Protein AF-0000000080064008 (afdb_homodimer)

Organism: NCBI:txid656916

pLDDT: mean 77.11, std 23.58, range [24.86, 97.34]

Sequence (628 aa):
MSSAESPVTQVTSQELDQTQKYVIASFAAIVWYNSIELIALCLTTFKRYRGWYFWSLFIASCSLIPHGLGFIFFIYPLGVSPYVAVTLIIISWVCMVTGHSLILWSRLHLVVQARKLLRFLLVMILVDAVAFHVPTTVLLYGSLHPNRARFANGYKVMEHIQLIGFAVQECVISSIYIWETSKLLRLRPDRLHHTILTQLLGINIIILILDVAVVGIEYAGLYALQVMFKPVAYSVKFKLEYAILGKLIQVARVSISSEEPLSSNSQGYDIPSSDRVSPPANTALGHHLPVLRSCTFCAFCTGFRKHARHRSRVMSSAESPVTQVTSQELDQTQKYVIASFAAIVWYNSIELIALCLTTFKRYRGWYFWSLFIASCSLIPHGLGFIFFIYPLGVSPYVAVTLIIISWVCMVTGHSLILWSRLHLVVQARKLLRFLLVMILVDAVAFHVPTTVLLYGSLHPNRARFANGYKVMEHIQLIGFAVQECVISSIYIWETSKLLRLRPDRLHHTILTQLLGINIIILILDVAVVGIEYAGLYALQVMFKPVAYSVKFKLEYAILGKLIQVARVSISSEEPLSSNSQGYDIPSSDRVSPPANTALGHHLPVLRSCTFCAFCTGFRKHARHRSRV

Secondary structure (DSSP, 8-state):
------HHHHHH--PPPHHHHHHHHHHHHHHHHHHHHHHHHHHHH-S----HHHHHHHHHHHHHHHHHHHHHHHHS-----HHHHHHHHHHHHHHHHHHHHHHHHHHHHHH---HHHHHHHHHHHHHHHHHHHHHHHHHHHHTTSTTTHHHHHHHHHHHHHHHHHHHHHHHHHHHHHHHHHHHHHHH---HHHHHHHHHHHHHHHHHHHHHHHHHHHHHTT-HHHHHHHHHHHHHHHHHHHHHHHHHHHHHHHHHHHHTS--------------------------------------TTT-------------/------HHHHHH--PPPHHHHHHHHHHHHHHHHHHHHHHHHHHHH-S---SHHHHHHHHHHHHHHHHHHHHHHHHS-----HHHHHHHHHHHHHHHHHHHHHHHHHHHHHH---HHHHHHHHHHHHHHHHHHHHHHHHHHHHTTSTT-HHHHHHHHHHHHHHHHHHHHHHHHHHHHHHHHHHHHHHH---HHHHHHHHHHHHHHHHHHHHHHHHHHHHHTT-HHHHHHHHHHHHHHHHHHHHHHHHHHHHHHHHHHHHTS--------------------------------------TTT-------------

Nearest PDB structures (foldseek):
  8xml-assembly1_R  TM=5.863E-01  e=1.541E-01  Escherichia coli
  7vvo-assembly1_R  TM=5.383E-01  e=5.892E-01  Homo sapiens
  8f6r-assembly1_A  TM=2.781E-01  e=7.005E-01  synthetic construct
  6uzl-assembly1_B  TM=1.426E-01  e=8.997E+00  Escherichia coli
  8xml-assembly1_R  TM=5.862E-01  e=1.460E-01  Escherichia coli

Foldseek 3Di:
DPQPQFLVCLLQVDDDDPVRVVLLVVLLVLLVVLLVVQLVCLVPVDPDCFALLSVLLNQLSNLSNLLSVLLCSRRDVPPDDNVVSLVSNLVSVLSNLLSLLVNLLVVVVLQDVDPVVSVVLVVLSVVLSCVQSVLLSVLVVQCSDDVRRVSSVSNLVSVLVSLVSSLVSLVVSLVVVLVRLVVVCVVDVDPLSNVLSVVLNVLSVLLSVLSVVLSVCSVVVNVSSSSSSVSVSSSVNSVSSVVNVVSSVVVVVVVVVVPPDPPPPPPPPPPPDPDCPPPDDPPPPPPPPPPPPPPPVDPNGCVPDDPPPPPPPD/DPQPQFLVCLLQVDDDDPVRVVLLVVLLVLLVVLLVVQLVCLVPVDPDCFFLLSVLLNQLSNLSNLLSVLLCVRRDVPPDDNVVSLVSNLVSVLSNLLSLLVNLLVVVVLQDVDPVVSVVLVVLSVVLSCVQSVLLSVLVVQSSDVVRNVSSVSNLVSVLVSLVSSLVSLVVSLVVVLVRLVVVCVVDVDPLSNVLSVVLNVLSVLLSVLSVVLSVCSVVVNVSSSSSSVSVSSSVNSVSSVVNVVSSVVVVVVVVVVPPDPPPPPPPPPPPDDDDDDPDDPPPPPPPPPPPPPPPPDPNGCPPDDPPPPPPPD

InterPro domains:
  IPR056120 Domain of unknown function DUF7703 [PF24802] (16-256)

Structure (mmCIF, N/CA/C/O backbone):
data_AF-0000000080064008-model_v1
#
loop_
_entity.id
_entity.type
_entity.pdbx_description
1 polymer 'DUF7703 domain-containing protein'
#
loop_
_atom_site.group_PDB
_atom_site.id
_atom_site.type_symbol
_atom_site.label_atom_id
_atom_site.label_alt_id
_atom_site.label_comp_id
_atom_site.label_asym_id
_atom_site.label_entity_id
_atom_site.label_seq_id
_atom_site.pdbx_PDB_ins_code
_atom_site.Cartn_x
_atom_site.Cartn_y
_atom_site.Cartn_z
_atom_site.occupancy
_atom_site.B_iso_or_equiv
_atom_site.auth_seq_id
_atom_site.auth_comp_id
_atom_site.auth_asym_id
_atom_site.auth_atom_id
_atom_site.pdbx_PDB_model_num
ATOM 1 N N . MET A 1 1 ? 8.635 -28.883 -28.194 1 25.74 1 MET A N 1
ATOM 2 C CA . MET A 1 1 ? 8.881 -27.468 -27.929 1 25.74 1 MET A CA 1
ATOM 3 C C . MET A 1 1 ? 9.787 -27.291 -26.715 1 25.74 1 MET A C 1
ATOM 5 O O . MET A 1 1 ? 9.451 -27.732 -25.614 1 25.74 1 MET A O 1
ATOM 9 N N . SER A 1 2 ? 11.051 -27.439 -26.732 1 35.7 2 SER A N 1
ATOM 10 C CA . SER A 1 2 ? 12.077 -27.393 -25.696 1 35.7 2 SER A CA 1
ATOM 11 C C . SER A 1 2 ? 11.782 -26.298 -24.675 1 35.7 2 SER A C 1
ATOM 13 O O . SER A 1 2 ? 11.558 -25.143 -25.043 1 35.7 2 SER A O 1
ATOM 15 N N . SER A 1 3 ? 11.079 -26.452 -23.609 1 43.83 3 SER A N 1
ATOM 16 C CA . SER A 1 3 ? 10.626 -25.554 -22.552 1 43.83 3 SER A CA 1
ATOM 17 C C . SER A 1 3 ? 11.677 -24.495 -22.239 1 43.83 3 SER A C 1
ATOM 19 O O . SER A 1 3 ? 12.799 -24.823 -21.848 1 43.83 3 SER A O 1
ATOM 21 N N . ALA A 1 4 ? 11.906 -23.474 -22.982 1 52.27 4 ALA A N 1
ATOM 22 C CA . ALA A 1 4 ? 12.881 -22.389 -22.931 1 52.27 4 ALA A CA 1
ATOM 23 C C . ALA A 1 4 ? 13.239 -22.04 -21.489 1 52.27 4 ALA A C 1
ATOM 25 O O . ALA A 1 4 ? 12.353 -21.813 -20.661 1 52.27 4 ALA A O 1
ATOM 26 N N . GLU A 1 5 ? 14.294 -22.644 -21.039 1 67.84 5 GLU A N 1
ATOM 27 C CA . GLU A 1 5 ? 14.874 -22.419 -19.718 1 67.84 5 GLU A CA 1
ATOM 28 C C . GLU A 1 5 ? 14.939 -20.93 -19.39 1 67.84 5 GLU A C 1
ATOM 30 O O . GLU A 1 5 ? 15.322 -20.119 -20.236 1 67.84 5 GLU A O 1
ATOM 35 N N . SER A 1 6 ? 14.313 -20.513 -18.391 1 76.14 6 SER A N 1
ATOM 36 C CA . SER A 1 6 ? 14.346 -19.116 -17.971 1 76.14 6 SER A CA 1
ATOM 37 C C . SER A 1 6 ? 15.776 -18.642 -17.737 1 76.14 6 SER A C 1
ATOM 39 O O . SER A 1 6 ? 16.639 -19.429 -17.341 1 76.14 6 SER A O 1
ATOM 41 N N . PRO A 1 7 ? 16.116 -17.437 -18.18 1 76.46 7 PRO A N 1
ATOM 42 C CA . PRO A 1 7 ? 17.457 -16.882 -17.982 1 76.46 7 PRO A CA 1
ATOM 43 C C . PRO A 1 7 ? 17.926 -16.976 -16.532 1 76.46 7 PRO A C 1
ATOM 45 O O . PRO A 1 7 ? 19.127 -17.089 -16.274 1 76.46 7 PRO A O 1
ATOM 48 N N . VAL A 1 8 ? 16.969 -17.04 -15.65 1 79.36 8 VAL A N 1
ATOM 49 C CA . VAL A 1 8 ? 17.341 -17.114 -14.241 1 79.36 8 VAL A CA 1
ATOM 50 C C . VAL A 1 8 ? 17.976 -18.471 -13.944 1 79.36 8 VAL A C 1
ATOM 52 O O . VAL A 1 8 ? 18.911 -18.564 -13.146 1 79.36 8 VAL A O 1
ATOM 55 N N . THR A 1 9 ? 17.472 -19.452 -14.544 1 79.42 9 THR A N 1
ATOM 56 C CA . THR A 1 9 ? 18.038 -20.784 -14.36 1 79.42 9 THR A CA 1
ATOM 57 C C . THR A 1 9 ? 19.456 -20.851 -14.92 1 79.42 9 THR A C 1
ATOM 59 O O . THR A 1 9 ? 20.31 -21.556 -14.379 1 79.42 9 THR A O 1
ATOM 62 N N . GLN A 1 10 ? 19.701 -20.066 -15.902 1 74.35 10 GLN A N 1
ATOM 63 C CA . GLN A 1 10 ? 21.028 -20.033 -16.507 1 74.35 10 GLN A CA 1
ATOM 64 C C . GLN A 1 10 ? 22.035 -19.349 -15.586 1 74.35 10 GLN A C 1
ATOM 66 O O . GLN A 1 10 ? 23.188 -19.775 -15.493 1 74.35 10 GLN A O 1
ATOM 71 N N . VAL A 1 11 ? 21.507 -18.368 -14.916 1 76.76 11 VAL A N 1
ATOM 72 C CA . VAL A 1 11 ? 22.394 -17.578 -14.069 1 76.76 11 VAL A CA 1
ATOM 73 C C . VAL A 1 11 ? 22.588 -18.279 -12.726 1 76.76 11 VAL A C 1
ATOM 75 O O . VAL A 1 11 ? 23.685 -18.265 -12.164 1 76.76 11 VAL A O 1
ATOM 78 N N . THR A 1 12 ? 21.522 -18.942 -12.202 1 77.72 12 THR A N 1
ATOM 79 C CA . THR A 1 12 ? 21.593 -19.502 -10.857 1 77.72 12 THR A CA 1
ATOM 80 C C . THR A 1 12 ? 21.778 -21.016 -10.91 1 77.72 12 THR A C 1
ATOM 82 O O . THR A 1 12 ? 22.133 -21.639 -9.908 1 77.72 12 THR A O 1
ATOM 85 N N . SER A 1 13 ? 21.579 -21.682 -11.962 1 72.4 13 SER A N 1
ATOM 86 C CA . SER A 1 13 ? 21.644 -23.129 -12.137 1 72.4 13 SER A CA 1
ATOM 87 C C . SER A 1 13 ? 20.628 -23.84 -11.249 1 72.4 13 SER A C 1
ATOM 89 O O . SER A 1 13 ? 20.837 -24.989 -10.854 1 72.4 13 SER A O 1
ATOM 91 N N . GLN A 1 14 ? 19.611 -23.146 -10.734 1 75.18 14 GLN A N 1
ATOM 92 C CA . GLN A 1 14 ? 18.578 -23.728 -9.884 1 75.18 14 GLN A CA 1
ATOM 93 C C . GLN A 1 14 ? 17.186 -23.474 -10.456 1 75.18 14 GLN A C 1
ATOM 95 O O . GLN A 1 14 ? 16.882 -22.361 -10.891 1 75.18 14 GLN A O 1
ATOM 100 N N . GLU A 1 15 ? 16.522 -24.607 -10.551 1 81.67 15 GLU A N 1
ATOM 101 C CA . GLU A 1 15 ? 15.137 -24.472 -10.991 1 81.67 15 GLU A CA 1
ATOM 102 C C . GLU A 1 15 ? 14.249 -23.948 -9.867 1 81.67 15 GLU A C 1
ATOM 104 O O . GLU A 1 15 ? 14.419 -24.327 -8.706 1 81.67 15 GLU A O 1
ATOM 109 N N . LEU A 1 16 ? 13.429 -23.049 -10.185 1 85.27 16 LEU A N 1
ATOM 110 C CA . LEU A 1 16 ? 12.531 -22.447 -9.206 1 85.27 16 LEU A CA 1
ATOM 111 C C . LEU A 1 16 ? 11.337 -23.355 -8.933 1 85.27 16 LEU A C 1
ATOM 113 O O . LEU A 1 16 ? 10.73 -23.887 -9.866 1 85.27 16 LEU A O 1
ATOM 117 N N . ASP A 1 17 ? 11.156 -23.6 -7.68 1 86 17 ASP A N 1
ATOM 118 C CA . ASP A 1 17 ? 9.982 -24.365 -7.27 1 86 17 ASP A CA 1
ATOM 119 C C . ASP A 1 17 ? 8.703 -23.553 -7.466 1 86 17 ASP A C 1
ATOM 121 O O . ASP A 1 17 ? 8.754 -22.331 -7.621 1 86 17 ASP A O 1
ATOM 125 N N . GLN A 1 18 ? 7.568 -24.245 -7.518 1 86.31 18 GLN A N 1
ATOM 126 C CA . GLN A 1 18 ? 6.275 -23.613 -7.762 1 86.31 18 GLN A CA 1
ATOM 127 C C . GLN A 1 18 ? 5.938 -22.608 -6.664 1 86.31 18 GLN A C 1
ATOM 129 O O . GLN A 1 18 ? 5.385 -21.541 -6.941 1 86.31 18 GLN A O 1
ATOM 134 N N . THR A 1 19 ? 6.218 -22.923 -5.442 1 85.64 19 THR A N 1
ATOM 135 C CA . THR A 1 19 ? 5.966 -22.03 -4.316 1 85.64 19 THR A CA 1
ATOM 136 C C . THR A 1 19 ? 6.764 -20.738 -4.463 1 85.64 19 THR A C 1
ATOM 138 O O . THR A 1 19 ? 6.243 -19.649 -4.215 1 85.64 19 THR A O 1
ATOM 141 N N . GLN A 1 20 ? 7.965 -20.871 -4.908 1 89.47 20 GLN A N 1
ATOM 142 C CA . GLN A 1 20 ? 8.808 -19.698 -5.117 1 89.47 20 GLN A CA 1
ATOM 143 C C . GLN A 1 20 ? 8.241 -18.802 -6.213 1 89.47 20 GLN A C 1
ATOM 145 O O . GLN A 1 20 ? 8.293 -17.574 -6.108 1 89.47 20 GLN A O 1
ATOM 150 N N . LYS A 1 21 ? 7.699 -19.439 -7.156 1 89.39 21 LYS A N 1
ATOM 151 C CA . LYS A 1 21 ? 7.125 -18.669 -8.256 1 89.39 21 LYS A CA 1
ATOM 152 C C . LYS A 1 21 ? 5.906 -17.876 -7.794 1 89.39 21 LYS A C 1
ATOM 154 O O . LYS A 1 21 ? 5.69 -16.746 -8.237 1 89.39 21 LYS A O 1
ATOM 159 N N . TYR A 1 22 ? 5.136 -18.442 -6.876 1 89.27 22 TYR A N 1
ATOM 160 C CA . TYR A 1 22 ? 3.996 -17.728 -6.314 1 89.27 22 TYR A CA 1
ATOM 161 C C . TYR A 1 22 ? 4.454 -16.536 -5.483 1 89.27 22 TYR A C 1
ATOM 163 O O . TYR A 1 22 ? 3.867 -15.454 -5.561 1 89.27 22 TYR A O 1
ATOM 171 N N . VAL A 1 23 ? 5.478 -16.767 -4.764 1 91.25 23 VAL A N 1
ATOM 172 C CA . VAL A 1 23 ? 5.987 -15.716 -3.889 1 91.25 23 VAL A CA 1
ATOM 173 C C . VAL A 1 23 ? 6.56 -14.577 -4.728 1 91.25 23 VAL A C 1
ATOM 175 O O . VAL A 1 23 ? 6.344 -13.402 -4.42 1 91.25 23 VAL A O 1
ATOM 178 N N . ILE A 1 24 ? 7.224 -14.925 -5.772 1 92.45 24 ILE A N 1
ATOM 179 C CA . ILE A 1 24 ? 7.819 -13.931 -6.659 1 92.45 24 ILE A CA 1
ATOM 180 C C . ILE A 1 24 ? 6.719 -13.104 -7.319 1 92.45 24 ILE A C 1
ATOM 182 O O . ILE A 1 24 ? 6.812 -11.876 -7.387 1 92.45 24 ILE A O 1
ATOM 186 N N . ALA A 1 25 ? 5.72 -13.79 -7.765 1 91.99 25 ALA A N 1
ATOM 187 C CA . ALA A 1 25 ? 4.589 -13.077 -8.353 1 91.99 25 ALA A CA 1
ATOM 188 C C . ALA A 1 25 ? 3.939 -12.144 -7.335 1 91.99 25 ALA A C 1
ATOM 190 O O . ALA A 1 25 ? 3.533 -11.031 -7.676 1 91.99 25 ALA A O 1
ATOM 191 N N . SER A 1 26 ? 3.838 -12.561 -6.111 1 93.88 26 SER A N 1
ATOM 192 C CA . SER A 1 26 ? 3.273 -11.762 -5.029 1 93.88 26 SER A CA 1
ATOM 193 C C . SER A 1 26 ? 4.114 -10.518 -4.762 1 93.88 26 SER A C 1
ATOM 195 O O . SER A 1 26 ? 3.575 -9.422 -4.596 1 93.88 26 SER A O 1
ATOM 197 N N . PHE A 1 27 ? 5.357 -10.672 -4.759 1 95.4 27 PHE A N 1
ATOM 198 C CA . PHE A 1 27 ? 6.246 -9.537 -4.54 1 95.4 27 PHE A CA 1
ATOM 199 C C . PHE A 1 27 ? 6.11 -8.518 -5.665 1 95.4 27 PHE A C 1
ATOM 201 O O . PHE A 1 27 ? 6.082 -7.311 -5.417 1 95.4 27 PHE A O 1
ATOM 208 N N . ALA A 1 28 ? 6.027 -9.046 -6.854 1 94.77 28 ALA A N 1
ATOM 209 C CA . ALA A 1 28 ? 5.874 -8.149 -7.997 1 94.77 28 ALA A CA 1
ATOM 210 C C . ALA A 1 28 ? 4.584 -7.34 -7.891 1 94.77 28 ALA A C 1
ATOM 212 O O . ALA A 1 28 ? 4.567 -6.144 -8.192 1 94.77 28 ALA A O 1
ATOM 213 N N . ALA A 1 29 ? 3.593 -7.998 -7.443 1 95.09 29 ALA A N 1
ATOM 214 C CA . ALA A 1 29 ? 2.306 -7.321 -7.309 1 95.09 29 ALA A CA 1
ATOM 215 C C . ALA A 1 29 ? 2.367 -6.233 -6.242 1 95.09 29 ALA A C 1
ATOM 217 O O . ALA A 1 29 ? 1.846 -5.133 -6.437 1 95.09 29 ALA A O 1
ATOM 218 N N . ILE A 1 30 ? 2.965 -6.499 -5.168 1 95.75 30 ILE A N 1
ATOM 219 C CA . ILE A 1 30 ? 3.112 -5.526 -4.092 1 95.75 30 ILE A CA 1
ATOM 220 C C . ILE A 1 30 ? 3.897 -4.316 -4.594 1 95.75 30 ILE A C 1
ATOM 222 O O . ILE A 1 30 ? 3.524 -3.171 -4.326 1 95.75 30 ILE A O 1
ATOM 226 N N . VAL A 1 31 ? 4.917 -4.59 -5.342 1 96.98 31 VAL A N 1
ATOM 227 C CA . VAL A 1 31 ? 5.779 -3.523 -5.841 1 96.98 31 VAL A CA 1
ATOM 228 C C . VAL A 1 31 ? 4.994 -2.631 -6.8 1 96.98 31 VAL A C 1
ATOM 230 O O . VAL A 1 31 ? 5.068 -1.402 -6.716 1 96.98 31 VAL A O 1
ATOM 233 N N . TRP A 1 32 ? 4.294 -3.215 -7.665 1 96.3 32 TRP A N 1
ATOM 234 C CA . TRP A 1 32 ? 3.51 -2.434 -8.615 1 96.3 32 TRP A CA 1
ATOM 235 C C . TRP A 1 32 ? 2.438 -1.62 -7.898 1 96.3 32 TRP A C 1
ATOM 237 O O . TRP A 1 32 ? 2.229 -0.446 -8.21 1 96.3 32 TRP A O 1
ATOM 247 N N . TYR A 1 33 ? 1.826 -2.235 -6.927 1 95.57 33 TYR A N 1
ATOM 248 C CA . TYR A 1 33 ? 0.822 -1.526 -6.142 1 95.57 33 TYR A CA 1
ATOM 249 C C . TYR A 1 33 ? 1.443 -0.352 -5.394 1 95.57 33 TYR A C 1
ATOM 251 O O . TYR A 1 33 ? 0.926 0.766 -5.442 1 95.57 33 TYR A O 1
ATOM 259 N N . ASN A 1 34 ? 2.454 -0.584 -4.745 1 96.06 34 ASN A N 1
ATOM 260 C CA . ASN A 1 34 ? 3.132 0.455 -3.977 1 96.06 34 ASN A CA 1
ATOM 261 C C . ASN A 1 34 ? 3.646 1.573 -4.88 1 96.06 34 ASN A C 1
ATOM 263 O O . ASN A 1 34 ? 3.602 2.747 -4.508 1 96.06 34 ASN A O 1
ATOM 267 N N . SER A 1 35 ? 4.185 1.171 -6.006 1 96.67 35 SER A N 1
ATOM 268 C CA . SER A 1 35 ? 4.704 2.176 -6.927 1 96.67 35 SER A CA 1
ATOM 269 C C . SER A 1 35 ? 3.603 3.127 -7.386 1 96.67 35 SER A C 1
ATOM 271 O O . SER A 1 35 ? 3.793 4.345 -7.398 1 96.67 35 SER A O 1
ATOM 273 N N . ILE A 1 36 ? 2.463 2.603 -7.685 1 94.48 36 ILE A N 1
ATOM 274 C CA . ILE A 1 36 ? 1.338 3.426 -8.115 1 94.48 36 ILE A CA 1
ATOM 275 C C . ILE A 1 36 ? 0.9 4.34 -6.973 1 94.48 36 ILE A C 1
ATOM 277 O O . ILE A 1 36 ? 0.648 5.529 -7.183 1 94.48 36 ILE A O 1
ATOM 281 N N . GLU A 1 37 ? 0.835 3.787 -5.884 1 93.06 37 GLU A N 1
ATOM 282 C CA . GLU A 1 37 ? 0.477 4.573 -4.707 1 93.06 37 GLU A CA 1
ATOM 283 C C . GLU A 1 37 ? 1.508 5.666 -4.44 1 93.06 37 GLU A C 1
ATOM 285 O O . GLU A 1 37 ? 1.148 6.798 -4.11 1 93.06 37 GLU A O 1
ATOM 290 N N . LEU A 1 38 ? 2.713 5.382 -4.561 1 94.36 38 LEU A N 1
ATOM 291 C CA . LEU A 1 38 ? 3.784 6.342 -4.318 1 94.36 38 LEU A CA 1
ATOM 292 C C . LEU A 1 38 ? 3.736 7.479 -5.333 1 94.36 38 LEU A C 1
ATOM 294 O O . LEU A 1 38 ? 3.925 8.644 -4.976 1 94.36 38 LEU A O 1
ATOM 298 N N . ILE A 1 39 ? 3.494 7.124 -6.552 1 93.86 39 ILE A N 1
ATOM 299 C CA . ILE A 1 39 ? 3.398 8.136 -7.599 1 93.86 39 ILE A CA 1
ATOM 300 C C . ILE A 1 39 ? 2.223 9.067 -7.311 1 93.86 39 ILE A C 1
ATOM 302 O O . ILE A 1 39 ? 2.346 10.288 -7.434 1 93.86 39 ILE A O 1
ATOM 306 N N . ALA A 1 40 ? 1.144 8.5 -6.833 1 87.55 40 ALA A N 1
ATOM 307 C CA . ALA A 1 40 ? -0.015 9.31 -6.466 1 87.55 40 ALA A CA 1
ATOM 308 C C . ALA A 1 40 ? 0.297 10.202 -5.268 1 87.55 40 ALA A C 1
ATOM 310 O O . ALA A 1 40 ? -0.072 11.379 -5.249 1 87.55 40 ALA A O 1
ATOM 311 N N . LEU A 1 41 ? 0.945 9.67 -4.332 1 87.11 41 LEU A N 1
ATOM 312 C CA . LEU A 1 41 ? 1.337 10.442 -3.158 1 87.11 41 LEU A CA 1
ATOM 313 C C . LEU A 1 41 ? 2.277 11.579 -3.543 1 87.11 41 LEU A C 1
ATOM 315 O O . LEU A 1 41 ? 2.175 12.684 -3.006 1 87.11 41 LEU A O 1
ATOM 319 N N . CYS A 1 42 ? 3.146 11.275 -4.446 1 87.93 42 CYS A N 1
ATOM 320 C CA . CYS A 1 42 ? 4.092 12.288 -4.902 1 87.93 42 CYS A CA 1
ATOM 321 C C . CYS A 1 42 ? 3.366 13.457 -5.555 1 87.93 42 CYS A C 1
ATOM 323 O O . CYS A 1 42 ? 3.705 14.617 -5.315 1 87.93 42 CYS A O 1
ATOM 325 N N . LEU A 1 43 ? 2.338 13.206 -6.255 1 84.71 43 LEU A N 1
ATOM 326 C CA . LEU A 1 43 ? 1.619 14.23 -7.005 1 84.71 43 LEU A CA 1
ATOM 327 C C . LEU A 1 43 ? 0.667 15.001 -6.096 1 84.71 43 LEU A C 1
ATOM 329 O O . LEU A 1 43 ? 0.343 16.159 -6.369 1 84.71 43 LEU A O 1
ATOM 333 N N . THR A 1 44 ? 0.316 14.412 -4.943 1 77.89 44 THR A N 1
ATOM 334 C CA . THR A 1 44 ? -0.684 15.054 -4.098 1 77.89 44 THR A CA 1
ATOM 335 C C . THR A 1 44 ? -0.026 15.727 -2.897 1 77.89 44 THR A C 1
ATOM 337 O O . THR A 1 44 ? -0.592 16.651 -2.308 1 77.89 44 THR A O 1
ATOM 340 N N . THR A 1 45 ? 1.065 15.222 -2.475 1 78.13 45 THR A N 1
ATOM 341 C CA . THR A 1 45 ? 1.706 15.723 -1.264 1 78.13 45 THR A CA 1
ATOM 342 C C . THR A 1 45 ? 2.487 17.002 -1.556 1 78.13 45 THR A C 1
ATOM 344 O O . THR A 1 45 ? 2.469 17.942 -0.758 1 78.13 45 THR A O 1
ATOM 347 N N . PHE A 1 46 ? 3.076 17.053 -2.713 1 77.61 46 PHE A N 1
ATOM 348 C CA . PHE A 1 46 ? 3.94 18.194 -2.994 1 77.61 46 PHE A CA 1
ATOM 349 C C . PHE A 1 46 ? 3.165 19.296 -3.706 1 77.61 46 PHE A C 1
ATOM 351 O O . PHE A 1 46 ? 2.352 19.02 -4.59 1 77.61 46 PHE A O 1
ATOM 358 N N . LYS A 1 47 ? 3.411 20.418 -3.207 1 73.12 47 LYS A N 1
ATOM 359 C CA . LYS A 1 47 ? 2.801 21.593 -3.823 1 73.12 47 LYS A CA 1
ATOM 360 C C . LYS A 1 47 ? 3.661 22.122 -4.968 1 73.12 47 LYS A C 1
ATOM 362 O O . LYS A 1 47 ? 3.139 22.673 -5.94 1 73.12 47 LYS A O 1
ATOM 367 N N . ARG A 1 48 ? 5.004 21.94 -4.787 1 76.67 48 ARG A N 1
ATOM 368 C CA . ARG A 1 48 ? 5.971 22.357 -5.797 1 76.67 48 ARG A CA 1
ATOM 369 C C . ARG A 1 48 ? 6.767 21.165 -6.318 1 76.67 48 ARG A C 1
ATOM 371 O O . ARG A 1 48 ? 7.231 20.333 -5.536 1 76.67 48 ARG A O 1
ATOM 378 N N . TYR A 1 49 ? 6.904 21.044 -7.553 1 76.67 49 TYR A N 1
ATOM 379 C CA . TYR A 1 49 ? 7.548 19.897 -8.184 1 76.67 49 TYR A CA 1
ATOM 380 C C . TYR A 1 49 ? 8.97 20.238 -8.612 1 76.67 49 TYR A C 1
ATOM 382 O O . TYR A 1 49 ? 9.457 19.734 -9.627 1 76.67 49 TYR A O 1
ATOM 390 N N . ARG A 1 50 ? 9.725 21.003 -8.014 1 75.26 50 ARG A N 1
ATOM 391 C CA . ARG A 1 50 ? 11.017 21.44 -8.533 1 75.26 50 ARG A CA 1
ATOM 392 C C . ARG A 1 50 ? 12.156 20.969 -7.634 1 75.26 50 ARG A C 1
ATOM 394 O O . ARG A 1 50 ? 13.325 21.027 -8.022 1 75.26 50 ARG A O 1
ATOM 401 N N . GLY A 1 51 ? 12.046 20.369 -6.585 1 78.52 51 GLY A N 1
ATOM 402 C CA . GLY A 1 51 ? 13.134 20.013 -5.689 1 78.52 51 GLY A CA 1
ATOM 403 C C . GLY A 1 51 ? 13.754 18.666 -6.009 1 78.52 51 GLY A C 1
ATOM 404 O O . GLY A 1 51 ? 13.103 17.802 -6.6 1 78.52 51 GLY A O 1
ATOM 405 N N . TRP A 1 52 ? 15.199 18.6 -5.804 1 78.38 52 TRP A N 1
ATOM 406 C CA . TRP A 1 52 ? 15.914 17.337 -5.958 1 78.38 52 TRP A CA 1
ATOM 407 C C . TRP A 1 52 ? 15.222 16.221 -5.183 1 78.38 52 TRP A C 1
ATOM 409 O O . TRP A 1 52 ? 15.195 15.072 -5.629 1 78.38 52 TRP A O 1
ATOM 419 N N . TYR A 1 53 ? 14.728 16.67 -4.147 1 84.73 53 TYR A N 1
ATOM 420 C CA . TYR A 1 53 ? 14.043 15.691 -3.311 1 84.73 53 TYR A CA 1
ATOM 421 C C . TYR A 1 53 ? 12.823 15.121 -4.025 1 84.73 53 TYR A C 1
ATOM 423 O O . TYR A 1 53 ? 12.64 13.903 -4.078 1 84.73 53 TYR A O 1
ATOM 431 N N . PHE A 1 54 ? 12.058 15.98 -4.641 1 86.53 54 PHE A N 1
ATOM 432 C CA . PHE A 1 54 ? 10.863 15.556 -5.362 1 86.53 54 PHE A CA 1
ATOM 433 C C . PHE A 1 54 ? 11.228 14.645 -6.527 1 86.53 54 PHE A C 1
ATOM 435 O O . PHE A 1 54 ? 10.658 13.562 -6.678 1 86.53 54 PHE A O 1
ATOM 442 N N . TRP A 1 55 ? 12.147 15.088 -7.314 1 87.86 55 TRP A N 1
ATOM 443 C CA . TRP A 1 55 ? 12.484 14.346 -8.524 1 87.86 55 TRP A CA 1
ATOM 444 C C . TRP A 1 55 ? 13.141 13.014 -8.181 1 87.86 55 TRP A C 1
ATOM 446 O O . TRP A 1 55 ? 12.933 12.015 -8.875 1 87.86 55 TRP A O 1
ATOM 456 N N . SER A 1 56 ? 13.995 12.973 -7.183 1 89.85 56 SER A N 1
ATOM 457 C CA . SER A 1 56 ? 14.581 11.706 -6.758 1 89.85 56 SER A CA 1
ATOM 458 C C . SER A 1 56 ? 13.508 10.73 -6.29 1 89.85 56 SER A C 1
ATOM 460 O O . SER A 1 56 ? 13.531 9.552 -6.653 1 89.85 56 SER A O 1
ATOM 462 N N . LEU A 1 57 ? 12.622 11.299 -5.578 1 91.86 57 LEU A N 1
ATOM 463 C CA . LEU A 1 57 ? 11.545 10.455 -5.07 1 91.86 57 LEU A CA 1
ATOM 464 C C . LEU A 1 57 ? 10.637 9.991 -6.203 1 91.86 57 LEU A C 1
ATOM 466 O O . LEU A 1 57 ? 10.235 8.826 -6.245 1 91.86 57 LEU A O 1
ATOM 470 N N . PHE A 1 58 ? 10.314 10.855 -7.092 1 93.49 58 PHE A N 1
ATOM 471 C CA . PHE A 1 58 ? 9.422 10.552 -8.205 1 93.49 58 PHE A CA 1
ATOM 472 C C . PHE A 1 58 ? 10.043 9.513 -9.13 1 93.49 58 PHE A C 1
ATOM 474 O O . PHE A 1 58 ? 9.403 8.516 -9.471 1 93.49 58 PHE A O 1
ATOM 481 N N . ILE A 1 59 ? 11.265 9.735 -9.459 1 94.29 59 ILE A N 1
ATOM 482 C CA . ILE A 1 59 ? 11.962 8.835 -10.372 1 94.29 59 ILE A CA 1
ATOM 483 C C . ILE A 1 59 ? 12.173 7.481 -9.699 1 94.29 59 ILE A C 1
ATOM 485 O O . ILE A 1 59 ? 11.997 6.434 -10.327 1 94.29 59 ILE A O 1
ATOM 489 N N . ALA A 1 60 ? 12.565 7.47 -8.478 1 94.93 60 ALA A N 1
ATOM 490 C CA . ALA A 1 60 ? 12.765 6.223 -7.745 1 94.93 60 ALA A CA 1
ATOM 491 C C . ALA A 1 60 ? 11.463 5.434 -7.638 1 94.93 60 ALA A C 1
ATOM 493 O O . ALA A 1 60 ? 11.46 4.208 -7.77 1 94.93 60 ALA A O 1
ATOM 494 N N . SER A 1 61 ? 10.351 6.115 -7.418 1 95.63 61 SER A N 1
ATOM 495 C CA . SER A 1 61 ? 9.051 5.46 -7.318 1 95.63 61 SER A CA 1
ATOM 496 C C . SER A 1 61 ? 8.618 4.882 -8.661 1 95.63 61 SER A C 1
ATOM 498 O O . SER A 1 61 ? 8.072 3.778 -8.721 1 95.63 61 SER A O 1
ATOM 500 N N . CYS A 1 62 ? 8.869 5.581 -9.743 1 95.82 62 CYS A N 1
ATOM 501 C CA . CYS A 1 62 ? 8.5 5.136 -11.083 1 95.82 62 CYS A CA 1
ATOM 502 C C . CYS A 1 62 ? 9.352 3.95 -11.518 1 95.82 62 CYS A C 1
ATOM 504 O O . CYS A 1 62 ? 8.892 3.094 -12.275 1 95.82 62 CYS A O 1
ATOM 506 N N . SER A 1 63 ? 10.538 3.954 -11.045 1 96.95 63 SER A N 1
ATOM 507 C CA . SER A 1 63 ? 11.482 2.933 -11.489 1 96.95 63 SER A CA 1
ATOM 508 C C . SER A 1 63 ? 11.097 1.556 -10.959 1 96.95 63 SER A C 1
ATOM 510 O O . SER A 1 63 ? 11.518 0.535 -11.506 1 96.95 63 SER A O 1
ATOM 512 N N . LEU A 1 64 ? 10.294 1.452 -9.925 1 97.34 64 LEU A N 1
ATOM 513 C CA . LEU A 1 64 ? 9.886 0.191 -9.316 1 97.34 64 LEU A CA 1
ATOM 514 C C . LEU A 1 64 ? 9.069 -0.646 -10.294 1 97.34 64 LEU A C 1
ATOM 516 O O . LEU A 1 64 ? 9.159 -1.876 -10.29 1 97.34 64 LEU A O 1
ATOM 520 N N . ILE A 1 65 ? 8.345 0.006 -11.176 1 96.27 65 ILE A N 1
ATOM 521 C CA . ILE A 1 65 ? 7.461 -0.684 -12.109 1 96.27 65 ILE A CA 1
ATOM 522 C C . ILE A 1 65 ? 8.291 -1.44 -13.144 1 96.27 65 ILE A C 1
ATOM 524 O O . ILE A 1 65 ? 8.165 -2.659 -13.28 1 96.27 65 ILE A O 1
ATOM 528 N N . PRO A 1 66 ? 9.196 -0.718 -13.79 1 96.03 66 PRO A N 1
ATOM 529 C CA . PRO A 1 66 ? 10.002 -1.464 -14.759 1 96.03 66 PRO A CA 1
ATOM 530 C C . PRO A 1 66 ? 10.947 -2.463 -14.096 1 96.03 66 PRO A C 1
ATOM 532 O O . PRO A 1 66 ? 11.318 -3.468 -14.708 1 96.03 66 PRO A O 1
ATOM 535 N N . HIS A 1 67 ? 11.346 -2.198 -12.892 1 95.96 67 HIS A N 1
ATOM 536 C CA . HIS A 1 67 ? 12.195 -3.155 -12.191 1 95.96 67 HIS A CA 1
ATOM 537 C C . HIS A 1 67 ? 11.48 -4.488 -11.997 1 95.96 67 HIS A C 1
ATOM 539 O O . HIS A 1 67 ? 12.042 -5.547 -12.285 1 95.96 67 HIS A O 1
ATOM 545 N N . GLY A 1 68 ? 10.275 -4.452 -11.54 1 93.53 68 GLY A N 1
ATOM 546 C CA . GLY A 1 68 ? 9.474 -5.658 -11.406 1 93.53 68 GLY A CA 1
ATOM 547 C C . GLY A 1 68 ? 9.202 -6.345 -12.732 1 93.53 68 GLY A C 1
ATOM 548 O O . GLY A 1 68 ? 9.272 -7.572 -12.827 1 93.53 68 GLY A O 1
ATOM 549 N N . LEU A 1 69 ? 8.978 -5.559 -13.732 1 93.58 69 LEU A N 1
ATOM 550 C CA . LEU A 1 69 ? 8.715 -6.1 -15.061 1 93.58 69 LEU A CA 1
ATOM 551 C C . LEU A 1 69 ? 9.948 -6.805 -15.615 1 93.58 69 LEU A C 1
ATOM 553 O O . LEU A 1 69 ? 9.839 -7.877 -16.214 1 93.58 69 LEU A O 1
ATOM 557 N N . GLY A 1 70 ? 11.027 -6.179 -15.441 1 94.09 70 GLY A N 1
ATOM 558 C CA . GLY A 1 70 ? 12.267 -6.786 -15.898 1 94.09 70 GLY A CA 1
ATOM 559 C C . GLY A 1 70 ? 12.509 -8.163 -15.31 1 94.09 70 GLY A C 1
ATOM 560 O O . GLY A 1 70 ? 12.882 -9.094 -16.028 1 94.09 70 GLY A O 1
ATOM 561 N N . PHE A 1 71 ? 12.274 -8.324 -14.101 1 92.69 71 PHE A N 1
ATOM 562 C CA . PHE A 1 71 ? 12.526 -9.608 -13.458 1 92.69 71 PHE A CA 1
ATOM 563 C C . PHE A 1 71 ? 11.439 -10.615 -13.814 1 92.69 71 PHE A C 1
ATOM 565 O O . PHE A 1 71 ? 11.695 -11.819 -13.867 1 92.69 71 PHE A O 1
ATOM 572 N N . ILE A 1 72 ? 10.235 -10.134 -14.06 1 90.11 72 ILE A N 1
ATOM 573 C CA . ILE A 1 72 ? 9.207 -11.045 -14.552 1 90.11 72 ILE A CA 1
ATOM 574 C C . ILE A 1 72 ? 9.635 -11.629 -15.897 1 90.11 72 ILE A C 1
ATOM 576 O O . ILE A 1 72 ? 9.517 -12.836 -16.123 1 90.11 72 ILE A O 1
ATOM 580 N N . PHE A 1 73 ? 10.239 -10.803 -16.752 1 91.15 73 PHE A N 1
ATOM 581 C CA . PHE A 1 73 ? 10.74 -11.268 -18.04 1 91.15 73 PHE A CA 1
ATOM 582 C C . PHE A 1 73 ? 11.932 -12.2 -17.853 1 91.15 73 PHE A C 1
ATOM 584 O O . PHE A 1 73 ? 12.129 -13.129 -18.639 1 91.15 73 PHE A O 1
ATOM 591 N N . PHE A 1 74 ? 12.614 -11.967 -16.806 1 89.42 74 PHE A N 1
ATOM 592 C CA . PHE A 1 74 ? 13.866 -12.678 -16.576 1 89.42 74 PHE A CA 1
ATOM 593 C C . PHE A 1 74 ? 13.607 -14.04 -15.943 1 89.42 74 PHE A C 1
ATOM 595 O O . PHE A 1 74 ? 14.336 -15 -16.202 1 89.42 74 PHE A O 1
ATOM 602 N N . ILE A 1 75 ? 12.602 -14.174 -15.155 1 87.05 75 ILE A N 1
ATOM 603 C CA . ILE A 1 75 ? 12.374 -15.372 -14.355 1 87.05 75 ILE A CA 1
ATOM 604 C C . ILE A 1 75 ? 11.361 -16.275 -15.055 1 87.05 75 ILE A C 1
ATOM 606 O O . ILE A 1 75 ? 11.515 -17.498 -15.069 1 87.05 75 ILE A O 1
ATOM 610 N N . TYR A 1 76 ? 10.342 -15.675 -15.647 1 84.35 76 TYR A N 1
ATOM 611 C CA . TYR A 1 76 ? 9.314 -16.47 -16.311 1 84.35 76 TYR A CA 1
ATOM 612 C C . TYR A 1 76 ? 9.599 -16.593 -17.803 1 84.35 76 TYR A C 1
ATOM 614 O O . TYR A 1 76 ? 10.053 -15.637 -18.435 1 84.35 76 TYR A O 1
ATOM 622 N N . PRO A 1 77 ? 9.433 -17.768 -18.353 1 82.27 77 PRO A N 1
ATOM 623 C CA . PRO A 1 77 ? 9.706 -18 -19.773 1 82.27 77 PRO A CA 1
ATOM 624 C C . PRO A 1 77 ? 8.653 -17.376 -20.686 1 82.27 77 PRO A C 1
ATOM 626 O O . PRO A 1 77 ? 7.818 -18.089 -21.249 1 82.27 77 PRO A O 1
ATOM 629 N N . LEU A 1 78 ? 8.677 -16.061 -20.862 1 82.36 78 LEU A N 1
ATOM 630 C CA . LEU A 1 78 ? 7.674 -15.348 -21.647 1 82.36 78 LEU A CA 1
ATOM 631 C C . LEU A 1 78 ? 8.172 -15.1 -23.068 1 82.36 78 LEU A C 1
ATOM 633 O O . LEU A 1 78 ? 7.474 -14.481 -23.875 1 82.36 78 LEU A O 1
ATOM 637 N N . GLY A 1 79 ? 9.36 -15.529 -23.427 1 82.66 79 GLY A N 1
ATOM 638 C CA . GLY A 1 79 ? 9.884 -15.415 -24.779 1 82.66 79 GLY A CA 1
ATOM 639 C C . GLY A 1 79 ? 10.478 -14.051 -25.075 1 82.66 79 GLY A C 1
ATOM 640 O O . GLY A 1 79 ? 10.627 -13.672 -26.238 1 82.66 79 GLY A O 1
ATOM 641 N N . VAL A 1 80 ? 10.661 -13.292 -24.068 1 86.48 80 VAL A N 1
ATOM 642 C CA . VAL A 1 80 ? 11.296 -11.99 -24.242 1 86.48 80 VAL A CA 1
ATOM 643 C C . VAL A 1 80 ? 12.814 -12.144 -24.195 1 86.48 80 VAL A C 1
ATOM 645 O O . VAL A 1 80 ? 13.336 -12.996 -23.472 1 86.48 80 VAL A O 1
ATOM 648 N N . SER A 1 81 ? 13.454 -11.36 -25.088 1 88.87 81 SER A N 1
ATOM 649 C CA . SER A 1 81 ? 14.912 -11.404 -25.117 1 88.87 81 SER A CA 1
ATOM 650 C C . SER A 1 81 ? 15.501 -11.109 -23.741 1 88.87 81 SER A C 1
ATOM 652 O O . SER A 1 81 ? 15.065 -10.179 -23.06 1 88.87 81 SER A O 1
ATOM 654 N N . PRO A 1 82 ? 16.397 -11.901 -23.318 1 89.09 82 PRO A N 1
ATOM 655 C CA . PRO A 1 82 ? 17.046 -11.659 -22.027 1 89.09 82 PRO A CA 1
ATOM 656 C C . PRO A 1 82 ? 17.739 -10.3 -21.961 1 89.09 82 PRO A C 1
ATOM 658 O O . PRO A 1 82 ? 17.865 -9.719 -20.88 1 89.09 82 PRO A O 1
ATOM 661 N N . TYR A 1 83 ? 18.144 -9.736 -23.08 1 90.76 83 TYR A N 1
ATOM 662 C CA . TYR A 1 83 ? 18.814 -8.44 -23.111 1 90.76 83 TYR A CA 1
ATOM 663 C C . TYR A 1 83 ? 17.852 -7.319 -22.737 1 90.76 83 TYR A C 1
ATOM 665 O O . TYR A 1 83 ? 18.238 -6.361 -22.063 1 90.76 83 TYR A O 1
ATOM 673 N N . VAL A 1 84 ? 16.661 -7.463 -23.183 1 92.86 84 VAL A N 1
ATOM 674 C CA . VAL A 1 84 ? 15.649 -6.468 -22.844 1 92.86 84 VAL A CA 1
ATOM 675 C C . VAL A 1 84 ? 15.345 -6.528 -21.349 1 92.86 84 VAL A C 1
ATOM 677 O O . VAL A 1 84 ? 15.255 -5.493 -20.685 1 92.86 84 VAL A O 1
ATOM 680 N N . ALA A 1 85 ? 15.218 -7.697 -20.834 1 93.5 85 ALA A N 1
ATOM 681 C CA . ALA A 1 85 ? 14.936 -7.885 -19.413 1 93.5 85 ALA A CA 1
ATOM 682 C C . ALA A 1 85 ? 16.052 -7.301 -18.551 1 93.5 85 ALA A C 1
ATOM 684 O O . ALA A 1 85 ? 15.791 -6.522 -17.631 1 93.5 85 ALA A O 1
ATOM 685 N N . VAL A 1 86 ? 17.278 -7.564 -18.944 1 93.24 86 VAL A N 1
ATOM 686 C CA . VAL A 1 86 ? 18.429 -7.132 -18.156 1 93.24 86 VAL A CA 1
ATOM 687 C C . VAL A 1 86 ? 18.572 -5.614 -18.24 1 93.24 86 VAL A C 1
ATOM 689 O O . VAL A 1 86 ? 18.912 -4.962 -17.25 1 93.24 86 VAL A O 1
ATOM 692 N N . THR A 1 87 ? 18.309 -5.042 -19.353 1 95.48 87 THR A N 1
ATOM 693 C CA . THR A 1 87 ? 18.388 -3.593 -19.502 1 95.48 87 THR A CA 1
ATOM 694 C C . THR A 1 87 ? 17.364 -2.9 -18.607 1 95.48 87 THR A C 1
ATOM 696 O O . THR A 1 87 ? 17.681 -1.911 -17.944 1 95.48 87 THR A O 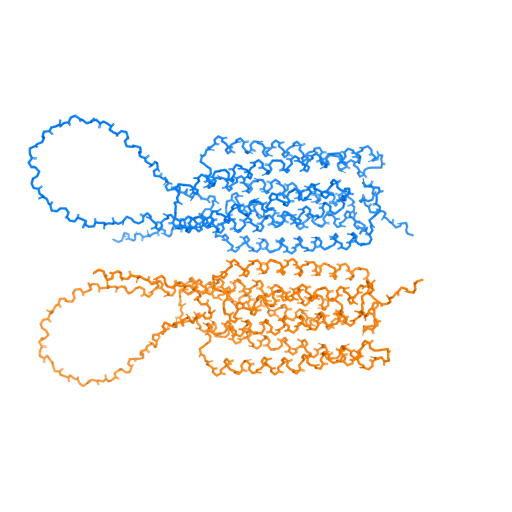1
ATOM 699 N N . LEU A 1 88 ? 16.163 -3.401 -18.55 1 95.73 88 LEU A N 1
ATOM 700 C CA . LEU A 1 88 ? 15.132 -2.847 -17.679 1 95.73 88 LEU A CA 1
ATOM 701 C C . LEU A 1 88 ? 15.54 -2.96 -16.214 1 95.73 88 LEU A C 1
ATOM 703 O O . LEU A 1 88 ? 15.359 -2.017 -15.44 1 95.73 88 LEU A O 1
ATOM 707 N N . ILE A 1 89 ? 16.132 -4.054 -15.892 1 95.77 89 ILE A N 1
ATOM 708 C CA . ILE A 1 89 ? 16.547 -4.321 -14.519 1 95.77 89 ILE A CA 1
ATOM 709 C C . ILE A 1 89 ? 17.653 -3.349 -14.116 1 95.77 89 ILE A C 1
ATOM 711 O O . ILE A 1 89 ? 17.586 -2.729 -13.052 1 95.77 89 ILE A O 1
ATOM 715 N N . ILE A 1 90 ? 18.606 -3.164 -14.966 1 96.07 90 ILE A N 1
ATOM 716 C CA . ILE A 1 90 ? 19.784 -2.371 -14.632 1 96.07 90 ILE A CA 1
ATOM 717 C C . ILE A 1 90 ? 19.396 -0.9 -14.5 1 96.07 90 ILE A C 1
ATOM 719 O O . ILE A 1 90 ? 19.743 -0.247 -13.513 1 96.07 90 ILE A O 1
ATOM 723 N N . ILE A 1 91 ? 18.636 -0.381 -15.404 1 95.98 91 ILE A N 1
ATOM 724 C CA . ILE A 1 91 ? 18.256 1.027 -15.383 1 95.98 91 ILE A CA 1
ATOM 725 C C . ILE A 1 91 ? 17.413 1.316 -14.142 1 95.98 91 ILE A C 1
ATOM 727 O O . ILE A 1 91 ? 17.658 2.293 -13.431 1 95.98 91 ILE A O 1
ATOM 731 N N . SER A 1 92 ? 16.481 0.517 -13.933 1 96.72 92 SER A N 1
ATOM 732 C CA . SER A 1 92 ? 15.593 0.721 -12.793 1 96.72 92 SER A CA 1
ATOM 733 C C . SER A 1 92 ? 16.33 0.515 -11.474 1 96.72 92 SER A C 1
ATOM 735 O O . SER A 1 92 ? 16.055 1.203 -10.489 1 96.72 92 SER A O 1
ATOM 737 N N . TRP A 1 93 ? 17.258 -0.415 -11.478 1 96.35 93 TRP A N 1
ATOM 738 C CA . TRP A 1 93 ? 18.062 -0.696 -10.294 1 96.35 93 TRP A CA 1
ATOM 739 C C . TRP A 1 93 ? 18.903 0.515 -9.905 1 96.35 93 TRP A C 1
ATOM 741 O O . TRP A 1 93 ? 18.948 0.898 -8.734 1 96.35 93 TRP A O 1
ATOM 751 N N . VAL A 1 94 ? 19.499 1.147 -10.815 1 95.81 94 VAL A N 1
ATOM 752 C CA . VAL A 1 94 ? 20.329 2.323 -10.57 1 95.81 94 VAL A CA 1
ATOM 753 C C . VAL A 1 94 ? 19.468 3.456 -10.017 1 95.81 94 VAL A C 1
ATOM 755 O O . VAL A 1 94 ? 19.835 4.097 -9.029 1 95.81 94 VAL A O 1
ATOM 758 N N . CYS A 1 95 ? 18.33 3.608 -10.629 1 95.39 95 CYS A N 1
ATOM 759 C CA . CYS A 1 95 ? 17.433 4.677 -10.205 1 95.39 95 CYS A CA 1
ATOM 760 C C . CYS A 1 95 ? 16.879 4.403 -8.812 1 95.39 95 CYS A C 1
ATOM 762 O O . CYS A 1 95 ? 16.732 5.323 -8.005 1 95.39 95 CYS A O 1
ATOM 764 N N . MET A 1 96 ? 16.609 3.228 -8.523 1 95.31 96 MET A N 1
ATOM 765 C CA . MET A 1 96 ? 16.005 2.846 -7.25 1 95.31 96 MET A CA 1
ATOM 766 C C . MET A 1 96 ? 17.006 2.988 -6.108 1 95.31 96 MET A C 1
ATOM 768 O O . MET A 1 96 ? 16.717 3.634 -5.099 1 95.31 96 MET A O 1
ATOM 772 N N . VAL A 1 97 ? 18.222 2.452 -6.241 1 94.54 97 VAL A N 1
ATOM 773 C CA . VAL A 1 97 ? 19.208 2.388 -5.167 1 94.54 97 VAL A CA 1
ATOM 774 C C . VAL A 1 97 ? 19.857 3.758 -4.979 1 94.54 97 VAL A C 1
ATOM 776 O O . VAL A 1 97 ? 19.913 4.277 -3.862 1 94.54 97 VAL A O 1
ATOM 779 N N . THR A 1 98 ? 20.299 4.33 -6.061 1 92.82 98 THR A N 1
ATOM 780 C CA . THR A 1 98 ? 20.912 5.651 -5.974 1 92.82 98 THR A CA 1
ATOM 781 C C . THR A 1 98 ? 19.87 6.708 -5.619 1 92.82 98 THR A C 1
ATOM 783 O O . THR A 1 98 ? 20.167 7.662 -4.898 1 92.82 98 THR A O 1
ATOM 786 N N . GLY A 1 99 ? 18.653 6.51 -6.168 1 92.19 99 GLY A N 1
ATOM 787 C CA . GLY A 1 99 ? 17.582 7.421 -5.796 1 92.19 99 GLY A CA 1
ATOM 788 C C . GLY A 1 99 ? 17.31 7.443 -4.304 1 92.19 99 GLY A C 1
ATOM 789 O O . GLY A 1 99 ? 17.164 8.513 -3.71 1 92.19 99 GLY A O 1
ATOM 790 N N . HIS A 1 100 ? 17.265 6.31 -3.729 1 93.98 100 HIS A N 1
ATOM 791 C CA . HIS A 1 100 ? 17.025 6.235 -2.292 1 93.98 100 HIS A CA 1
ATOM 792 C C . HIS A 1 100 ? 18.157 6.893 -1.51 1 93.98 100 HIS A C 1
ATOM 794 O O . HIS A 1 100 ? 17.911 7.59 -0.522 1 93.98 100 HIS A O 1
ATOM 800 N N . SER A 1 101 ? 19.422 6.692 -1.901 1 92.93 101 SER A N 1
ATOM 801 C CA . SER A 1 101 ? 20.567 7.301 -1.232 1 92.93 101 SER A CA 1
ATOM 802 C C . SER A 1 101 ? 20.512 8.822 -1.315 1 92.93 101 SER A C 1
ATOM 804 O O . SER A 1 101 ? 20.829 9.514 -0.346 1 92.93 101 SER A O 1
ATOM 806 N N . LEU A 1 102 ? 20.051 9.291 -2.427 1 91.64 102 LEU A N 1
ATOM 807 C CA . LEU A 1 102 ? 19.946 10.736 -2.598 1 91.64 102 LEU A CA 1
ATOM 808 C C . LEU A 1 102 ? 18.818 11.303 -1.744 1 91.64 102 LEU A C 1
ATOM 810 O O . LEU A 1 102 ? 18.922 12.42 -1.232 1 91.64 102 LEU A O 1
ATOM 814 N N . ILE A 1 103 ? 17.777 10.555 -1.64 1 91.33 103 ILE A N 1
ATOM 815 C CA . ILE A 1 103 ? 16.672 10.965 -0.781 1 91.33 103 ILE A CA 1
ATOM 816 C C . ILE A 1 103 ? 17.15 11.054 0.667 1 91.33 103 ILE A C 1
ATOM 818 O O . ILE A 1 103 ? 16.864 12.031 1.363 1 91.33 103 ILE A O 1
ATOM 822 N N . LEU A 1 104 ? 17.931 10.049 1.1 1 90.04 104 LEU A N 1
ATOM 823 C CA . LEU A 1 104 ? 18.473 10.045 2.455 1 90.04 104 LEU A CA 1
ATOM 824 C C . LEU A 1 104 ? 19.413 11.227 2.667 1 90.04 104 LEU A C 1
ATOM 826 O O . LEU A 1 104 ? 19.376 11.875 3.715 1 90.04 104 LEU A O 1
ATOM 830 N N . TRP A 1 105 ? 20.174 11.441 1.679 1 89.94 105 TRP A N 1
ATOM 831 C CA . TRP A 1 105 ? 21.123 12.547 1.74 1 89.94 105 TRP A CA 1
ATOM 832 C C . TRP A 1 105 ? 20.395 13.886 1.799 1 89.94 105 TRP A C 1
ATOM 834 O O . TRP A 1 105 ? 20.77 14.77 2.573 1 89.94 105 TRP A O 1
ATOM 844 N N . SER A 1 106 ? 19.347 14.056 1.052 1 86.27 106 SER A N 1
ATOM 845 C CA . SER A 1 106 ? 18.585 15.3 1.008 1 86.27 106 SER A CA 1
ATOM 846 C C . SER A 1 106 ? 17.889 15.568 2.338 1 86.27 106 SER A C 1
ATOM 848 O O . SER A 1 106 ? 17.761 16.721 2.756 1 86.27 106 SER A O 1
ATOM 850 N N . ARG A 1 107 ? 17.483 14.575 2.938 1 84.37 107 ARG A N 1
ATOM 851 C CA . ARG A 1 107 ? 16.811 14.717 4.226 1 84.37 107 ARG A CA 1
ATOM 852 C C . ARG A 1 107 ? 17.789 15.163 5.308 1 84.37 107 ARG A C 1
ATOM 854 O O . ARG A 1 107 ? 17.407 15.864 6.247 1 84.37 107 ARG A O 1
ATOM 861 N N . LEU A 1 108 ? 18.995 14.766 5.205 1 85.29 108 LEU A N 1
ATOM 862 C CA . LEU A 1 108 ? 20.007 15.095 6.203 1 85.29 108 LEU A CA 1
ATOM 863 C C . LEU A 1 108 ? 20.255 16.599 6.251 1 85.29 108 LEU A C 1
ATOM 865 O O . LEU A 1 108 ? 20.709 17.125 7.269 1 85.29 108 LEU A O 1
ATOM 869 N N . HIS A 1 109 ? 19.882 17.236 5.148 1 82.9 109 HIS A N 1
ATOM 870 C CA . HIS A 1 109 ? 20.036 18.687 5.121 1 82.9 109 HIS A CA 1
ATOM 871 C C . HIS A 1 109 ? 19.107 19.357 6.128 1 82.9 109 HIS A C 1
ATOM 873 O O . HIS A 1 109 ? 19.36 20.486 6.556 1 82.9 109 HIS A O 1
ATOM 879 N N . LEU A 1 110 ? 18.118 18.677 6.555 1 75.9 110 LEU A N 1
ATOM 880 C CA . LEU A 1 110 ? 17.135 19.25 7.468 1 75.9 110 LEU A CA 1
ATOM 881 C C . LEU A 1 110 ? 17.593 19.111 8.916 1 75.9 110 LEU A C 1
ATOM 883 O O . LEU A 1 110 ? 17.145 19.86 9.788 1 75.9 110 LEU A O 1
ATOM 887 N N . VAL A 1 111 ? 18.484 18.193 9.144 1 77.9 111 VAL A N 1
ATOM 888 C CA . VAL A 1 111 ? 18.836 17.903 10.53 1 77.9 111 VAL A CA 1
ATOM 889 C C . VAL A 1 111 ? 20.299 18.261 10.777 1 77.9 111 VAL A C 1
ATOM 891 O O . VAL A 1 111 ? 20.676 18.622 11.895 1 77.9 111 VAL A O 1
ATOM 894 N N . VAL A 1 112 ? 21.098 18.035 9.747 1 78.13 112 VAL A N 1
ATOM 895 C CA . VAL A 1 112 ? 22.535 18.244 9.896 1 78.13 112 VAL A CA 1
ATOM 896 C C . VAL A 1 112 ? 22.932 19.576 9.265 1 78.13 112 VAL A C 1
ATOM 898 O O . VAL A 1 112 ? 22.56 19.866 8.126 1 78.13 112 VAL A O 1
ATOM 901 N N . GLN A 1 113 ? 23.677 20.367 9.996 1 75.28 113 GLN A N 1
ATOM 902 C CA . GLN A 1 113 ? 24.101 21.673 9.503 1 75.28 113 GLN A CA 1
ATOM 903 C C . GLN A 1 113 ? 25.552 21.638 9.03 1 75.28 113 GLN A C 1
ATOM 905 O O . GLN A 1 113 ? 26.011 22.557 8.348 1 75.28 113 GLN A O 1
ATOM 910 N N . ALA A 1 114 ? 26.173 20.6 9.21 1 83.02 114 ALA A N 1
ATOM 911 C CA . ALA A 1 114 ? 27.585 20.533 8.8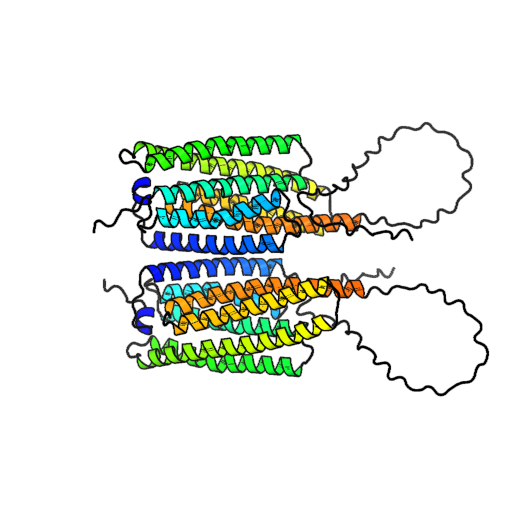44 1 83.02 114 ALA A CA 1
ATOM 912 C C . ALA A 1 114 ? 27.753 20.275 7.35 1 83.02 114 ALA A C 1
ATOM 914 O O . ALA A 1 114 ? 27.56 19.151 6.881 1 83.02 114 ALA A O 1
ATOM 915 N N . ARG A 1 115 ? 28.185 21.201 6.595 1 85.05 115 ARG A N 1
ATOM 916 C CA . ARG A 1 115 ? 28.335 21.128 5.146 1 85.05 115 ARG A CA 1
ATOM 917 C C . ARG A 1 115 ? 29.401 20.11 4.756 1 85.05 115 ARG A C 1
ATOM 919 O O . ARG A 1 115 ? 29.267 19.42 3.743 1 85.05 115 ARG A O 1
ATOM 926 N N . LYS A 1 116 ? 30.447 20.06 5.505 1 91.15 116 LYS A N 1
ATOM 927 C CA . LYS A 1 116 ? 31.523 19.121 5.202 1 91.15 116 LYS A CA 1
ATOM 928 C C . LYS A 1 116 ? 31.03 17.679 5.273 1 91.15 116 LYS A C 1
ATOM 930 O O . LYS A 1 116 ? 31.387 16.853 4.431 1 91.15 116 LYS A O 1
ATOM 935 N N . LEU A 1 117 ? 30.311 17.356 6.227 1 90.5 117 LEU A N 1
ATOM 936 C CA . LEU A 1 117 ? 29.754 16.017 6.387 1 90.5 117 LEU A CA 1
ATOM 937 C C . LEU A 1 117 ? 28.824 15.673 5.227 1 90.5 117 LEU A C 1
ATOM 939 O O . LEU A 1 117 ? 28.864 14.557 4.704 1 90.5 117 LEU A O 1
ATOM 943 N N . LEU A 1 118 ? 27.993 16.638 4.803 1 91.23 118 LEU A N 1
ATOM 944 C CA . LEU A 1 118 ? 27.066 16.428 3.696 1 91.23 118 LEU A CA 1
ATOM 945 C C . LEU A 1 118 ? 27.822 16.181 2.394 1 91.23 118 LEU A C 1
ATOM 947 O O . LEU A 1 118 ? 27.417 15.343 1.586 1 91.23 118 LEU A O 1
ATOM 951 N N . ARG A 1 119 ? 28.899 16.91 2.211 1 92.65 119 ARG A N 1
ATOM 952 C CA . ARG A 1 119 ? 29.723 16.714 1.022 1 92.65 119 ARG A CA 1
ATOM 953 C C . ARG A 1 119 ? 30.402 15.349 1.045 1 92.65 119 ARG A C 1
ATOM 955 O O . ARG A 1 119 ? 30.497 14.679 0.015 1 92.65 119 ARG A O 1
ATOM 962 N N . PHE A 1 120 ? 30.902 14.989 2.156 1 93.12 120 PHE A N 1
ATOM 963 C CA . PHE A 1 120 ? 31.531 13.682 2.312 1 93.12 120 PHE A CA 1
ATOM 964 C C . PHE A 1 120 ? 30.548 12.566 1.982 1 93.12 120 PHE A C 1
ATOM 966 O O . PHE A 1 120 ? 30.898 11.607 1.291 1 93.12 120 PHE A O 1
ATOM 973 N N . LEU A 1 121 ? 29.323 12.69 2.478 1 93.51 121 LEU A N 1
ATOM 974 C CA . LEU A 1 121 ? 28.309 11.669 2.236 1 93.51 121 LEU A CA 1
ATOM 975 C C . LEU A 1 121 ? 27.94 11.61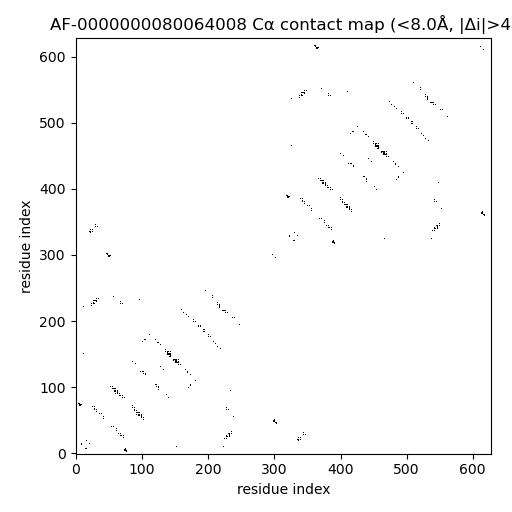 0.758 1 93.51 121 LEU A C 1
ATOM 977 O O . LEU A 1 121 ? 27.725 10.526 0.211 1 93.51 121 LEU A O 1
ATOM 981 N N . LEU A 1 122 ? 27.874 12.719 0.097 1 93.63 122 LEU A N 1
ATOM 982 C CA . LEU A 1 122 ? 27.578 12.75 -1.331 1 93.63 122 LEU A CA 1
ATOM 983 C C . LEU A 1 122 ? 28.673 12.048 -2.128 1 93.63 122 LEU A C 1
ATOM 985 O O . LEU A 1 122 ? 28.381 11.288 -3.054 1 93.63 122 LEU A O 1
ATOM 989 N N . VAL A 1 123 ? 29.902 12.347 -1.735 1 94.48 123 VAL A N 1
ATOM 990 C CA . VAL A 1 123 ? 31.029 11.706 -2.405 1 94.48 123 VAL A CA 1
ATOM 991 C C . VAL A 1 123 ? 30.98 10.198 -2.168 1 94.48 123 VAL A C 1
ATOM 993 O O . VAL A 1 123 ? 31.245 9.411 -3.08 1 94.48 123 VAL A O 1
ATOM 996 N N . MET A 1 124 ? 30.665 9.759 -1.035 1 95.02 124 MET A N 1
ATOM 997 C CA . MET A 1 124 ? 30.54 8.339 -0.719 1 95.02 124 MET A CA 1
ATOM 998 C C . MET A 1 124 ? 29.474 7.681 -1.588 1 95.02 124 MET A C 1
ATOM 1000 O O . MET A 1 124 ? 29.692 6.596 -2.13 1 95.02 124 MET A O 1
ATOM 1004 N N . ILE A 1 125 ? 28.32 8.345 -1.78 1 94.62 125 ILE A N 1
ATOM 1005 C CA . ILE A 1 125 ? 27.226 7.821 -2.59 1 94.62 125 ILE A CA 1
ATOM 1006 C C . ILE A 1 125 ? 27.684 7.668 -4.039 1 94.62 125 ILE A C 1
ATOM 1008 O O . ILE A 1 125 ? 27.433 6.639 -4.67 1 94.62 125 ILE A O 1
ATOM 1012 N N . LEU A 1 126 ? 28.393 8.644 -4.511 1 94.19 126 LEU A N 1
ATOM 1013 C CA . LEU A 1 126 ? 28.842 8.632 -5.899 1 94.19 126 LEU A CA 1
ATOM 1014 C C . LEU A 1 126 ? 29.898 7.554 -6.119 1 94.19 126 LEU A C 1
ATOM 1016 O O . LEU A 1 126 ? 29.868 6.847 -7.129 1 94.19 126 LEU A O 1
ATOM 1020 N N . VAL A 1 127 ? 30.797 7.409 -5.224 1 94.89 127 VAL A N 1
ATOM 1021 C CA . VAL A 1 127 ? 31.845 6.4 -5.325 1 94.89 127 VAL A CA 1
ATOM 1022 C C . VAL A 1 127 ? 31.227 5.004 -5.27 1 94.89 127 VAL A C 1
ATOM 1024 O O . VAL A 1 127 ? 31.577 4.131 -6.067 1 94.89 127 VAL A O 1
ATOM 1027 N N . ASP A 1 128 ? 30.327 4.805 -4.39 1 95.45 128 ASP A N 1
ATOM 1028 C CA . ASP A 1 128 ? 29.646 3.519 -4.269 1 95.45 128 ASP A CA 1
ATOM 1029 C C . ASP A 1 128 ? 28.847 3.2 -5.531 1 95.45 128 ASP A C 1
ATOM 1031 O O . ASP A 1 128 ? 28.816 2.052 -5.979 1 95.45 128 ASP A O 1
ATOM 1035 N N . ALA A 1 129 ? 28.197 4.229 -6.072 1 94.29 129 ALA A N 1
ATOM 1036 C CA . ALA A 1 129 ? 27.412 4.026 -7.287 1 94.29 129 ALA A CA 1
ATOM 1037 C C . ALA A 1 129 ? 28.292 3.539 -8.434 1 94.29 129 ALA A C 1
ATOM 1039 O O . ALA A 1 129 ? 27.967 2.553 -9.099 1 94.29 129 ALA A O 1
ATOM 1040 N N . VAL A 1 130 ? 29.387 4.113 -8.585 1 94.8 130 VAL A N 1
ATOM 1041 C CA . VAL A 1 130 ? 30.282 3.747 -9.678 1 94.8 130 VAL A CA 1
ATOM 1042 C C . VAL A 1 130 ? 30.916 2.388 -9.394 1 94.8 130 VAL A C 1
ATOM 1044 O O . VAL A 1 130 ? 30.957 1.52 -10.269 1 94.8 130 VAL A O 1
ATOM 1047 N N . ALA A 1 131 ? 31.351 2.164 -8.217 1 95.2 131 ALA A N 1
ATOM 1048 C CA . ALA A 1 131 ? 32.083 0.961 -7.83 1 95.2 131 ALA A CA 1
ATOM 1049 C C . ALA A 1 131 ? 31.18 -0.268 -7.875 1 95.2 131 ALA A C 1
ATOM 1051 O O . ALA A 1 131 ? 31.644 -1.378 -8.148 1 95.2 131 ALA A O 1
ATOM 1052 N N . PHE A 1 132 ? 29.938 -0.074 -7.675 1 95.99 132 PHE A N 1
ATOM 1053 C CA . PHE A 1 132 ? 29.082 -1.248 -7.559 1 95.99 132 PHE A CA 1
ATOM 1054 C C . PHE A 1 132 ? 28.18 -1.383 -8.78 1 95.99 132 PHE A C 1
ATOM 1056 O O . PHE A 1 132 ? 27.905 -2.495 -9.237 1 95.99 132 PHE A O 1
ATOM 1063 N N . HIS A 1 133 ? 27.665 -0.312 -9.397 1 95.77 133 HIS A N 1
ATOM 1064 C CA . HIS A 1 133 ? 26.769 -0.419 -10.543 1 95.77 133 HIS A CA 1
ATOM 1065 C C . HIS A 1 133 ? 27.516 -0.896 -11.784 1 95.77 133 HIS A C 1
ATOM 1067 O O . HIS A 1 133 ? 27.025 -1.758 -12.517 1 95.77 133 HIS A O 1
ATOM 1073 N N . VAL A 1 134 ? 28.678 -0.451 -11.985 1 95.04 134 VAL A N 1
ATOM 1074 C CA . VAL A 1 134 ? 29.387 -0.695 -13.236 1 95.04 134 VAL A CA 1
ATOM 1075 C C . VAL A 1 134 ? 29.821 -2.157 -13.308 1 95.04 134 VAL A C 1
ATOM 1077 O O . VAL A 1 134 ? 29.452 -2.876 -14.24 1 95.04 134 VAL A O 1
ATOM 1080 N N . PRO A 1 135 ? 30.586 -2.694 -12.334 1 94.92 135 PRO A N 1
ATOM 1081 C CA . PRO A 1 135 ? 30.993 -4.097 -12.44 1 94.92 135 PRO A CA 1
ATOM 1082 C C . PRO A 1 135 ? 29.805 -5.056 -12.461 1 94.92 135 PRO A C 1
ATOM 1084 O O . PRO A 1 135 ? 29.824 -6.052 -13.189 1 94.92 135 PRO A O 1
ATOM 1087 N N . THR A 1 136 ? 28.824 -4.78 -11.668 1 94.51 136 THR A N 1
ATOM 1088 C CA . THR A 1 136 ? 27.655 -5.651 -11.625 1 94.51 136 THR A CA 1
ATOM 1089 C C . THR A 1 136 ? 26.944 -5.669 -12.976 1 94.51 136 THR A C 1
ATOM 1091 O O . THR A 1 136 ? 26.508 -6.725 -13.439 1 94.51 136 THR A O 1
ATOM 1094 N N . THR A 1 137 ? 26.838 -4.468 -13.624 1 94.59 137 THR A N 1
ATOM 1095 C CA . THR A 1 137 ? 26.193 -4.36 -14.928 1 94.59 137 THR A CA 1
ATOM 1096 C C . THR A 1 137 ? 26.974 -5.138 -15.983 1 94.59 137 THR A C 1
ATOM 1098 O O . THR A 1 137 ? 26.392 -5.906 -16.753 1 94.59 137 THR A O 1
ATOM 1101 N N . VAL A 1 138 ? 28.259 -5.038 -15.987 1 93.36 138 VAL A N 1
ATOM 1102 C CA . VAL A 1 138 ? 29.11 -5.705 -16.967 1 93.36 138 VAL A CA 1
ATOM 1103 C C . VAL A 1 138 ? 29.035 -7.218 -16.772 1 93.36 138 VAL A C 1
ATOM 1105 O O . VAL A 1 138 ? 28.908 -7.97 -17.742 1 93.36 138 VAL A O 1
ATOM 1108 N N . LEU A 1 139 ? 29.054 -7.649 -15.566 1 92.17 139 LEU A N 1
ATOM 1109 C CA . LEU A 1 139 ? 29.028 -9.079 -15.278 1 92.17 139 LEU A CA 1
ATOM 1110 C C . LEU A 1 139 ? 27.66 -9.673 -15.6 1 92.17 139 LEU A C 1
ATOM 1112 O O . LEU A 1 139 ? 27.568 -10.809 -16.071 1 92.17 139 LEU A O 1
ATOM 1116 N N . LEU A 1 140 ? 26.631 -8.962 -15.37 1 91.43 140 LEU A N 1
ATOM 1117 C CA . LEU A 1 140 ? 25.291 -9.462 -15.659 1 91.43 140 LEU A CA 1
ATOM 1118 C C . LEU A 1 140 ? 25.079 -9.613 -17.161 1 91.43 140 LEU A C 1
ATOM 1120 O O . LEU A 1 140 ? 24.576 -10.64 -17.622 1 91.43 140 LEU A O 1
ATOM 1124 N N . TYR A 1 141 ? 25.481 -8.598 -17.962 1 90.54 141 TYR A N 1
ATOM 1125 C CA . TYR A 1 141 ? 25.383 -8.701 -19.414 1 90.54 141 TYR A CA 1
ATOM 1126 C C . TYR A 1 141 ? 26.268 -9.824 -19.942 1 90.54 141 TYR A C 1
ATOM 1128 O O . TYR A 1 141 ? 25.887 -10.537 -20.873 1 90.54 141 TYR A O 1
ATOM 1136 N N . GLY A 1 142 ? 27.377 -10.001 -19.356 1 88.9 142 GLY A N 1
ATOM 1137 C CA . GLY A 1 142 ? 28.293 -11.056 -19.758 1 88.9 142 GLY A CA 1
ATOM 1138 C C . GLY A 1 142 ? 27.76 -12.448 -19.479 1 88.9 142 GLY A C 1
ATOM 1139 O O . GLY A 1 142 ? 28.114 -13.405 -20.171 1 88.9 142 GLY A O 1
ATOM 1140 N N . SER A 1 143 ? 26.953 -12.564 -18.523 1 87 143 SER A N 1
ATOM 1141 C CA . SER A 1 143 ? 26.423 -13.87 -18.144 1 87 143 SER A CA 1
ATOM 1142 C C . SER A 1 143 ? 25.361 -14.344 -19.13 1 87 143 SER A C 1
ATOM 1144 O O . SER A 1 143 ? 24.95 -15.505 -19.097 1 87 143 SER A O 1
ATOM 1146 N N . LEU A 1 144 ? 24.874 -13.446 -20.003 1 85.3 144 LEU A N 1
ATOM 1147 C CA . LEU A 1 144 ? 23.858 -13.798 -20.989 1 85.3 144 LEU A CA 1
ATOM 1148 C C . LEU A 1 144 ? 24.489 -14.466 -22.206 1 85.3 144 LEU A C 1
ATOM 1150 O O . LEU A 1 144 ? 23.79 -15.084 -23.013 1 85.3 144 LEU A O 1
ATOM 1154 N N . HIS A 1 145 ? 25.799 -14.467 -22.311 1 76.08 145 HIS A N 1
ATOM 1155 C CA . HIS A 1 145 ? 26.488 -15.043 -23.46 1 76.08 145 HIS A CA 1
ATOM 1156 C C . HIS A 1 145 ? 26.761 -16.529 -23.25 1 76.08 145 HIS A C 1
ATOM 1158 O O . HIS A 1 145 ? 26.788 -17.005 -22.113 1 76.08 145 HIS A O 1
ATOM 1164 N N . PRO A 1 146 ? 26.825 -17.289 -24.314 1 62.81 146 PRO A N 1
ATOM 1165 C CA . PRO A 1 146 ? 26.991 -18.744 -24.28 1 62.81 146 PRO A CA 1
ATOM 1166 C C . PRO A 1 146 ? 28.173 -19.183 -23.418 1 62.81 146 PRO A C 1
ATOM 1168 O O . PRO A 1 146 ? 28.127 -20.249 -22.799 1 62.81 146 PRO A O 1
ATOM 1171 N N . ASN A 1 147 ? 29.387 -18.708 -23.571 1 57.46 147 ASN A N 1
ATOM 1172 C CA . ASN A 1 147 ? 30.489 -19.213 -22.758 1 57.46 147 ASN A CA 1
ATOM 1173 C C . ASN A 1 147 ? 30.45 -18.64 -21.344 1 57.46 147 ASN A C 1
ATOM 1175 O O . ASN A 1 147 ? 31.492 -18.305 -20.777 1 57.46 147 ASN A O 1
ATOM 1179 N N . ARG A 1 148 ? 29.257 -18.677 -20.65 1 74.36 148 ARG A N 1
ATOM 1180 C CA . ARG A 1 148 ? 28.786 -17.626 -19.754 1 74.36 148 ARG A CA 1
ATOM 1181 C C . ARG A 1 148 ? 28.892 -18.06 -18.296 1 74.36 148 ARG A C 1
ATOM 1183 O O . ARG A 1 148 ? 28.425 -17.356 -17.398 1 74.36 148 ARG A O 1
ATOM 1190 N N . ALA A 1 149 ? 29.752 -19.159 -17.995 1 79.3 149 ALA A N 1
ATOM 1191 C CA . ALA A 1 149 ? 29.809 -19.619 -16.61 1 79.3 149 ALA A CA 1
ATOM 1192 C C . ALA A 1 149 ? 30.672 -18.692 -15.759 1 79.3 149 ALA A C 1
ATOM 1194 O O . ALA A 1 149 ? 30.327 -18.389 -14.615 1 79.3 149 ALA A O 1
ATOM 1195 N N . ARG A 1 150 ? 31.839 -18.236 -16.259 1 83.97 150 ARG A N 1
ATOM 1196 C CA . ARG A 1 150 ? 32.727 -17.345 -15.52 1 83.97 150 ARG A CA 1
ATOM 1197 C C . ARG A 1 150 ? 32.026 -16.034 -15.178 1 83.97 150 ARG A C 1
ATOM 1199 O O . ARG A 1 150 ? 32.148 -15.532 -14.059 1 83.97 150 ARG A O 1
ATOM 1206 N N . PHE A 1 151 ? 31.355 -15.562 -16.102 1 87.73 151 PHE A N 1
ATOM 1207 C CA . PHE A 1 151 ? 30.642 -14.309 -15.879 1 87.73 151 PHE A CA 1
ATOM 1208 C C . PHE A 1 151 ? 29.507 -14.503 -14.88 1 87.73 151 PHE A C 1
ATOM 1210 O O . PHE A 1 151 ? 29.248 -13.629 -14.05 1 87.73 151 PHE A O 1
ATOM 1217 N N . ALA A 1 152 ? 28.921 -15.611 -14.93 1 86.84 152 ALA A N 1
ATOM 1218 C CA . ALA A 1 152 ? 27.826 -15.892 -14.006 1 86.84 152 ALA A CA 1
ATOM 1219 C C . ALA A 1 152 ? 28.335 -16.01 -12.572 1 86.84 152 ALA A C 1
ATOM 1221 O O . ALA A 1 152 ? 27.704 -15.506 -11.639 1 86.84 152 ALA A O 1
ATOM 1222 N N . ASN A 1 153 ? 29.46 -16.662 -12.427 1 88.07 153 ASN A N 1
ATOM 1223 C CA . ASN A 1 153 ? 30.054 -16.781 -11.1 1 88.07 153 ASN A CA 1
ATOM 1224 C C . ASN A 1 153 ? 30.526 -15.428 -10.574 1 88.07 153 ASN A C 1
ATOM 1226 O O . ASN A 1 153 ? 30.374 -15.132 -9.388 1 88.07 153 ASN A O 1
ATOM 1230 N N . GLY A 1 154 ? 31.141 -14.702 -11.425 1 89.19 154 GLY A N 1
ATOM 1231 C CA . GLY A 1 154 ? 31.532 -13.354 -11.045 1 89.19 154 GLY A CA 1
ATOM 1232 C C . GLY A 1 154 ? 30.359 -12.487 -10.628 1 89.19 154 GLY A C 1
ATOM 1233 O O . GLY A 1 154 ? 30.463 -11.706 -9.68 1 89.19 154 GLY A O 1
ATOM 1234 N N . TYR A 1 155 ? 29.288 -12.692 -11.37 1 90.98 155 TYR A N 1
ATOM 1235 C CA . TYR A 1 155 ? 28.088 -11.928 -11.049 1 90.98 155 TYR A CA 1
ATOM 1236 C C . TYR A 1 155 ? 27.547 -12.312 -9.677 1 90.98 155 TYR A C 1
ATOM 1238 O O . TYR A 1 155 ? 27.141 -11.446 -8.898 1 90.98 155 TYR A O 1
ATOM 1246 N N . LYS A 1 156 ? 27.574 -13.523 -9.376 1 88.92 156 LYS A N 1
ATOM 1247 C CA . LYS A 1 156 ? 27.092 -13.993 -8.08 1 88.92 156 LYS A CA 1
ATOM 1248 C C . LYS A 1 156 ? 27.903 -13.386 -6.939 1 88.92 156 LYS A C 1
ATOM 1250 O O . LYS A 1 156 ? 27.338 -12.934 -5.941 1 88.92 156 LYS A O 1
ATOM 1255 N N . VAL A 1 157 ? 29.161 -13.359 -7.089 1 90.27 157 VAL A N 1
ATOM 1256 C CA . VAL A 1 157 ? 30.044 -12.803 -6.069 1 90.27 157 VAL A CA 1
ATOM 1257 C C . VAL A 1 157 ? 29.813 -11.298 -5.95 1 90.27 157 VAL A C 1
ATOM 1259 O O . VAL A 1 157 ? 29.704 -10.766 -4.843 1 90.27 157 VAL A O 1
ATOM 1262 N N . MET A 1 158 ? 29.755 -10.671 -7.082 1 92.25 158 MET A N 1
ATOM 1263 C CA . MET A 1 158 ? 29.567 -9.223 -7.081 1 92.25 158 MET A CA 1
ATOM 1264 C C . MET A 1 158 ? 28.216 -8.85 -6.48 1 92.25 158 MET A C 1
ATOM 1266 O O . MET A 1 158 ? 28.085 -7.809 -5.835 1 92.25 158 MET A O 1
ATOM 1270 N N . GLU A 1 159 ? 27.228 -9.619 -6.714 1 90.96 159 GLU A N 1
ATOM 1271 C CA . GLU A 1 159 ? 25.912 -9.394 -6.123 1 90.96 159 GLU A CA 1
ATOM 1272 C C . GLU A 1 159 ? 25.984 -9.395 -4.598 1 90.96 159 GLU A C 1
ATOM 1274 O O . GLU A 1 159 ? 25.392 -8.535 -3.943 1 90.96 159 GLU A O 1
ATOM 1279 N N . HIS A 1 160 ? 26.751 -10.264 -4.026 1 92.35 160 HIS A N 1
ATOM 1280 C CA . HIS A 1 160 ? 26.934 -10.325 -2.58 1 92.35 160 HIS A CA 1
ATOM 1281 C C . HIS A 1 160 ? 27.659 -9.087 -2.064 1 92.35 160 HIS A C 1
ATOM 1283 O O . HIS A 1 160 ? 27.226 -8.472 -1.087 1 92.35 160 HIS A O 1
ATOM 1289 N N . ILE A 1 161 ? 28.579 -8.715 -2.778 1 93.26 161 ILE A N 1
ATOM 1290 C CA . ILE A 1 161 ? 29.422 -7.602 -2.355 1 93.26 161 ILE A CA 1
ATOM 1291 C C . ILE A 1 161 ? 28.636 -6.296 -2.445 1 93.26 161 ILE A C 1
ATOM 1293 O O . ILE A 1 161 ? 28.661 -5.484 -1.517 1 93.26 161 ILE A O 1
ATOM 1297 N N . GLN A 1 162 ? 27.996 -6.144 -3.544 1 94.14 162 GLN A N 1
ATOM 1298 C CA . GLN A 1 162 ? 27.295 -4.877 -3.724 1 94.14 162 GLN A CA 1
ATOM 1299 C C . GLN A 1 162 ? 26.133 -4.747 -2.743 1 94.14 162 GLN A C 1
ATOM 1301 O O . GLN A 1 162 ? 25.841 -3.65 -2.261 1 94.14 162 GLN A O 1
ATOM 1306 N N . LEU A 1 163 ? 25.421 -5.8 -2.446 1 93.63 163 LEU A N 1
ATOM 1307 C CA . LEU A 1 163 ? 24.321 -5.756 -1.489 1 93.63 163 LEU A CA 1
ATOM 1308 C C . LEU A 1 163 ? 24.814 -5.324 -0.113 1 93.63 163 LEU A C 1
ATOM 1310 O O . LEU A 1 163 ? 24.194 -4.479 0.537 1 93.63 163 LEU A O 1
ATOM 1314 N N . ILE A 1 164 ? 25.931 -5.889 0.285 1 93.33 164 ILE A N 1
ATOM 1315 C CA . ILE A 1 164 ? 26.515 -5.532 1.573 1 93.33 164 ILE A CA 1
ATOM 1316 C C . ILE A 1 164 ? 27.02 -4.092 1.53 1 93.33 164 ILE A C 1
ATOM 1318 O O . ILE A 1 164 ? 26.848 -3.338 2.491 1 93.33 164 ILE A O 1
ATOM 1322 N N . GLY A 1 165 ? 27.626 -3.794 0.474 1 94.07 165 GLY A N 1
ATOM 1323 C CA . GLY A 1 165 ? 28.152 -2.446 0.328 1 94.07 165 GLY A CA 1
ATOM 1324 C C . GLY A 1 165 ? 27.084 -1.374 0.438 1 94.07 165 GLY A C 1
ATOM 1325 O O . GLY A 1 165 ? 27.245 -0.404 1.182 1 94.07 165 GLY A O 1
ATOM 1326 N N . PHE A 1 166 ? 26.011 -1.511 -0.279 1 94 166 PHE A N 1
ATOM 1327 C CA . PHE A 1 166 ? 24.928 -0.536 -0.227 1 94 166 PHE A CA 1
ATOM 1328 C C . PHE A 1 166 ? 24.263 -0.537 1.144 1 94 166 PHE A C 1
ATOM 1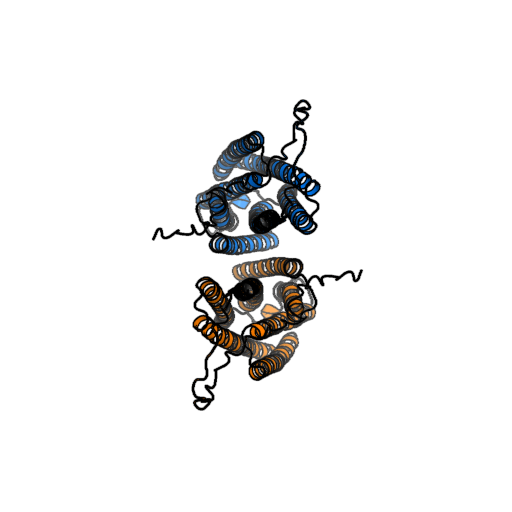330 O O . PHE A 1 166 ? 23.85 0.513 1.64 1 94 166 PHE A O 1
ATOM 1337 N N . ALA A 1 167 ? 24.171 -1.707 1.73 1 93.1 167 ALA A N 1
ATOM 1338 C CA . ALA A 1 167 ? 23.59 -1.784 3.068 1 93.1 167 ALA A CA 1
ATOM 1339 C C . ALA A 1 167 ? 24.442 -1.025 4.081 1 93.1 167 ALA A C 1
ATOM 1341 O O . ALA A 1 167 ? 23.913 -0.327 4.948 1 93.1 167 ALA A O 1
ATOM 1342 N N . VAL A 1 168 ? 25.732 -1.16 3.977 1 94.01 168 VAL A N 1
ATOM 1343 C CA . VAL A 1 168 ? 26.651 -0.465 4.873 1 94.01 168 VAL A CA 1
ATOM 1344 C C . VAL A 1 168 ? 26.534 1.043 4.665 1 94.01 168 VAL A C 1
ATOM 1346 O O . VAL A 1 168 ? 26.498 1.808 5.632 1 94.01 168 VAL A O 1
ATOM 1349 N N . GLN A 1 169 ? 26.519 1.439 3.426 1 94.65 169 GLN A N 1
ATOM 1350 C CA . GLN A 1 169 ? 26.352 2.856 3.121 1 94.65 169 GLN A CA 1
ATOM 1351 C C . GLN A 1 169 ? 25.087 3.413 3.767 1 94.65 169 GLN A C 1
ATOM 1353 O O . GLN A 1 169 ? 25.125 4.459 4.419 1 94.65 169 GLN A O 1
ATOM 1358 N N . GLU A 1 170 ? 23.995 2.743 3.623 1 91.58 170 GLU A N 1
ATOM 1359 C CA . GLU A 1 170 ? 22.723 3.186 4.186 1 91.58 170 GLU A CA 1
ATOM 1360 C C . GLU A 1 170 ? 22.759 3.167 5.712 1 91.58 170 GLU A C 1
ATOM 1362 O O . GLU A 1 170 ? 22.15 4.019 6.363 1 91.58 170 GLU A O 1
ATOM 1367 N N . CYS A 1 171 ? 23.476 2.21 6.221 1 92.01 171 CYS A N 1
ATOM 1368 C CA . CYS A 1 171 ? 23.627 2.143 7.67 1 92.01 171 CYS A CA 1
ATOM 1369 C C . CYS A 1 171 ? 24.405 3.345 8.193 1 92.01 171 CYS A C 1
ATOM 1371 O O . CYS A 1 171 ? 24.059 3.91 9.233 1 92.01 171 CYS A O 1
ATOM 1373 N N . VAL A 1 172 ? 25.394 3.694 7.51 1 93.69 172 VAL A N 1
ATOM 1374 C CA . VAL A 1 172 ? 26.205 4.845 7.895 1 93.69 172 VAL A CA 1
ATOM 1375 C C . VAL A 1 172 ? 25.353 6.112 7.861 1 93.69 172 VAL A C 1
ATOM 1377 O O . VAL A 1 172 ? 25.326 6.875 8.829 1 93.69 172 VAL A O 1
ATOM 1380 N N . ILE A 1 173 ? 24.622 6.341 6.782 1 92.04 173 ILE A N 1
ATOM 1381 C CA . ILE A 1 173 ? 23.796 7.533 6.623 1 92.04 173 ILE A CA 1
ATOM 1382 C C . ILE A 1 173 ? 22.708 7.554 7.694 1 92.04 173 ILE A C 1
ATOM 1384 O O . ILE A 1 173 ? 22.501 8.572 8.359 1 92.04 173 ILE A O 1
ATOM 1388 N N . SER A 1 174 ? 22.106 6.421 7.943 1 89.72 174 SER A N 1
ATOM 1389 C CA . SER A 1 174 ? 21.032 6.322 8.925 1 89.72 174 SER A CA 1
ATOM 1390 C C . SER A 1 174 ? 21.555 6.541 10.341 1 89.72 174 SER A C 1
ATOM 1392 O O . SER A 1 174 ? 20.879 7.155 11.169 1 89.72 174 SER A O 1
ATOM 1394 N N . SER A 1 175 ? 22.741 5.998 10.573 1 89.73 175 SER A N 1
ATOM 1395 C CA . SER A 1 175 ? 23.325 6.17 11.9 1 89.73 175 SER A CA 1
ATOM 1396 C C . SER A 1 175 ? 23.627 7.637 12.185 1 89.73 175 SER A C 1
ATOM 1398 O O . SER A 1 175 ? 23.403 8.117 13.299 1 89.73 175 SER A O 1
ATOM 1400 N N . ILE A 1 176 ? 24.135 8.307 11.245 1 90.51 176 ILE A N 1
ATOM 1401 C CA . ILE A 1 176 ? 24.396 9.735 11.388 1 90.51 176 ILE A CA 1
ATOM 1402 C C . ILE A 1 176 ? 23.082 10.479 11.616 1 90.51 176 ILE A C 1
ATOM 1404 O O . ILE A 1 176 ? 23.004 11.365 12.47 1 90.51 176 ILE A O 1
ATOM 1408 N N . TYR A 1 177 ? 22.061 10.154 10.913 1 87.71 177 TYR A N 1
ATOM 1409 C CA . TYR A 1 177 ? 20.741 10.75 11.086 1 87.71 177 TYR A CA 1
ATOM 1410 C C . TYR A 1 177 ? 20.231 10.544 12.507 1 87.71 177 TYR A C 1
ATOM 1412 O O . TYR A 1 177 ? 19.753 11.485 13.145 1 87.71 177 TYR A O 1
ATOM 1420 N N . ILE A 1 178 ? 20.32 9.341 12.931 1 86.95 178 ILE A N 1
ATOM 1421 C CA . ILE A 1 178 ? 19.832 8.991 14.261 1 86.95 178 ILE A CA 1
ATOM 1422 C C . ILE A 1 178 ? 20.625 9.755 15.319 1 86.95 178 ILE A C 1
ATOM 1424 O O . ILE A 1 178 ? 20.05 10.283 16.274 1 86.95 178 ILE A O 1
ATOM 1428 N N . TRP A 1 179 ? 21.988 9.859 15.163 1 88.46 179 TRP A N 1
ATOM 1429 C CA . TRP A 1 179 ? 22.869 10.554 16.096 1 88.46 179 TRP A CA 1
ATOM 1430 C C . TRP A 1 179 ? 22.533 12.04 16.158 1 88.46 179 TRP A C 1
ATOM 1432 O O . TRP A 1 179 ? 22.369 12.601 17.244 1 88.46 179 TRP A O 1
ATOM 1442 N N . GLU A 1 180 ? 22.341 12.693 15.091 1 84.93 180 GLU A N 1
ATOM 1443 C CA . GLU A 1 180 ? 22.04 14.12 15.025 1 84.93 180 GLU A CA 1
ATOM 1444 C C . GLU A 1 180 ? 20.636 14.412 15.546 1 84.93 180 GLU A C 1
ATOM 1446 O O . GLU A 1 180 ? 20.413 15.425 16.213 1 84.93 180 GLU A O 1
ATOM 1451 N N . THR A 1 181 ? 19.692 13.587 15.228 1 83.7 181 THR A N 1
ATOM 1452 C CA . THR A 1 181 ? 18.322 13.769 15.695 1 83.7 181 THR A CA 1
ATOM 1453 C C . THR A 1 181 ? 18.237 13.585 17.207 1 83.7 181 THR A C 1
ATOM 1455 O O . THR A 1 181 ? 17.488 14.294 17.883 1 83.7 181 THR A O 1
ATOM 1458 N N . SER A 1 182 ? 19.027 12.628 17.72 1 84.12 182 SER A N 1
ATOM 1459 C CA . SER A 1 182 ? 19.056 12.417 19.163 1 84.12 182 SER A CA 1
ATOM 1460 C C . SER A 1 182 ? 19.613 13.637 19.89 1 84.12 182 SER A C 1
ATOM 1462 O O . SER A 1 182 ? 19.168 13.967 20.991 1 84.12 182 SER A O 1
ATOM 1464 N N . LYS A 1 183 ? 20.516 14.304 19.346 1 83.94 183 LYS A N 1
ATOM 1465 C CA . LYS A 1 183 ? 21.053 15.539 19.91 1 83.94 183 LYS A CA 1
ATOM 1466 C C . LYS A 1 183 ? 19.991 16.634 19.948 1 83.94 183 LYS A C 1
ATOM 1468 O O . LYS A 1 183 ? 19.905 17.39 20.918 1 83.94 183 LYS A O 1
ATOM 1473 N N . LEU A 1 184 ? 19.242 16.695 18.915 1 78.51 184 LEU A N 1
ATOM 1474 C CA . LEU A 1 184 ? 18.177 17.689 18.829 1 78.51 184 LEU A CA 1
ATOM 1475 C C . LEU A 1 184 ? 17.111 17.436 19.89 1 78.51 184 LEU A C 1
ATOM 1477 O O . LEU A 1 184 ? 16.549 18.381 20.448 1 78.51 184 LEU A O 1
ATOM 1481 N N . LEU A 1 185 ? 16.778 16.211 20.153 1 78.12 185 LEU A N 1
ATOM 1482 C CA . LEU A 1 185 ? 15.785 15.837 21.154 1 78.12 185 LEU A CA 1
ATOM 1483 C C . LEU A 1 185 ? 16.246 16.232 22.552 1 78.12 185 LEU A C 1
ATOM 1485 O O . LEU A 1 185 ? 15.425 16.573 23.408 1 78.12 185 LEU A O 1
ATOM 1489 N N . ARG A 1 186 ? 17.455 16.288 22.81 1 78.94 186 ARG A N 1
ATOM 1490 C CA . ARG A 1 186 ? 18.003 16.634 24.118 1 78.94 186 ARG A CA 1
ATOM 1491 C C . ARG A 1 186 ? 17.967 18.142 24.345 1 78.94 186 ARG A C 1
ATOM 1493 O O . ARG A 1 186 ? 17.887 18.601 25.486 1 78.94 186 ARG A O 1
ATOM 1500 N N . LEU A 1 187 ? 17.897 18.919 23.372 1 76.12 187 LEU A N 1
ATOM 1501 C CA . LEU A 1 187 ? 17.96 20.373 23.464 1 76.12 187 LEU A CA 1
ATOM 1502 C C . LEU A 1 187 ? 16.563 20.972 23.591 1 76.12 187 LEU A C 1
ATOM 1504 O O . LEU A 1 187 ? 16.402 22.081 24.105 1 76.12 187 LEU A O 1
ATOM 1508 N N . ARG A 1 188 ? 15.565 20.188 23.025 1 68.51 188 ARG A N 1
ATOM 1509 C CA . ARG A 1 188 ? 14.218 20.748 23.024 1 68.51 188 ARG A CA 1
ATOM 1510 C C . ARG A 1 188 ? 13.254 19.857 23.801 1 68.51 188 ARG A C 1
ATOM 1512 O O . ARG A 1 188 ? 12.686 18.915 23.246 1 68.51 188 ARG A O 1
ATOM 1519 N N . PRO A 1 189 ? 13.003 20.21 25.105 1 67.07 189 PRO A N 1
ATOM 1520 C CA . PRO A 1 189 ? 12.252 19.293 25.965 1 67.07 189 PRO A CA 1
ATOM 1521 C C . PRO A 1 189 ? 10.742 19.391 25.756 1 67.07 189 PRO A C 1
ATOM 1523 O O . PRO A 1 189 ? 9.969 18.847 26.548 1 67.07 189 PRO A O 1
ATOM 1526 N N . ASP A 1 190 ? 10.252 19.931 24.62 1 75.95 190 ASP A N 1
ATOM 1527 C CA . ASP A 1 190 ? 8.799 19.94 24.479 1 75.95 190 ASP A CA 1
ATOM 1528 C C . ASP A 1 190 ? 8.27 18.543 24.159 1 75.95 190 ASP A C 1
ATOM 1530 O O . ASP A 1 190 ? 8.88 17.806 23.38 1 75.95 190 ASP A O 1
ATOM 1534 N N . ARG A 1 191 ? 7.326 18.038 24.836 1 73.93 191 ARG A N 1
ATOM 1535 C CA . ARG A 1 191 ? 6.752 16.701 24.73 1 73.93 191 ARG A CA 1
ATOM 1536 C C . ARG A 1 191 ? 6.375 16.379 23.288 1 73.93 191 ARG A C 1
ATOM 1538 O O . ARG A 1 191 ? 6.648 15.281 22.8 1 73.93 191 ARG A O 1
ATOM 1545 N N . LEU A 1 192 ? 5.749 17.348 22.586 1 75.5 192 LEU A N 1
ATOM 1546 C CA . LEU A 1 192 ? 5.308 17.121 21.215 1 75.5 192 LEU A CA 1
ATOM 1547 C C . LEU A 1 192 ? 6.499 16.88 20.293 1 75.5 192 LEU A C 1
ATOM 1549 O O . LEU A 1 192 ? 6.477 15.962 19.47 1 75.5 192 LEU A O 1
ATOM 1553 N N . HIS A 1 193 ? 7.541 17.593 20.591 1 79.62 193 HIS A N 1
ATOM 1554 C CA . HIS A 1 193 ? 8.752 17.452 19.791 1 79.62 193 HIS A CA 1
ATOM 1555 C C . HIS A 1 193 ? 9.418 16.102 20.033 1 79.62 193 HIS A C 1
ATOM 1557 O O . HIS A 1 193 ? 9.889 15.459 19.092 1 79.62 193 HIS A O 1
ATOM 1563 N N . HIS A 1 194 ? 9.287 15.623 21.224 1 82.99 194 HIS A N 1
ATOM 1564 C CA . HIS A 1 194 ? 9.903 14.348 21.577 1 82.99 194 HIS A CA 1
ATOM 1565 C C . HIS A 1 194 ? 9.165 13.182 20.928 1 82.99 194 HIS A C 1
ATOM 1567 O O . HIS A 1 194 ? 9.793 12.234 20.45 1 82.99 194 HIS A O 1
ATOM 1573 N N . THR A 1 195 ? 7.935 13.273 20.875 1 83.57 195 THR A N 1
ATOM 1574 C CA . THR A 1 195 ? 7.136 12.212 20.273 1 83.57 195 THR A CA 1
ATOM 1575 C C . THR A 1 195 ? 7.405 12.116 18.774 1 83.57 195 THR A C 1
ATOM 1577 O O . THR A 1 195 ? 7.576 11.019 18.238 1 83.57 195 THR A O 1
ATOM 1580 N N . ILE A 1 196 ? 7.441 13.257 18.172 1 84.91 196 ILE A N 1
ATOM 1581 C CA . ILE A 1 196 ? 7.688 13.303 16.735 1 84.91 196 ILE A CA 1
ATOM 1582 C C . ILE A 1 196 ? 9.084 12.764 16.434 1 84.91 196 ILE A C 1
ATOM 1584 O O . ILE A 1 196 ? 9.263 11.966 15.51 1 84.91 196 ILE A O 1
ATOM 1588 N N . LEU A 1 197 ? 10.038 13.143 17.231 1 84.64 197 LEU A N 1
ATOM 1589 C CA . LEU A 1 197 ? 11.418 12.725 17.01 1 84.64 197 LEU A CA 1
ATOM 1590 C C . LEU A 1 197 ? 11.582 11.231 17.269 1 84.64 197 LEU A C 1
ATOM 1592 O O . LEU A 1 197 ? 12.325 10.552 16.557 1 84.64 197 LEU A O 1
ATOM 1596 N N . THR A 1 198 ? 10.968 10.715 18.244 1 86.63 198 THR A N 1
ATOM 1597 C CA . THR A 1 198 ? 11.021 9.283 18.52 1 86.63 198 THR A CA 1
ATOM 1598 C C . THR A 1 198 ? 10.412 8.487 17.371 1 86.63 198 THR A C 1
ATOM 1600 O O . THR A 1 198 ? 10.89 7.4 17.039 1 86.63 198 THR A O 1
ATOM 1603 N N . GLN A 1 199 ? 9.389 9.001 16.821 1 86.68 199 GLN A N 1
ATOM 1604 C CA . GLN A 1 199 ? 8.781 8.363 15.658 1 86.68 199 GLN A CA 1
ATOM 1605 C C . GLN A 1 199 ? 9.734 8.368 14.466 1 86.68 199 GLN A C 1
ATOM 1607 O O . GLN A 1 199 ? 9.839 7.375 13.744 1 86.68 199 GLN A O 1
ATOM 1612 N N . LEU A 1 200 ? 10.412 9.413 14.28 1 87.12 200 LEU A N 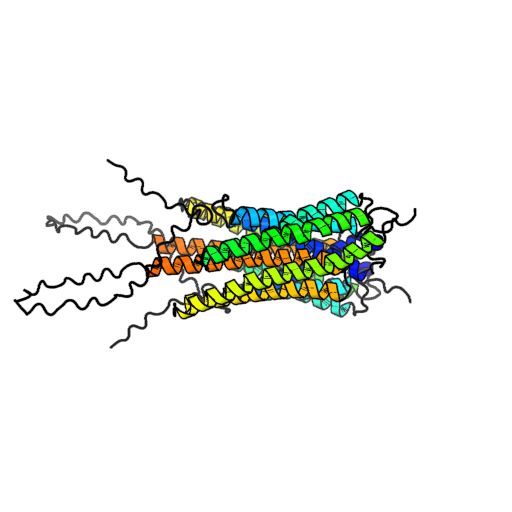1
ATOM 1613 C CA . LEU A 1 200 ? 11.395 9.508 13.206 1 87.12 200 LEU A CA 1
ATOM 1614 C C . LEU A 1 200 ? 12.498 8.471 13.385 1 87.12 200 LEU A C 1
ATOM 1616 O O . LEU A 1 200 ? 12.912 7.825 12.42 1 87.12 200 LEU A O 1
ATOM 1620 N N . LEU A 1 201 ? 12.94 8.303 14.593 1 88.61 201 LEU A N 1
ATOM 1621 C CA . LEU A 1 201 ? 13.96 7.306 14.902 1 88.61 201 LEU A CA 1
ATOM 1622 C C . LEU A 1 201 ? 13.441 5.897 14.636 1 88.61 201 LEU A C 1
ATOM 1624 O O . LEU A 1 201 ? 14.147 5.071 14.052 1 88.61 201 LEU A O 1
ATOM 1628 N N . GLY A 1 202 ? 12.262 5.709 15.096 1 89.58 202 GLY A N 1
ATOM 1629 C CA . GLY A 1 202 ? 11.646 4.414 14.852 1 89.58 202 GLY A CA 1
ATOM 1630 C C . GLY A 1 202 ? 11.562 4.062 13.379 1 89.58 202 GLY A C 1
ATOM 1631 O O . GLY A 1 202 ? 11.859 2.932 12.987 1 89.58 202 GLY A O 1
ATOM 1632 N N . ILE A 1 203 ? 11.156 4.987 12.53 1 90.76 203 ILE A N 1
ATOM 1633 C CA . ILE A 1 203 ? 11.043 4.771 11.092 1 90.76 203 ILE A CA 1
ATOM 1634 C C . ILE A 1 203 ? 12.418 4.458 10.507 1 90.76 203 ILE A C 1
ATOM 1636 O O . ILE A 1 203 ? 12.559 3.549 9.686 1 90.76 203 ILE A O 1
ATOM 1640 N N . ASN A 1 204 ? 13.472 5.107 10.955 1 89.88 204 ASN A N 1
ATOM 1641 C CA . ASN A 1 204 ? 14.825 4.861 10.466 1 89.88 204 ASN A CA 1
ATOM 1642 C C . ASN A 1 204 ? 15.305 3.458 10.826 1 89.88 204 ASN A C 1
ATOM 1644 O O . ASN A 1 204 ? 15.99 2.809 10.033 1 89.88 204 ASN A O 1
ATOM 1648 N N . ILE A 1 205 ? 14.893 3.05 11.932 1 92.28 205 ILE A N 1
ATOM 1649 C CA . ILE A 1 205 ? 15.277 1.713 12.37 1 92.28 205 ILE A CA 1
ATOM 1650 C C . ILE A 1 205 ? 14.59 0.667 11.495 1 92.28 205 ILE A C 1
ATOM 1652 O O . ILE A 1 205 ? 15.203 -0.335 11.117 1 92.28 205 ILE A O 1
ATOM 1656 N N . ILE A 1 206 ? 13.37 0.9 11.16 1 92.89 206 ILE A N 1
ATOM 1657 C CA . ILE A 1 206 ? 12.644 -0.013 10.283 1 92.89 206 ILE A CA 1
ATOM 1658 C C . ILE A 1 206 ? 13.328 -0.071 8.919 1 92.89 206 ILE A C 1
ATOM 1660 O O . ILE A 1 206 ? 13.485 -1.149 8.341 1 92.89 206 ILE A O 1
ATOM 1664 N N . ILE A 1 207 ? 13.745 1.012 8.407 1 93.35 207 ILE A N 1
ATOM 1665 C CA . ILE A 1 207 ? 14.428 1.089 7.12 1 93.35 207 ILE A CA 1
ATOM 1666 C C . ILE A 1 207 ? 15.72 0.276 7.173 1 93.35 207 ILE A C 1
ATOM 1668 O O . ILE A 1 207 ? 16.032 -0.466 6.239 1 93.35 207 ILE A O 1
ATOM 1672 N N . LEU A 1 208 ? 16.429 0.327 8.289 1 92.32 208 LEU A N 1
ATOM 1673 C CA . LEU A 1 208 ? 17.668 -0.426 8.457 1 92.32 208 LEU A CA 1
ATOM 1674 C C . LEU A 1 208 ? 17.389 -1.924 8.52 1 92.32 208 LEU A C 1
ATOM 1676 O O . LEU A 1 208 ? 18.137 -2.723 7.952 1 92.32 208 LEU A O 1
ATOM 1680 N N . ILE A 1 209 ? 16.314 -2.281 9.141 1 94.35 209 ILE A N 1
ATOM 1681 C CA . ILE A 1 209 ? 15.932 -3.684 9.257 1 94.35 209 ILE A CA 1
ATOM 1682 C C . ILE A 1 209 ? 15.621 -4.25 7.873 1 94.35 209 ILE A C 1
ATOM 1684 O O . ILE A 1 209 ? 15.981 -5.389 7.566 1 94.35 209 ILE A O 1
ATOM 1688 N N . LEU A 1 210 ? 14.988 -3.487 7.069 1 95.53 210 LEU A N 1
ATOM 1689 C CA . LEU A 1 210 ? 14.663 -3.925 5.716 1 95.53 210 LEU A CA 1
ATOM 1690 C C . LEU A 1 210 ? 15.93 -4.179 4.907 1 95.53 210 LEU A C 1
ATOM 1692 O O . LEU A 1 210 ? 16.001 -5.143 4.142 1 95.53 210 LEU A O 1
ATOM 1696 N N . ASP A 1 211 ? 16.983 -3.379 5.113 1 93.74 211 ASP A N 1
ATOM 1697 C CA . ASP A 1 211 ? 18.261 -3.572 4.435 1 93.74 211 ASP A CA 1
ATOM 1698 C C . ASP A 1 211 ? 18.916 -4.885 4.861 1 93.74 211 ASP A C 1
ATOM 1700 O O . ASP A 1 211 ? 19.413 -5.638 4.021 1 93.74 211 ASP A O 1
ATOM 1704 N N . VAL A 1 212 ? 18.86 -5.104 6.099 1 93.32 212 VAL A N 1
ATOM 1705 C CA . VAL A 1 212 ? 19.469 -6.315 6.638 1 93.32 212 VAL A CA 1
ATOM 1706 C C . VAL A 1 212 ? 18.691 -7.54 6.164 1 93.32 212 VAL A C 1
ATOM 1708 O O . VAL A 1 212 ? 19.28 -8.589 5.89 1 93.32 212 VAL A O 1
ATOM 1711 N N . ALA A 1 213 ? 17.447 -7.364 6.065 1 94.41 213 ALA A N 1
ATOM 1712 C CA . ALA A 1 213 ? 16.608 -8.467 5.603 1 94.41 213 ALA A CA 1
ATOM 1713 C C . ALA A 1 213 ? 16.957 -8.857 4.17 1 94.41 213 ALA A C 1
ATOM 1715 O O . ALA A 1 213 ? 17.027 -10.045 3.843 1 94.41 213 ALA A O 1
ATOM 1716 N N . VAL A 1 214 ? 17.15 -7.891 3.317 1 95.31 214 VAL A N 1
ATOM 1717 C CA . VAL A 1 214 ? 17.507 -8.165 1.928 1 95.31 214 VAL A CA 1
ATOM 1718 C C . VAL A 1 214 ? 18.825 -8.933 1.876 1 95.31 214 VAL A C 1
ATOM 1720 O O . VAL A 1 214 ? 18.943 -9.928 1.156 1 95.31 214 VAL A O 1
ATOM 1723 N N . VAL A 1 215 ? 19.821 -8.522 2.641 1 94.12 215 VAL A N 1
ATOM 1724 C CA . VAL A 1 215 ? 21.122 -9.179 2.695 1 94.12 215 VAL A CA 1
ATOM 1725 C C . VAL A 1 215 ? 20.966 -10.591 3.256 1 94.12 215 VAL A C 1
ATOM 1727 O O . VAL A 1 215 ? 21.572 -11.538 2.749 1 94.12 215 VAL A O 1
ATOM 1730 N N . GLY A 1 216 ? 20.114 -10.745 4.225 1 93.34 216 GLY A N 1
ATOM 1731 C CA . GLY A 1 216 ? 19.89 -12.042 4.843 1 93.34 216 GLY A CA 1
ATOM 1732 C C . GLY A 1 216 ? 19.298 -13.063 3.89 1 93.34 216 GLY A C 1
ATOM 1733 O O . GLY A 1 216 ? 19.705 -14.227 3.886 1 93.34 216 GLY A O 1
ATOM 1734 N N . ILE A 1 217 ? 18.387 -12.665 3.041 1 92.78 217 ILE A N 1
ATOM 1735 C CA . ILE A 1 217 ? 17.77 -13.565 2.072 1 92.78 217 ILE A CA 1
ATOM 1736 C C . ILE A 1 217 ? 18.809 -14.003 1.042 1 92.78 217 ILE A C 1
ATOM 1738 O O . ILE A 1 217 ? 18.824 -15.162 0.62 1 92.78 217 ILE A O 1
ATOM 1742 N N . GLU A 1 218 ? 19.679 -13.102 0.663 1 91.36 218 GLU A N 1
ATOM 1743 C CA . GLU A 1 218 ? 20.74 -13.434 -0.283 1 91.36 218 GLU A CA 1
ATOM 1744 C C . GLU A 1 218 ? 21.692 -14.475 0.298 1 91.36 218 GLU A C 1
ATOM 1746 O O . GLU A 1 218 ? 22.06 -15.435 -0.382 1 91.36 218 GLU A O 1
ATOM 1751 N N . TYR A 1 219 ? 21.978 -14.369 1.494 1 90.05 219 TYR A N 1
ATOM 1752 C CA . TYR A 1 219 ? 22.95 -15.26 2.119 1 90.05 219 TYR A CA 1
ATOM 1753 C C . TYR A 1 219 ? 22.314 -16.599 2.47 1 90.05 219 TYR A C 1
ATOM 1755 O O . TYR A 1 219 ? 23.017 -17.576 2.738 1 90.05 219 TYR A O 1
ATOM 1763 N N . ALA A 1 220 ? 21.037 -16.703 2.379 1 90.62 220 ALA A N 1
ATOM 1764 C CA . ALA A 1 220 ? 20.33 -17.971 2.537 1 90.62 220 ALA A CA 1
ATOM 1765 C C . ALA A 1 220 ? 20.29 -18.745 1.222 1 90.62 220 ALA A C 1
ATOM 1767 O O . ALA A 1 220 ? 19.729 -19.841 1.157 1 90.62 220 ALA A O 1
ATOM 1768 N N . GLY A 1 221 ? 20.809 -18.094 0.192 1 88.25 221 GLY A N 1
ATOM 1769 C CA . GLY A 1 221 ? 20.901 -18.769 -1.093 1 88.25 221 GLY A CA 1
ATOM 1770 C C . GLY A 1 221 ? 19.631 -18.662 -1.915 1 88.25 221 GLY A C 1
ATOM 1771 O O . GLY A 1 221 ? 19.403 -19.464 -2.823 1 88.25 221 GLY A O 1
ATOM 1772 N N . LEU A 1 222 ? 18.807 -17.749 -1.539 1 88.85 222 LEU A N 1
ATOM 1773 C CA . LEU A 1 222 ? 17.547 -17.561 -2.25 1 88.85 222 LEU A CA 1
ATOM 1774 C C . LEU A 1 222 ? 17.621 -16.351 -3.175 1 88.85 222 LEU A C 1
ATOM 1776 O O . LEU A 1 222 ? 16.92 -15.359 -2.964 1 88.85 222 LEU A O 1
ATOM 1780 N N . TYR A 1 223 ? 18.343 -16.502 -4.278 1 86.49 223 TYR A N 1
ATOM 1781 C CA . TYR A 1 223 ? 18.633 -15.404 -5.193 1 86.49 223 TYR A CA 1
ATOM 1782 C C . TYR A 1 223 ? 17.349 -14.829 -5.78 1 86.49 223 TYR A C 1
ATOM 1784 O O . TYR A 1 223 ? 17.117 -13.619 -5.716 1 86.49 223 TYR A O 1
ATOM 1792 N N . ALA A 1 224 ? 16.504 -15.688 -6.299 1 88.09 224 ALA A N 1
ATOM 1793 C CA . ALA A 1 224 ? 15.302 -15.221 -6.985 1 88.09 224 ALA A CA 1
ATOM 1794 C C . ALA A 1 224 ? 14.368 -14.494 -6.021 1 88.09 224 ALA A C 1
ATOM 1796 O O . ALA A 1 224 ? 13.728 -13.507 -6.393 1 88.09 224 ALA A O 1
ATOM 1797 N N . LEU A 1 225 ? 14.326 -14.918 -4.786 1 90.47 225 LEU A N 1
ATOM 1798 C CA . LEU A 1 225 ? 13.496 -14.26 -3.782 1 90.47 225 LEU A CA 1
ATOM 1799 C C . LEU A 1 225 ? 14.106 -12.927 -3.362 1 90.47 225 LEU A C 1
ATOM 1801 O O . LEU A 1 225 ? 13.387 -11.945 -3.166 1 90.47 225 LEU A O 1
ATOM 1805 N N . GLN A 1 226 ? 15.393 -12.94 -3.329 1 92.76 226 GLN A N 1
ATOM 1806 C CA . GLN A 1 226 ? 16.096 -11.733 -2.907 1 92.76 226 GLN A CA 1
ATOM 1807 C C . GLN A 1 226 ? 15.922 -10.61 -3.925 1 92.76 226 GLN A C 1
ATOM 1809 O O . GLN A 1 226 ? 15.645 -9.467 -3.555 1 92.76 226 GLN A O 1
ATOM 1814 N N . VAL A 1 227 ? 16.04 -10.908 -5.164 1 91.79 227 VAL A N 1
ATOM 1815 C CA . VAL A 1 227 ? 16.016 -9.878 -6.197 1 91.79 227 VAL A CA 1
ATOM 1816 C C . VAL A 1 227 ? 14.604 -9.311 -6.329 1 91.79 227 VAL A C 1
ATOM 1818 O O . VAL A 1 227 ? 14.426 -8.162 -6.74 1 91.79 227 VAL A O 1
ATOM 1821 N N . MET A 1 228 ? 13.614 -10.082 -5.908 1 93.89 228 MET A N 1
ATOM 1822 C CA . MET A 1 228 ? 12.243 -9.586 -5.982 1 93.89 228 MET A CA 1
ATOM 1823 C C . MET A 1 228 ? 11.825 -8.944 -4.663 1 93.89 228 MET A C 1
ATOM 1825 O O . MET A 1 228 ? 10.917 -8.112 -4.633 1 93.89 228 MET A O 1
ATOM 1829 N N . PHE A 1 229 ? 12.464 -9.347 -3.642 1 95.45 229 PHE A N 1
ATOM 1830 C CA . PHE A 1 229 ? 12.175 -8.735 -2.351 1 95.45 229 PHE A CA 1
ATOM 1831 C C . PHE A 1 229 ? 12.806 -7.352 -2.254 1 95.45 229 PHE A C 1
ATOM 1833 O O . PHE A 1 229 ? 12.288 -6.475 -1.559 1 95.45 229 PHE A O 1
ATOM 1840 N N . LYS A 1 230 ? 13.854 -7.182 -2.904 1 95.47 230 LYS A N 1
ATOM 1841 C CA . LYS A 1 230 ? 14.584 -5.918 -2.872 1 95.47 230 LYS A CA 1
ATOM 1842 C C . LYS A 1 230 ? 13.679 -4.751 -3.255 1 95.47 230 LYS A C 1
ATOM 1844 O O . LYS A 1 230 ? 13.56 -3.778 -2.507 1 95.47 230 LYS A O 1
ATOM 1849 N N . PRO A 1 231 ? 12.993 -4.799 -4.372 1 96.21 231 PRO A N 1
ATOM 1850 C CA . PRO A 1 231 ? 12.106 -3.681 -4.701 1 96.21 231 PRO A CA 1
ATOM 1851 C C . PRO A 1 231 ? 10.941 -3.546 -3.724 1 96.21 231 PRO A C 1
ATOM 1853 O O . PRO A 1 231 ? 10.43 -2.442 -3.516 1 96.21 231 PRO A O 1
ATOM 1856 N N . VAL A 1 232 ? 10.483 -4.607 -3.143 1 96.62 232 VAL A N 1
ATOM 1857 C CA . VAL A 1 232 ? 9.468 -4.511 -2.098 1 96.62 232 VAL A CA 1
ATOM 1858 C C . VAL A 1 232 ? 10.005 -3.687 -0.93 1 96.62 232 VAL A C 1
ATOM 1860 O O . VAL A 1 232 ? 9.339 -2.763 -0.457 1 96.62 232 VAL A O 1
ATOM 1863 N N . ALA A 1 233 ? 11.18 -4.028 -0.515 1 96.4 233 ALA A N 1
ATOM 1864 C CA . ALA A 1 233 ? 11.814 -3.306 0.585 1 96.4 233 ALA A CA 1
ATOM 1865 C C . ALA A 1 233 ? 11.962 -1.823 0.254 1 96.4 233 ALA A C 1
ATOM 1867 O O . ALA A 1 233 ? 11.646 -0.962 1.078 1 96.4 233 ALA A O 1
ATOM 1868 N N . TYR A 1 234 ? 12.384 -1.525 -0.926 1 96.67 234 TYR A N 1
ATOM 1869 C CA . TYR A 1 234 ? 12.571 -0.136 -1.327 1 96.67 234 TYR A CA 1
ATOM 1870 C C . TYR A 1 234 ? 11.233 0.59 -1.418 1 96.67 234 TYR A C 1
ATOM 1872 O O . TYR A 1 234 ? 11.129 1.761 -1.048 1 96.67 234 TYR A O 1
ATOM 1880 N N . SER A 1 235 ? 10.27 -0.084 -1.945 1 96.36 235 SER A N 1
ATOM 1881 C CA . SER A 1 235 ? 8.96 0.554 -2.016 1 96.36 235 SER A CA 1
ATOM 1882 C C . SER A 1 235 ? 8.448 0.924 -0.628 1 96.36 235 SER A C 1
ATOM 1884 O O . SER A 1 235 ? 7.838 1.979 -0.446 1 96.36 235 SER A O 1
ATOM 1886 N N . VAL A 1 236 ? 8.68 0.099 0.333 1 95.48 236 VAL A N 1
ATOM 1887 C CA . VAL A 1 236 ? 8.294 0.383 1.712 1 95.48 236 VAL A CA 1
ATOM 1888 C C . VAL A 1 236 ? 9.138 1.532 2.258 1 95.48 236 VAL A C 1
ATOM 1890 O O . VAL A 1 236 ? 8.618 2.43 2.924 1 95.48 236 VAL A O 1
ATOM 1893 N N . LYS A 1 237 ? 10.381 1.466 1.958 1 94.94 237 LYS A N 1
ATOM 1894 C CA . LYS A 1 237 ? 11.267 2.546 2.384 1 94.94 237 LYS A CA 1
ATOM 1895 C C . LYS A 1 237 ? 10.793 3.892 1.843 1 94.94 237 LYS A C 1
ATOM 1897 O O . LYS A 1 237 ? 10.774 4.887 2.57 1 94.94 237 LYS A O 1
ATOM 1902 N N . PHE A 1 238 ? 10.383 3.912 0.613 1 95.14 238 PHE A N 1
ATOM 1903 C CA . PHE A 1 238 ? 9.9 5.145 0.003 1 95.14 238 PHE A CA 1
ATOM 1904 C C . PHE A 1 238 ? 8.617 5.617 0.679 1 95.14 238 PHE A C 1
ATOM 1906 O O . PHE A 1 238 ? 8.418 6.818 0.874 1 95.14 238 PHE A O 1
ATOM 1913 N N . LYS A 1 239 ? 7.811 4.692 1.015 1 92.5 239 LYS A N 1
ATOM 1914 C CA . LYS A 1 239 ? 6.582 5.047 1.718 1 92.5 239 LYS A CA 1
ATOM 1915 C C . LYS A 1 239 ? 6.885 5.638 3.091 1 92.5 239 LYS A C 1
ATOM 1917 O O . LYS A 1 239 ? 6.249 6.608 3.51 1 92.5 239 LYS A O 1
ATOM 1922 N N . LEU A 1 240 ? 7.842 5.075 3.743 1 92.51 240 LEU A N 1
ATOM 1923 C CA . LEU A 1 240 ? 8.228 5.552 5.067 1 92.51 240 LEU A CA 1
ATOM 1924 C C . LEU A 1 240 ? 8.874 6.931 4.982 1 92.51 240 LEU A C 1
ATOM 1926 O O . LEU A 1 240 ? 8.784 7.722 5.923 1 92.51 240 LEU A O 1
ATOM 1930 N N . GLU A 1 241 ? 9.453 7.195 3.869 1 90.1 241 GLU A N 1
ATOM 1931 C CA . GLU A 1 241 ? 10.016 8.522 3.644 1 90.1 241 GLU A CA 1
ATOM 1932 C C . GLU A 1 241 ? 8.926 9.59 3.631 1 90.1 241 GLU A C 1
ATOM 1934 O O . GLU A 1 241 ? 9.139 10.708 4.104 1 90.1 241 GLU A O 1
ATOM 1939 N N . TYR A 1 242 ? 7.801 9.253 3.176 1 87.15 242 TYR A N 1
ATOM 1940 C CA . TYR A 1 242 ? 6.691 10.198 3.207 1 87.15 242 TYR A CA 1
ATOM 1941 C C . TYR A 1 242 ? 6.227 10.447 4.637 1 87.15 242 TYR A C 1
ATOM 1943 O O . TYR A 1 242 ? 5.834 11.563 4.984 1 87.15 242 TYR A O 1
ATOM 1951 N N . ALA A 1 243 ? 6.255 9.44 5.34 1 85.02 243 ALA A N 1
ATOM 1952 C CA . ALA A 1 243 ? 5.907 9.591 6.751 1 85.02 243 ALA A CA 1
ATOM 1953 C C . ALA A 1 243 ? 6.908 10.492 7.469 1 85.02 243 ALA A C 1
ATOM 1955 O O . ALA A 1 243 ? 6.521 11.337 8.28 1 85.02 243 ALA A O 1
ATOM 1956 N N . ILE A 1 244 ? 8.126 10.331 7.158 1 87.43 244 ILE A N 1
ATOM 1957 C CA . ILE A 1 244 ? 9.182 11.15 7.743 1 87.43 244 ILE A CA 1
ATOM 1958 C C . ILE A 1 244 ? 8.993 12.607 7.33 1 87.43 244 ILE A C 1
ATOM 1960 O O . ILE A 1 244 ? 9.087 13.513 8.162 1 87.43 244 ILE A O 1
ATOM 1964 N N . LEU A 1 245 ? 8.694 12.821 6.077 1 83.12 245 LEU A N 1
ATOM 1965 C CA . LEU A 1 245 ? 8.458 14.168 5.569 1 83.12 245 LEU A CA 1
ATOM 1966 C C . LEU A 1 245 ? 7.304 14.835 6.311 1 83.12 245 LEU A C 1
ATOM 1968 O O . LEU A 1 245 ? 7.397 16.004 6.691 1 83.12 245 LEU A O 1
ATOM 1972 N N . GLY A 1 246 ? 6.295 14.075 6.509 1 81.57 246 GLY A N 1
ATOM 1973 C CA . GLY A 1 246 ? 5.163 14.6 7.255 1 81.57 246 GLY A CA 1
ATOM 1974 C C . GLY A 1 246 ? 5.52 15.008 8.672 1 81.57 246 GLY A C 1
ATOM 1975 O O . GLY A 1 246 ? 5.091 16.061 9.147 1 81.57 246 GLY A O 1
ATOM 1976 N N . LYS A 1 247 ? 6.286 14.245 9.274 1 83.81 247 LYS A N 1
ATOM 1977 C CA . LYS A 1 247 ? 6.704 14.533 10.643 1 83.81 247 LYS A CA 1
ATOM 1978 C C . LYS A 1 247 ? 7.645 15.734 10.69 1 83.81 247 LYS A C 1
ATOM 1980 O O . LYS A 1 247 ? 7.583 16.542 11.619 1 83.81 247 LYS A O 1
ATOM 1985 N N . LEU A 1 248 ? 8.46 15.851 9.718 1 80.47 248 LEU A N 1
ATOM 1986 C CA . LEU A 1 248 ? 9.391 16.973 9.668 1 80.47 248 LEU A CA 1
ATOM 1987 C C . LEU A 1 248 ? 8.65 18.284 9.426 1 80.47 248 LEU A C 1
ATOM 1989 O O . LEU A 1 248 ? 9.023 19.323 9.975 1 80.47 248 LEU A O 1
ATOM 1993 N N . ILE A 1 249 ? 7.629 18.184 8.665 1 79.03 249 ILE A N 1
ATOM 1994 C CA . ILE A 1 249 ? 6.799 19.362 8.439 1 79.03 249 ILE A CA 1
ATOM 1995 C C . ILE A 1 249 ? 6.108 19.764 9.74 1 79.03 249 ILE A C 1
ATOM 1997 O O . ILE A 1 249 ? 5.99 20.953 10.045 1 79.03 249 ILE A O 1
ATOM 2001 N N . GLN A 1 250 ? 5.728 18.851 10.489 1 78.73 250 GLN A N 1
ATOM 2002 C CA . GLN A 1 250 ? 5.093 19.122 11.775 1 78.73 250 GLN A CA 1
ATOM 2003 C C . GLN A 1 250 ? 6.067 19.792 12.739 1 78.73 250 GLN A C 1
ATOM 2005 O O . GLN A 1 250 ? 5.697 20.725 13.455 1 78.73 250 GLN A O 1
ATOM 2010 N N . VAL A 1 251 ? 7.251 19.371 12.736 1 76.93 251 VAL A N 1
ATOM 2011 C CA . VAL A 1 251 ? 8.278 19.958 13.59 1 76.93 251 VAL A CA 1
ATOM 2012 C C . VAL A 1 251 ? 8.551 21.396 13.155 1 76.93 251 VAL A C 1
ATOM 2014 O O . VAL A 1 251 ? 8.709 22.286 13.994 1 76.93 251 VAL A O 1
ATOM 2017 N N . ALA A 1 252 ? 8.545 21.644 11.904 1 75.31 252 ALA A N 1
ATOM 2018 C CA . ALA A 1 252 ? 8.782 22.979 11.361 1 75.31 252 ALA A CA 1
ATOM 2019 C C . ALA A 1 252 ? 7.639 23.926 11.717 1 75.31 252 ALA A C 1
ATOM 2021 O O . ALA A 1 252 ? 7.867 25.103 12.006 1 75.31 252 ALA A O 1
ATOM 2022 N N . ARG A 1 253 ? 6.503 23.448 11.773 1 73.09 253 ARG A N 1
ATOM 2023 C CA . ARG A 1 253 ? 5.338 24.261 12.106 1 73.09 253 ARG A CA 1
ATOM 2024 C C . ARG A 1 253 ? 5.325 24.619 13.589 1 73.09 253 ARG A C 1
ATOM 2026 O O . ARG A 1 253 ? 4.992 25.747 13.958 1 73.09 253 ARG A O 1
ATOM 2033 N N . VAL A 1 254 ? 5.693 23.778 14.402 1 70.54 254 VAL A N 1
ATOM 2034 C CA . VAL A 1 254 ? 5.727 24.004 15.843 1 70.54 254 VAL A CA 1
ATOM 2035 C C . VAL A 1 254 ? 6.825 25.009 16.183 1 70.54 254 VAL A C 1
ATOM 2037 O O . VAL A 1 254 ? 6.646 25.861 17.056 1 70.54 254 VAL A O 1
ATOM 2040 N N . SER A 1 255 ? 7.858 25.037 15.51 1 65.7 255 SER A N 1
ATOM 2041 C CA . SER A 1 255 ? 8.958 25.968 15.738 1 65.7 255 SER A CA 1
ATOM 2042 C C . SER A 1 255 ? 8.578 27.385 15.324 1 65.7 255 SER A C 1
ATOM 2044 O O . SER A 1 255 ? 8.991 28.356 15.962 1 65.7 255 SER A O 1
ATOM 2046 N N . ILE A 1 256 ? 7.845 27.54 14.365 1 63.08 256 ILE A N 1
ATOM 2047 C CA . ILE A 1 256 ? 7.407 28.852 13.903 1 63.08 256 ILE A CA 1
ATOM 2048 C C . ILE A 1 256 ? 6.383 29.427 14.879 1 63.08 256 ILE A C 1
ATOM 2050 O O . ILE A 1 256 ? 6.417 30.619 15.193 1 63.08 256 ILE A O 1
ATOM 2054 N N . SER A 1 257 ? 5.5 28.634 15.434 1 59.77 257 SER A N 1
ATOM 2055 C CA . SER A 1 257 ? 4.495 29.097 16.387 1 59.77 257 SER A CA 1
ATOM 2056 C C . SER A 1 257 ? 5.13 29.467 17.723 1 59.77 257 SER A C 1
ATOM 2058 O O . SER A 1 257 ? 4.644 30.36 18.421 1 59.77 257 SER A O 1
ATOM 2060 N N . SER A 1 258 ? 6.077 28.892 18.156 1 56.69 258 SER A N 1
ATOM 2061 C CA . SER A 1 258 ? 6.742 29.218 19.413 1 56.69 258 SER A CA 1
ATOM 2062 C C . SER A 1 258 ? 7.579 30.486 19.282 1 56.69 258 SER A C 1
ATOM 2064 O O . SER A 1 258 ? 7.855 31.159 20.278 1 56.69 258 SER A O 1
ATOM 2066 N N . GLU A 1 259 ? 8.006 30.916 18.22 1 50.52 259 GLU A N 1
ATOM 2067 C CA . GLU A 1 259 ? 8.743 32.163 18.031 1 50.52 259 GLU A CA 1
ATOM 2068 C C . GLU A 1 259 ? 7.799 33.361 17.991 1 50.52 259 GLU A C 1
ATOM 2070 O O . GLU A 1 259 ? 8.242 34.502 17.848 1 50.52 259 GLU A O 1
ATOM 2075 N N . GLU A 1 260 ? 6.434 33.29 18.098 1 45.76 260 GLU A N 1
ATOM 2076 C CA . GLU A 1 260 ? 5.665 34.512 18.315 1 45.76 260 GLU A CA 1
ATOM 2077 C C . GLU A 1 260 ? 6.043 35.175 19.636 1 45.76 260 GLU A C 1
ATOM 2079 O O . GLU A 1 260 ? 5.966 34.548 20.695 1 45.76 260 GLU A O 1
ATOM 2084 N N . PRO A 1 261 ? 6.835 36.189 19.665 1 41.69 261 PRO A N 1
ATOM 2085 C CA . PRO A 1 261 ? 7.27 37.004 20.801 1 41.69 261 PRO A CA 1
ATOM 2086 C C . PRO A 1 261 ? 6.12 37.376 21.735 1 41.69 261 PRO A C 1
ATOM 2088 O O . PRO A 1 261 ? 5.023 37.699 21.271 1 41.69 261 PRO A O 1
ATOM 2091 N N . LEU A 1 262 ? 5.966 36.837 22.89 1 38.21 262 LEU A N 1
ATOM 2092 C CA . LEU A 1 262 ? 5.31 37.576 23.963 1 38.21 262 LEU A CA 1
ATOM 2093 C C . LEU A 1 262 ? 5.605 39.069 23.853 1 38.21 262 LEU A C 1
ATOM 2095 O O . LEU A 1 262 ? 6.746 39.496 24.046 1 38.21 262 LEU A O 1
ATOM 2099 N N . SER A 1 263 ? 5.068 39.763 22.941 1 36.52 263 SER A N 1
ATOM 2100 C CA . SER A 1 263 ? 5.029 41.208 23.142 1 36.52 263 SER A CA 1
ATOM 2101 C C . SER A 1 263 ? 4.61 41.557 24.566 1 36.52 263 SER A C 1
ATOM 2103 O O . SER A 1 263 ? 3.439 41.418 24.926 1 36.52 263 SER A O 1
ATOM 2105 N N . SER A 1 264 ? 5.261 41.021 25.589 1 33.39 264 SER A N 1
ATOM 2106 C CA . SER A 1 264 ? 5.13 41.704 26.872 1 33.39 264 SER A CA 1
ATOM 2107 C C . SER A 1 264 ? 5.148 43.219 26.696 1 33.39 264 SER A C 1
ATOM 2109 O O . SER A 1 264 ? 6.106 43.775 26.155 1 33.39 264 SER A O 1
ATOM 2111 N N . ASN A 1 265 ? 3.974 43.775 26.376 1 33.25 265 ASN A N 1
ATOM 2112 C CA . ASN A 1 265 ? 3.699 45.187 26.62 1 33.25 265 ASN A CA 1
ATOM 2113 C C . ASN A 1 265 ? 4.258 45.643 27.965 1 33.25 265 ASN A C 1
ATOM 2115 O O . ASN A 1 265 ? 3.557 45.603 28.979 1 33.25 265 ASN A O 1
ATOM 2119 N N . SER A 1 266 ? 5.297 45.112 28.543 1 31.31 266 SER A N 1
ATOM 2120 C CA . SER A 1 266 ? 5.786 45.808 29.728 1 31.31 266 SER A CA 1
ATOM 2121 C C . SER A 1 266 ? 6.022 47.287 29.442 1 31.31 266 SER A C 1
ATOM 2123 O O . SER A 1 266 ? 6.848 47.637 28.595 1 31.31 266 SER A O 1
ATOM 2125 N N . GLN A 1 267 ? 4.89 48.071 29.474 1 33.56 267 GLN A N 1
ATOM 2126 C CA . GLN A 1 267 ? 4.923 49.509 29.713 1 33.56 267 GLN A CA 1
ATOM 2127 C C . GLN A 1 267 ? 5.945 49.865 30.79 1 33.56 267 GLN A C 1
ATOM 2129 O O . GLN A 1 267 ? 5.742 49.567 31.969 1 33.56 267 GLN A O 1
ATOM 2134 N N . GLY A 1 268 ? 7.209 49.587 30.598 1 30.52 268 GLY A N 1
ATOM 2135 C CA . GLY A 1 268 ? 8.254 50.118 31.459 1 30.52 268 GLY A CA 1
ATOM 2136 C C . GLY A 1 268 ? 8.067 51.586 31.791 1 30.52 268 GLY A C 1
ATOM 2137 O O . GLY A 1 268 ? 7.853 52.407 30.896 1 30.52 268 GLY A O 1
ATOM 2138 N N . TYR A 1 269 ? 7.289 51.841 32.904 1 32.32 269 TYR A N 1
ATOM 2139 C CA . TYR A 1 269 ? 7.362 53.136 33.571 1 32.32 269 TYR A CA 1
ATOM 2140 C C . TYR A 1 269 ? 8.79 53.668 33.576 1 32.32 269 TYR A C 1
ATOM 2142 O O . TYR A 1 269 ? 9.733 52.93 33.871 1 32.32 269 TYR A O 1
ATOM 2150 N N . ASP A 1 270 ? 9.043 54.72 32.844 1 32.47 270 ASP A N 1
ATOM 2151 C CA . ASP A 1 270 ? 10.228 55.552 32.656 1 32.47 270 ASP A CA 1
ATOM 2152 C C . ASP A 1 270 ? 10.795 56.009 33.998 1 32.47 270 ASP A C 1
ATOM 2154 O O . ASP A 1 270 ? 10.207 56.859 34.67 1 32.47 270 ASP A O 1
ATOM 2158 N N . ILE A 1 271 ? 11.01 55.077 35.023 1 33.18 271 ILE A N 1
ATOM 2159 C CA . ILE A 1 271 ? 11.635 55.694 36.188 1 33.18 271 ILE A CA 1
ATOM 2160 C C . ILE A 1 271 ? 12.892 56.447 35.76 1 33.18 271 ILE A C 1
ATOM 2162 O O . ILE A 1 271 ? 13.675 55.95 34.947 1 33.18 271 ILE A O 1
ATOM 2166 N N . PRO A 1 272 ? 13.017 57.735 36.212 1 33.27 272 PRO A N 1
ATOM 2167 C CA . PRO A 1 272 ? 14.103 58.679 35.939 1 33.27 272 PRO A CA 1
ATOM 2168 C C . PRO A 1 272 ? 15.473 58.133 36.336 1 33.27 272 PRO A C 1
ATOM 2170 O O . PRO A 1 272 ? 15.632 57.596 37.436 1 33.27 272 PRO A O 1
ATOM 2173 N N . SER A 1 273 ? 16.265 57.398 35.44 1 29.32 273 SER A N 1
ATOM 2174 C CA . SER A 1 273 ? 17.596 56.813 35.561 1 29.32 273 SER A CA 1
ATOM 2175 C C . SER A 1 273 ? 18.609 57.84 36.055 1 29.32 273 SER A C 1
ATOM 2177 O O . SER A 1 273 ? 18.805 58.88 35.422 1 29.32 273 SER A O 1
ATOM 2179 N N . SER A 1 274 ? 18.578 58.094 37.434 1 28.19 274 SER A N 1
ATOM 2180 C CA . SER A 1 274 ? 19.731 58.852 37.91 1 28.19 274 SER A CA 1
ATOM 2181 C C . SER A 1 274 ? 21.023 58.353 37.272 1 28.19 274 SER A C 1
ATOM 2183 O O . SER A 1 274 ? 21.046 57.284 36.658 1 28.19 274 SER A O 1
ATOM 2185 N N . ASP A 1 275 ? 22.193 58.557 38.131 1 29.52 275 ASP A N 1
ATOM 2186 C CA . ASP A 1 275 ? 23.591 58.87 37.853 1 29.52 275 ASP A CA 1
ATOM 2187 C C . ASP A 1 275 ? 24.328 57.652 37.302 1 29.52 275 ASP A C 1
ATOM 2189 O O . ASP A 1 275 ? 24.167 56.54 37.81 1 29.52 275 ASP A O 1
ATOM 2193 N N . ARG A 1 276 ? 24.959 57.771 36.059 1 30.75 276 ARG A N 1
ATOM 2194 C CA . ARG A 1 276 ? 25.529 57.083 34.906 1 30.75 276 ARG A CA 1
ATOM 2195 C C . ARG A 1 276 ? 26.822 56.367 35.28 1 30.75 276 ARG A C 1
ATOM 2197 O O . ARG A 1 276 ? 27.91 56.935 35.163 1 30.75 276 ARG A O 1
ATOM 2204 N N . VAL A 1 277 ? 27.043 55.923 36.691 1 31.38 277 VAL A N 1
ATOM 2205 C CA . VAL A 1 277 ? 28.445 55.532 36.781 1 31.38 277 VAL A CA 1
ATOM 2206 C C . VAL A 1 277 ? 28.733 54.407 35.789 1 31.38 277 VAL A C 1
ATOM 2208 O O . VAL A 1 277 ? 27.926 53.488 35.631 1 31.38 277 VAL A O 1
ATOM 2211 N N . SER A 1 278 ? 29.713 54.628 34.823 1 27.13 278 SER A N 1
ATOM 2212 C CA . SER A 1 278 ? 30.122 54.003 33.57 1 27.13 278 SER A CA 1
ATOM 2213 C C . SER A 1 278 ? 30.754 52.637 33.814 1 27.13 278 SER A C 1
ATOM 2215 O O . SER A 1 278 ? 31.977 52.525 33.927 1 27.13 278 SER A O 1
ATOM 2217 N N . PRO A 1 279 ? 30.264 51.802 34.776 1 29.51 279 PRO A N 1
ATOM 2218 C CA . PRO A 1 279 ? 31.237 50.72 34.945 1 29.51 279 PRO A CA 1
ATOM 2219 C C . PRO A 1 279 ? 31.556 50.004 33.635 1 29.51 279 PRO A C 1
ATOM 2221 O O . PRO A 1 279 ? 30.764 50.054 32.691 1 29.51 279 PRO A O 1
ATOM 2224 N N . PRO A 1 280 ? 32.892 49.552 33.476 1 29.76 280 PRO A N 1
ATOM 2225 C CA . PRO A 1 280 ? 33.483 49.002 32.254 1 29.76 280 PRO A CA 1
ATOM 2226 C C . PRO A 1 280 ? 32.741 47.769 31.742 1 29.76 280 PRO A C 1
ATOM 2228 O O . PRO A 1 280 ? 32.065 47.086 32.516 1 29.76 280 PRO A O 1
ATOM 2231 N N . ALA A 1 281 ? 32.501 47.692 30.438 1 26.86 281 ALA A N 1
ATOM 2232 C CA . ALA A 1 281 ? 31.753 46.889 29.474 1 26.86 281 ALA A CA 1
ATOM 2233 C C . ALA A 1 281 ? 32.255 45.448 29.455 1 26.86 281 ALA A C 1
ATOM 2235 O O . ALA A 1 281 ? 33.309 45.158 28.884 1 26.86 281 ALA A O 1
ATOM 2236 N N . ASN A 1 282 ? 32.485 44.799 30.697 1 25.37 282 ASN A N 1
ATOM 2237 C CA . ASN A 1 282 ? 32.941 43.437 30.443 1 25.37 282 ASN A CA 1
ATOM 2238 C C . ASN A 1 282 ? 32.069 42.739 29.403 1 25.37 282 ASN A C 1
ATOM 2240 O O . ASN A 1 282 ? 30.841 42.841 29.446 1 25.37 282 ASN A O 1
ATOM 2244 N N . THR A 1 283 ? 32.628 42.464 28.247 1 24.86 283 THR A N 1
ATOM 2245 C CA . THR A 1 283 ? 32.166 41.848 27.007 1 24.86 283 THR A CA 1
ATOM 2246 C C . THR A 1 283 ? 31.542 40.483 27.281 1 24.86 283 THR A C 1
ATOM 2248 O O . THR A 1 283 ? 32.246 39.527 27.611 1 24.86 283 THR A O 1
ATOM 2251 N N . ALA A 1 284 ? 30.642 40.357 28.182 1 27.62 284 ALA A N 1
ATOM 2252 C CA . ALA A 1 284 ? 30.014 39.044 28.307 1 27.62 284 ALA A CA 1
ATOM 2253 C C . ALA A 1 284 ? 29.634 38.485 26.939 1 27.62 284 ALA A C 1
ATOM 2255 O O . ALA A 1 284 ? 29.016 39.179 26.128 1 27.62 284 ALA A O 1
ATOM 2256 N N . LEU A 1 285 ? 30.562 37.684 26.41 1 28.87 285 LEU A N 1
ATOM 2257 C CA . LEU A 1 285 ? 30.382 36.813 25.254 1 28.87 285 LEU A CA 1
ATOM 2258 C C . LEU A 1 285 ? 29 36.169 25.268 1 28.87 285 LEU A C 1
ATOM 2260 O O . LEU A 1 285 ? 28.702 35.346 26.137 1 28.87 285 LEU A O 1
ATOM 2264 N N . GLY A 1 286 ? 27.932 37.007 25.276 1 25.19 286 GLY A N 1
ATOM 2265 C CA . GLY A 1 286 ? 26.607 36.436 25.097 1 25.19 286 GLY A CA 1
ATOM 2266 C C . GLY A 1 286 ? 26.577 35.303 24.088 1 25.19 286 GLY A C 1
ATOM 2267 O O . GLY A 1 286 ? 27.086 35.444 22.974 1 25.19 286 GLY A O 1
ATOM 2268 N N . HIS A 1 287 ? 26.892 34.122 24.586 1 27 287 HIS A N 1
ATOM 2269 C CA . HIS A 1 287 ? 26.635 32.962 23.74 1 27 287 HIS A CA 1
ATOM 2270 C C . HIS A 1 287 ? 25.322 33.116 22.98 1 27 287 HIS A C 1
ATOM 2272 O O . HIS A 1 287 ? 24.25 33.169 23.587 1 27 287 HIS A O 1
ATOM 2278 N N . HIS A 1 288 ? 25.303 34.167 22.075 1 26.07 288 HIS A N 1
ATOM 2279 C CA . HIS A 1 288 ? 24.172 34.221 21.156 1 26.07 288 HIS A CA 1
ATOM 2280 C C . HIS A 1 288 ? 23.765 32.823 20.7 1 26.07 288 HIS A C 1
ATOM 2282 O O . HIS A 1 288 ? 24.604 32.049 20.235 1 26.07 288 HIS A O 1
ATOM 2288 N N . LEU A 1 289 ? 23.002 32.232 21.507 1 28.8 289 LEU A N 1
ATOM 2289 C CA . LEU A 1 289 ? 22.361 31.046 20.951 1 28.8 289 LEU A CA 1
ATOM 2290 C C . LEU A 1 289 ? 22.036 31.245 19.474 1 28.8 289 LEU A C 1
ATOM 2292 O O . LEU A 1 289 ? 21.417 32.243 19.1 1 28.8 289 LEU A O 1
ATOM 2296 N N . PRO A 1 290 ? 23.034 30.87 18.602 1 29.18 290 PRO A N 1
ATOM 2297 C CA . PRO A 1 290 ? 22.685 30.999 17.185 1 29.18 290 PRO A CA 1
ATOM 2298 C C . PRO A 1 290 ? 21.192 30.806 16.925 1 29.18 290 PRO A C 1
ATOM 2300 O O . PRO A 1 290 ? 20.568 29.922 17.518 1 29.18 290 PRO A O 1
ATOM 2303 N N . VAL A 1 291 ? 20.462 31.943 16.963 1 28.19 291 VAL A N 1
ATOM 2304 C CA . VAL A 1 291 ? 19.133 31.947 16.359 1 28.19 291 VAL A CA 1
ATOM 2305 C C . VAL A 1 291 ? 19.058 30.884 15.266 1 28.19 291 VAL A C 1
ATOM 2307 O O . VAL A 1 291 ? 19.942 30.801 14.41 1 28.19 291 VAL A O 1
ATOM 2310 N N . LEU A 1 292 ? 18.649 29.782 15.669 1 28.89 292 LEU A N 1
ATOM 2311 C CA . LEU A 1 292 ? 18.228 28.903 14.584 1 28.89 292 LEU A CA 1
ATOM 2312 C C . LEU A 1 292 ? 17.755 29.712 13.381 1 28.89 292 LEU A C 1
ATOM 2314 O O . LEU A 1 292 ? 16.744 30.414 13.459 1 28.89 292 LEU A O 1
ATOM 2318 N N . ARG A 1 293 ? 18.762 30.489 12.781 1 29.16 293 ARG A N 1
ATOM 2319 C CA . ARG A 1 293 ? 18.467 31.138 11.507 1 29.16 293 ARG A CA 1
ATOM 2320 C C . ARG A 1 293 ? 17.317 30.439 10.79 1 29.16 293 ARG A C 1
ATOM 2322 O O . ARG A 1 293 ? 17.186 29.215 10.861 1 29.16 293 ARG A O 1
ATOM 2329 N N . SER A 1 294 ? 16.274 31.244 10.726 1 27.88 294 SER A N 1
ATOM 2330 C CA . SER A 1 294 ? 15.151 30.968 9.835 1 27.88 294 SER A CA 1
ATOM 2331 C C . SER A 1 294 ? 15.612 30.25 8.571 1 27.88 294 SER A C 1
ATOM 2333 O O . SER A 1 294 ? 16.305 30.836 7.736 1 27.88 294 SER A O 1
ATOM 2335 N N . CYS A 1 295 ? 16.316 29.247 8.823 1 27.88 295 CYS A N 1
ATOM 2336 C CA . CYS A 1 295 ? 16.479 28.563 7.545 1 27.88 295 CYS A CA 1
ATOM 2337 C C . CYS A 1 295 ? 15.341 28.908 6.592 1 27.88 295 CYS A C 1
ATOM 2339 O O . CYS A 1 295 ? 14.17 28.693 6.914 1 27.88 295 CYS A O 1
ATOM 2341 N N . THR A 1 296 ? 15.441 30.184 5.915 1 26.81 296 THR A N 1
ATOM 2342 C CA . THR A 1 296 ? 14.836 30.244 4.589 1 26.81 296 THR A CA 1
ATOM 2343 C C . THR A 1 296 ? 14.739 28.851 3.974 1 26.81 296 THR A C 1
ATOM 2345 O O . THR A 1 296 ? 15.752 28.266 3.585 1 26.81 296 THR A O 1
ATOM 2348 N N . PHE A 1 297 ? 14.303 27.909 4.568 1 29.93 297 PHE A N 1
ATOM 2349 C CA . PHE A 1 297 ? 13.814 26.66 3.995 1 29.93 297 PHE A CA 1
ATOM 2350 C C . PHE A 1 297 ? 13.6 26.801 2.493 1 29.93 297 PHE A C 1
ATOM 2352 O O . PHE A 1 297 ? 12.703 27.524 2.053 1 29.93 297 PHE A O 1
ATOM 2359 N N . CYS A 1 298 ? 14.699 26.684 1.654 1 29.65 298 CYS A N 1
ATOM 2360 C CA . CYS A 1 298 ? 15.129 26.727 0.261 1 29.65 298 CYS A CA 1
ATOM 2361 C C . CYS A 1 298 ? 14.004 26.292 -0.671 1 29.65 298 CYS A C 1
ATOM 2363 O O . CYS A 1 298 ? 13.133 25.515 -0.278 1 29.65 298 CYS A O 1
ATOM 2365 N N . ALA A 1 299 ? 13.977 26.908 -1.996 1 28.68 299 ALA A N 1
ATOM 2366 C CA . ALA A 1 299 ? 13.302 26.61 -3.256 1 28.68 299 ALA A CA 1
ATOM 2367 C C . ALA A 1 299 ? 13.162 25.104 -3.46 1 28.68 299 ALA A C 1
ATOM 2369 O O . ALA A 1 299 ? 12.312 24.653 -4.231 1 28.68 299 ALA A O 1
ATOM 2370 N N . PHE A 1 300 ? 14.25 24.402 -3.16 1 30.71 300 PHE A N 1
ATOM 2371 C CA . PHE A 1 300 ? 14.218 22.989 -3.518 1 30.71 300 PHE A CA 1
ATOM 2372 C C . PHE A 1 300 ? 13.134 22.257 -2.735 1 30.71 300 PHE A C 1
ATOM 2374 O O . PHE A 1 300 ? 12.492 21.344 -3.259 1 30.71 300 PHE A O 1
ATOM 2381 N N . CYS A 1 301 ? 13.062 22.413 -1.434 1 31.64 301 CYS A N 1
ATOM 2382 C CA . CYS A 1 301 ? 12.075 21.65 -0.678 1 31.64 301 CYS A CA 1
ATOM 2383 C C . CYS A 1 301 ? 10.741 22.384 -0.627 1 31.64 301 CYS A C 1
ATOM 2385 O O . CYS A 1 301 ? 9.681 21.759 -0.685 1 31.64 301 CYS A O 1
ATOM 2387 N N . THR A 1 302 ? 10.628 23.652 0.137 1 31.68 302 THR A N 1
ATOM 2388 C CA . THR A 1 302 ? 9.38 24.159 0.696 1 31.68 302 THR A CA 1
ATOM 2389 C C . THR A 1 302 ? 8.57 24.893 -0.369 1 31.68 302 THR A C 1
ATOM 2391 O O . THR A 1 302 ? 9.012 25.914 -0.9 1 31.68 302 THR A O 1
ATOM 2394 N N . GLY A 1 303 ? 8.194 24.31 -1.363 1 30.51 303 GLY A N 1
ATOM 2395 C CA . GLY A 1 303 ? 7.305 24.99 -2.292 1 30.51 303 GLY A CA 1
ATOM 2396 C C . GLY A 1 303 ? 6.236 25.814 -1.6 1 30.51 303 GLY A C 1
ATOM 2397 O O . GLY A 1 303 ? 5.2 26.121 -2.194 1 30.51 303 GLY A O 1
ATOM 2398 N N . PHE A 1 304 ? 6.262 25.837 -0.247 1 31.73 304 PHE A N 1
ATOM 2399 C CA . PHE A 1 304 ? 5.101 26.564 0.254 1 31.73 304 PHE A CA 1
ATOM 2400 C C . PHE A 1 304 ? 5.277 28.065 0.06 1 31.73 304 PHE A C 1
ATOM 2402 O O . PHE A 1 304 ? 6.273 28.641 0.504 1 31.73 304 PHE A O 1
ATOM 2409 N N . ARG A 1 305 ? 4.897 28.629 -1.023 1 30.41 305 ARG A N 1
ATOM 2410 C CA . ARG A 1 305 ? 4.925 30.05 -1.354 1 30.41 305 ARG A CA 1
ATOM 2411 C C . ARG A 1 305 ? 4.32 30.887 -0.232 1 30.41 305 ARG A C 1
ATOM 2413 O O . ARG A 1 305 ? 3.235 30.578 0.264 1 30.41 305 ARG A O 1
ATOM 2420 N N . LYS A 1 306 ? 5.122 31.618 0.509 1 32.45 306 LYS A N 1
ATOM 2421 C CA . LYS A 1 306 ? 4.58 32.755 1.245 1 32.45 306 LYS A CA 1
ATOM 2422 C C . LYS A 1 306 ? 3.66 33.594 0.362 1 32.45 306 LYS A C 1
ATOM 2424 O O . LYS A 1 306 ? 4.013 33.927 -0.771 1 32.45 306 LYS A O 1
ATOM 2429 N N . HIS A 1 307 ? 2.358 33.605 0.493 1 28.73 307 HIS A N 1
ATOM 2430 C CA . HIS A 1 307 ? 1.505 34.613 -0.127 1 28.73 307 HIS A CA 1
ATOM 2431 C C . HIS A 1 307 ? 2.045 36.018 0.116 1 28.73 307 HIS A C 1
ATOM 2433 O O . HIS A 1 307 ? 2.272 36.41 1.263 1 28.73 307 HIS A O 1
ATOM 2439 N N . ALA A 1 308 ? 2.957 36.473 -0.738 1 30.21 308 ALA A N 1
ATOM 2440 C CA . ALA A 1 308 ? 3.373 37.872 -0.793 1 30.21 308 ALA A CA 1
ATOM 2441 C C . ALA A 1 308 ? 2.176 38.806 -0.637 1 30.21 308 ALA A C 1
ATOM 2443 O O . ALA A 1 308 ? 1.199 38.703 -1.383 1 30.21 308 ALA A O 1
ATOM 2444 N N . ARG A 1 309 ? 1.879 39.355 0.568 1 31.46 309 ARG A N 1
ATOM 2445 C CA . ARG A 1 309 ? 0.996 40.504 0.744 1 31.46 309 ARG A CA 1
ATOM 2446 C C . ARG A 1 309 ? 1.287 41.583 -0.292 1 31.46 309 ARG A C 1
ATOM 2448 O O . ARG A 1 309 ? 2.411 42.082 -0.377 1 31.46 309 ARG A O 1
ATOM 2455 N N . HIS A 1 310 ? 0.697 41.526 -1.451 1 28.33 310 HIS A N 1
ATOM 2456 C CA . HIS A 1 310 ? 0.658 42.677 -2.346 1 28.33 310 HIS A CA 1
ATOM 2457 C C . HIS A 1 310 ? 0.228 43.938 -1.605 1 28.33 310 HIS A C 1
ATOM 2459 O O . HIS A 1 310 ? -0.879 44 -1.066 1 28.33 310 HIS A O 1
ATOM 2465 N N . ARG A 1 311 ? 1.1 44.607 -0.813 1 27.74 311 ARG A N 1
ATOM 2466 C CA . ARG A 1 311 ? 0.829 45.998 -0.465 1 27.74 311 ARG A CA 1
ATOM 2467 C C . ARG A 1 311 ? 0.438 46.805 -1.698 1 27.74 311 ARG A C 1
ATOM 2469 O O . ARG A 1 311 ? 1.22 46.921 -2.644 1 27.74 311 ARG A O 1
ATOM 2476 N N . SER A 1 312 ? -0.82 46.804 -2.084 1 26.49 312 SER A N 1
ATOM 2477 C CA . SER A 1 312 ? -1.342 47.846 -2.962 1 26.49 312 SER A CA 1
ATOM 2478 C C . SER A 1 312 ? -0.913 49.232 -2.492 1 26.49 312 SER A C 1
ATOM 2480 O O . SER A 1 312 ? -1.199 49.624 -1.359 1 26.49 312 SER A O 1
ATOM 2482 N N . ARG A 1 313 ? 0.299 49.59 -2.795 1 29.21 313 ARG A N 1
ATOM 2483 C CA . ARG A 1 313 ? 0.553 51.027 -2.801 1 29.21 313 ARG A CA 1
ATOM 2484 C C . ARG A 1 313 ? -0.551 51.775 -3.541 1 29.21 313 ARG A C 1
ATOM 2486 O O . ARG A 1 313 ? -0.698 51.633 -4.756 1 29.21 313 ARG A O 1
ATOM 2493 N N . VAL A 1 314 ? -1.822 51.792 -3.042 1 26.62 314 VAL A N 1
ATOM 2494 C CA . VAL A 1 314 ? -2.411 53.107 -3.273 1 26.62 314 VAL A CA 1
ATOM 2495 C C . VAL A 1 314 ? -1.864 54.105 -2.255 1 26.62 314 VAL A C 1
ATOM 2497 O O . VAL A 1 314 ? -1.666 53.764 -1.087 1 26.62 314 VAL A O 1
ATOM 2500 N N . MET B 1 1 ? -1.385 -40.841 -4.993 1 25.75 1 MET B N 1
ATOM 2501 C CA . MET B 1 1 ? -1.874 -39.779 -4.119 1 25.75 1 MET B CA 1
ATOM 2502 C C . MET B 1 1 ? -2.887 -38.9 -4.844 1 25.75 1 MET B C 1
ATOM 2504 O O . MET B 1 1 ? -2.566 -38.29 -5.866 1 25.75 1 MET B O 1
ATOM 2508 N N . SER B 1 2 ? -4.109 -39.191 -5.036 1 36.15 2 SER B N 1
ATOM 2509 C CA . SER B 1 2 ? -5.209 -38.55 -5.749 1 36.15 2 SER B CA 1
ATOM 2510 C C . SER B 1 2 ? -5.182 -37.037 -5.561 1 36.15 2 SER B C 1
ATOM 2512 O O . SER B 1 2 ? -5.117 -36.548 -4.431 1 36.15 2 SER B O 1
ATOM 2514 N N . SER B 1 3 ? -4.562 -36.229 -6.35 1 43.83 3 SER B N 1
ATOM 2515 C CA . SER B 1 3 ? -4.363 -34.784 -6.337 1 43.83 3 SER B CA 1
ATOM 2516 C C . SER B 1 3 ? -5.593 -34.062 -5.797 1 43.83 3 SER B C 1
ATOM 2518 O O . SER B 1 3 ? -6.666 -34.116 -6.4 1 43.83 3 SER B O 1
ATOM 2520 N N . ALA B 1 4 ? -5.886 -34.034 -4.535 1 51.45 4 ALA B N 1
ATOM 2521 C CA . ALA B 1 4 ? -7.025 -33.487 -3.802 1 51.45 4 ALA B CA 1
ATOM 2522 C C . ALA B 1 4 ? -7.557 -32.225 -4.476 1 51.45 4 ALA B C 1
ATOM 2524 O O . ALA B 1 4 ? -6.8 -31.287 -4.735 1 51.45 4 ALA B O 1
ATOM 2525 N N . GLU B 1 5 ? -8.514 -32.432 -5.324 1 67.58 5 GLU B N 1
ATOM 2526 C CA . GLU B 1 5 ? -9.233 -31.371 -6.024 1 67.58 5 GLU B CA 1
ATOM 2527 C C . GLU B 1 5 ? -9.561 -30.214 -5.084 1 67.58 5 GLU B C 1
ATOM 2529 O O . GLU B 1 5 ? -9.997 -30.432 -3.952 1 67.58 5 GLU B O 1
ATOM 2534 N N . SER B 1 6 ? -9.105 -29.09 -5.336 1 75.13 6 SER B N 1
ATOM 2535 C CA . SER B 1 6 ? -9.391 -27.912 -4.523 1 75.13 6 SER B CA 1
ATOM 2536 C C . SER B 1 6 ? -10.892 -27.673 -4.405 1 75.13 6 SER B C 1
ATOM 2538 O O . SER B 1 6 ? -11.65 -27.984 -5.326 1 75.13 6 SER B O 1
ATOM 2540 N N . PRO B 1 7 ? -11.369 -27.359 -3.211 1 76.15 7 PRO B N 1
ATOM 2541 C CA . PRO B 1 7 ? -12.791 -27.079 -3 1 76.15 7 PRO B CA 1
ATOM 2542 C C . PRO B 1 7 ? -13.354 -26.088 -4.016 1 76.15 7 PRO B C 1
ATOM 2544 O O . PRO B 1 7 ? -14.543 -26.142 -4.342 1 76.15 7 PRO B O 1
ATOM 2547 N N . VAL B 1 8 ? -12.469 -25.309 -4.557 1 78.89 8 VAL B N 1
ATOM 2548 C CA . VAL B 1 8 ? -12.932 -24.321 -5.527 1 78.89 8 VAL B CA 1
ATOM 2549 C C . VAL B 1 8 ? -13.376 -25.024 -6.808 1 78.89 8 VAL B C 1
ATOM 2551 O O . VAL B 1 8 ? -14.345 -24.608 -7.447 1 78.89 8 VAL B O 1
ATOM 2554 N N . THR B 1 9 ? -12.676 -26.003 -7.164 1 78.93 9 THR B N 1
ATOM 2555 C CA . THR B 1 9 ? -13.05 -26.765 -8.35 1 78.93 9 THR B CA 1
ATOM 2556 C C . THR B 1 9 ? -14.393 -27.46 -8.146 1 78.93 9 THR B C 1
ATOM 2558 O O . THR B 1 9 ? -15.172 -27.608 -9.09 1 78.93 9 THR B O 1
ATOM 2561 N N . GLN B 1 10 ? -14.675 -27.775 -6.932 1 73.6 10 GLN B N 1
ATOM 2562 C CA . GLN B 1 10 ? -15.942 -28.427 -6.615 1 73.6 10 GLN B CA 1
ATOM 2563 C C . GLN B 1 10 ? -17.108 -27.451 -6.735 1 73.6 10 GLN B C 1
ATOM 2565 O O . GLN B 1 10 ? -18.188 -27.821 -7.202 1 73.6 10 GLN B O 1
ATOM 2570 N N . VAL B 1 11 ? -16.784 -26.239 -6.354 1 76.56 11 VAL B N 1
ATOM 2571 C CA . VAL B 1 11 ? -17.843 -25.236 -6.34 1 76.56 11 VAL B CA 1
ATOM 2572 C C . VAL B 1 11 ? -18.026 -24.657 -7.741 1 76.56 11 VAL B C 1
ATOM 2574 O O . VAL B 1 11 ? -19.151 -24.379 -8.163 1 76.56 11 VAL B O 1
ATOM 2577 N N . THR B 1 12 ? -16.915 -24.489 -8.516 1 77.34 12 THR B N 1
ATOM 2578 C CA . THR B 1 12 ? -17 -23.804 -9.801 1 77.34 12 THR B CA 1
ATOM 2579 C C . THR B 1 12 ? -16.937 -24.804 -10.953 1 77.34 12 THR B C 1
ATOM 2581 O O . THR B 1 12 ? -17.263 -24.467 -12.093 1 77.34 12 THR B O 1
ATOM 2584 N N . SER B 1 13 ? -16.567 -25.988 -10.809 1 71.85 13 SER B N 1
ATOM 2585 C CA . SER B 1 13 ? -16.388 -27.022 -11.823 1 71.85 13 SER B CA 1
ATOM 2586 C C . SER B 1 13 ? -15.337 -26.613 -12.85 1 71.85 13 SER B C 1
ATOM 2588 O O . SER B 1 13 ? -15.377 -27.06 -13.998 1 71.85 13 SER B O 1
ATOM 2590 N N . GLN B 1 14 ? -14.494 -25.615 -12.579 1 74.77 14 GLN B N 1
ATOM 2591 C CA . GLN B 1 14 ? -13.446 -25.153 -13.484 1 74.77 14 GLN B CA 1
ATOM 2592 C C . GLN B 1 14 ? -12.076 -25.214 -12.815 1 74.77 14 GLN B C 1
ATOM 2594 O O . GLN B 1 14 ? -11.926 -24.819 -11.657 1 74.77 14 GLN B O 1
ATOM 2599 N N . GLU B 1 15 ? -11.227 -25.873 -13.572 1 81.51 15 GLU B N 1
ATOM 2600 C CA . GLU B 1 15 ? -9.852 -25.911 -13.083 1 81.51 15 GLU B CA 1
ATOM 2601 C C . GLU B 1 15 ? -9.147 -24.578 -13.318 1 81.51 15 GLU B C 1
ATOM 2603 O O . GLU B 1 15 ? -9.34 -23.942 -14.356 1 81.51 15 GLU B O 1
ATOM 2608 N N . LEU B 1 16 ? -8.471 -24.145 -12.355 1 85.21 16 LEU B N 1
ATOM 2609 C CA . LEU B 1 16 ? -7.759 -22.875 -12.438 1 85.21 16 LEU B CA 1
ATOM 2610 C C . LEU B 1 16 ? -6.463 -23.029 -13.226 1 85.21 16 LEU B C 1
ATOM 2612 O O . LEU B 1 16 ? -5.713 -23.985 -13.016 1 85.21 16 LEU B O 1
ATOM 2616 N N . ASP B 1 17 ? -6.343 -22.161 -14.182 1 85.84 17 ASP B N 1
ATOM 2617 C CA . ASP B 1 17 ? -5.1 -22.121 -14.945 1 85.84 17 ASP B CA 1
ATOM 2618 C C . ASP B 1 17 ? -3.953 -21.573 -14.098 1 85.84 17 ASP B C 1
ATOM 2620 O O . ASP B 1 17 ? -4.184 -20.955 -13.057 1 85.84 17 ASP B O 1
ATOM 2624 N N . GLN B 1 18 ? -2.731 -21.865 -14.519 1 86.28 18 GLN B N 1
ATOM 2625 C CA . GLN B 1 18 ? -1.539 -21.462 -13.779 1 86.28 18 GLN B CA 1
ATOM 2626 C C . GLN B 1 18 ? -1.453 -19.944 -13.66 1 86.28 18 GLN B C 1
ATOM 2628 O O . GLN B 1 18 ? -1.053 -19.419 -12.618 1 86.28 18 GLN B O 1
ATOM 2633 N N . THR B 1 19 ? -1.771 -19.234 -14.692 1 85.5 19 THR B N 1
ATOM 2634 C CA . THR B 1 19 ? -1.751 -17.775 -14.684 1 85.5 19 THR B CA 1
ATOM 2635 C C . THR B 1 19 ? -2.73 -17.227 -13.65 1 85.5 19 THR B C 1
ATOM 2637 O O . THR B 1 19 ? -2.409 -16.287 -12.92 1 85.5 19 THR B O 1
ATOM 2640 N N . GLN B 1 20 ? -3.848 -17.85 -13.574 1 89.42 20 GLN B N 1
ATOM 2641 C CA . GLN B 1 20 ? -4.847 -17.431 -12.597 1 89.42 20 GLN B CA 1
ATOM 2642 C C . GLN B 1 20 ? -4.345 -17.644 -11.171 1 89.42 20 GLN B C 1
ATOM 2644 O O . GLN B 1 20 ? -4.599 -16.821 -10.289 1 89.42 20 GLN B O 1
ATOM 2649 N N . LYS B 1 21 ? -3.64 -18.677 -11.034 1 89.35 21 LYS B N 1
ATOM 2650 C CA . LYS B 1 21 ? -3.11 -18.969 -9.705 1 89.35 21 LYS B CA 1
ATOM 2651 C C . LYS B 1 21 ? -2.073 -17.931 -9.286 1 89.35 21 LYS B C 1
ATOM 2653 O O . LYS B 1 21 ? -2.006 -17.551 -8.115 1 89.35 21 LYS B O 1
ATOM 2658 N N . TYR B 1 22 ? -1.299 -17.443 -10.241 1 89.3 22 TYR B N 1
ATOM 2659 C CA . TYR B 1 22 ? -0.332 -16.389 -9.952 1 89.3 22 TYR B CA 1
ATOM 2660 C C . TYR B 1 22 ? -1.036 -15.09 -9.58 1 89.3 22 TYR B C 1
ATOM 2662 O O . TYR B 1 22 ? -0.624 -14.399 -8.645 1 89.3 22 TYR B O 1
ATOM 2670 N N . VAL B 1 23 ? -2.066 -14.843 -10.283 1 91.2 23 VAL B N 1
ATOM 2671 C CA . VAL B 1 23 ? -2.8 -13.603 -10.053 1 91.2 23 VAL B CA 1
ATOM 2672 C C . VAL B 1 23 ? -3.48 -13.651 -8.686 1 91.2 23 VAL B C 1
ATOM 2674 O O . VAL B 1 23 ? -3.477 -12.661 -7.95 1 91.2 23 VAL B O 1
ATOM 2677 N N . ILE B 1 24 ? -3.992 -14.778 -8.353 1 92.38 24 ILE B N 1
ATOM 2678 C CA . ILE B 1 24 ? -4.666 -14.955 -7.071 1 92.38 24 ILE B CA 1
ATOM 2679 C C . ILE B 1 24 ? -3.661 -14.787 -5.933 1 92.38 24 ILE B C 1
ATOM 2681 O O . ILE B 1 24 ? -3.941 -14.103 -4.945 1 92.38 24 ILE B O 1
ATOM 2685 N N . ALA B 1 25 ? -2.539 -15.386 -6.112 1 91.94 25 ALA B N 1
ATOM 2686 C CA . ALA B 1 25 ? -1.492 -15.228 -5.106 1 91.94 25 ALA B CA 1
ATOM 2687 C C . ALA B 1 25 ? -1.078 -13.766 -4.97 1 91.94 25 ALA B C 1
ATOM 2689 O O . ALA B 1 25 ? -0.824 -13.286 -3.862 1 91.94 25 ALA B O 1
ATOM 2690 N N . SER B 1 26 ? -1.008 -13.056 -6.052 1 93.83 26 SER B N 1
ATOM 2691 C CA . SER B 1 26 ? -0.66 -11.638 -6.066 1 93.83 26 SER B CA 1
ATOM 2692 C C . SER B 1 26 ? -1.704 -10.806 -5.329 1 93.83 26 SER B C 1
ATOM 2694 O O . SER B 1 26 ? -1.358 -9.923 -4.541 1 93.83 26 SER B O 1
ATOM 2696 N N . PHE B 1 27 ? -2.906 -11.097 -5.545 1 95.34 27 PHE B N 1
ATOM 2697 C CA . PHE B 1 27 ? -3.975 -10.375 -4.866 1 95.34 27 PHE B CA 1
ATOM 2698 C C . PHE B 1 27 ? -3.912 -10.605 -3.36 1 95.34 27 PHE B C 1
ATOM 2700 O O . PHE B 1 27 ? -4.093 -9.672 -2.576 1 95.34 27 PHE B O 1
ATOM 2707 N N . ALA B 1 28 ? -3.654 -11.833 -3.025 1 94.78 28 ALA B N 1
ATOM 2708 C CA . ALA B 1 28 ? -3.556 -12.15 -1.603 1 94.78 28 ALA B CA 1
ATOM 2709 C C . ALA B 1 28 ? -2.421 -11.37 -0.945 1 94.78 28 ALA B C 1
ATOM 2711 O O . ALA B 1 28 ? -2.569 -10.873 0.174 1 94.78 28 ALA B O 1
ATOM 2712 N N . ALA B 1 29 ? -1.379 -11.267 -1.656 1 95.04 29 ALA B N 1
ATOM 2713 C CA . ALA B 1 29 ? -0.228 -10.547 -1.117 1 95.04 29 ALA B CA 1
ATOM 2714 C C . ALA B 1 29 ? -0.539 -9.063 -0.946 1 95.04 29 ALA B C 1
ATOM 2716 O O . ALA B 1 29 ? -0.183 -8.461 0.069 1 95.04 29 ALA B O 1
ATOM 2717 N N . ILE B 1 30 ? -1.178 -8.483 -1.866 1 95.66 30 ILE B N 1
ATOM 2718 C CA . ILE B 1 30 ? -1.558 -7.076 -1.795 1 95.66 30 ILE B CA 1
ATOM 2719 C C . ILE B 1 30 ? -2.483 -6.851 -0.602 1 95.66 30 ILE B C 1
ATOM 2721 O O . ILE B 1 30 ? -2.318 -5.884 0.147 1 95.66 30 ILE B O 1
ATOM 2725 N N . VAL B 1 31 ? -3.374 -7.762 -0.427 1 96.96 31 VAL B N 1
ATOM 2726 C CA . VAL B 1 31 ? -4.352 -7.633 0.648 1 96.96 31 VAL B CA 1
ATOM 2727 C C . VAL B 1 31 ? -3.648 -7.709 2.001 1 96.96 31 VAL B C 1
ATOM 2729 O O . VAL B 1 31 ? -3.921 -6.906 2.896 1 96.96 31 VAL B O 1
ATOM 2732 N N . TRP B 1 32 ? -2.803 -8.631 2.145 1 96.27 32 TRP B N 1
ATOM 2733 C CA . TRP B 1 32 ? -2.081 -8.769 3.406 1 96.27 32 TRP B CA 1
ATOM 2734 C C . TRP B 1 32 ? -1.206 -7.547 3.669 1 96.27 32 TRP B C 1
ATOM 2736 O O . TRP B 1 32 ? -1.158 -7.041 4.792 1 96.27 32 TRP B O 1
ATOM 2746 N N . TYR B 1 33 ? -0.584 -7.07 2.627 1 95.46 33 TYR B N 1
ATOM 2747 C CA . TYR B 1 33 ? 0.233 -5.869 2.762 1 95.46 33 TYR B CA 1
ATOM 2748 C C . TYR B 1 33 ? -0.621 -4.671 3.16 1 95.46 33 TYR B C 1
ATOM 2750 O O . TYR B 1 33 ? -0.281 -3.943 4.096 1 95.46 33 TYR B O 1
ATOM 2758 N N . ASN B 1 34 ? -1.636 -4.472 2.501 1 96.01 34 ASN B N 1
ATOM 2759 C CA . ASN B 1 34 ? -2.527 -3.35 2.778 1 96.01 34 ASN B CA 1
ATOM 2760 C C . ASN B 1 34 ? -3.134 -3.448 4.175 1 96.01 34 ASN B C 1
ATOM 2762 O O . ASN B 1 34 ? -3.299 -2.435 4.857 1 96.01 34 ASN B O 1
ATOM 2766 N N . SER B 1 35 ? -3.511 -4.655 4.522 1 96.68 35 SER B N 1
ATOM 2767 C CA . SER B 1 35 ? -4.107 -4.836 5.842 1 96.68 35 SER B CA 1
ATOM 2768 C C . SER B 1 35 ? -3.135 -4.434 6.946 1 96.68 35 SER B C 1
ATOM 2770 O O . SER B 1 35 ? -3.511 -3.731 7.886 1 96.68 35 SER B O 1
ATOM 2772 N N . ILE B 1 36 ? -1.905 -4.802 6.811 1 94.42 36 ILE B N 1
ATOM 2773 C CA . ILE B 1 36 ? -0.891 -4.454 7.8 1 94.42 36 ILE B CA 1
ATOM 2774 C C . ILE B 1 36 ? -0.694 -2.94 7.826 1 94.42 36 ILE B C 1
ATOM 2776 O O . ILE B 1 36 ? -0.618 -2.335 8.898 1 94.42 36 ILE B O 1
ATOM 2780 N N . GLU B 1 37 ? -0.624 -2.423 6.719 1 93.01 37 GLU B N 1
ATOM 2781 C CA . GLU B 1 37 ? -0.487 -0.973 6.618 1 93.01 37 GLU B CA 1
ATOM 2782 C C . GLU B 1 37 ? -1.694 -0.261 7.222 1 93.01 37 GLU B C 1
ATOM 2784 O O . GLU B 1 37 ? -1.543 0.743 7.921 1 93.01 37 GLU B O 1
ATOM 2789 N N . LEU B 1 38 ? -2.834 -0.714 6.992 1 94.33 38 LEU B N 1
ATOM 2790 C CA . LEU B 1 38 ? -4.058 -0.109 7.505 1 94.33 38 LEU B CA 1
ATOM 2791 C C . LEU B 1 38 ? -4.11 -0.195 9.027 1 94.33 38 LEU B C 1
ATOM 2793 O O . LEU B 1 38 ? -4.509 0.762 9.694 1 94.33 38 LEU B O 1
ATOM 2797 N N . ILE B 1 39 ? -3.721 -1.327 9.531 1 93.78 39 ILE B N 1
ATOM 2798 C CA . ILE B 1 39 ? -3.705 -1.508 10.978 1 93.78 39 ILE B CA 1
ATOM 2799 C C . ILE B 1 39 ? -2.718 -0.529 11.61 1 93.78 39 ILE B C 1
ATOM 2801 O O . ILE B 1 39 ? -3.022 0.1 12.626 1 93.78 39 ILE B O 1
ATOM 2805 N N . ALA B 1 40 ? -1.599 -0.334 10.947 1 87.41 40 ALA B N 1
ATOM 2806 C CA . ALA B 1 40 ? -0.614 0.628 11.434 1 87.41 40 ALA B CA 1
ATOM 2807 C C . ALA B 1 40 ? -1.154 2.053 11.355 1 87.41 40 ALA B C 1
ATOM 2809 O O . ALA B 1 40 ? -0.979 2.843 12.286 1 87.41 40 ALA B O 1
ATOM 2810 N N . LEU B 1 41 ? -1.781 2.361 10.305 1 86.93 41 LEU B N 1
ATOM 2811 C CA . LEU B 1 41 ? -2.377 3.682 10.139 1 86.93 41 LEU B CA 1
ATOM 2812 C C . LEU B 1 41 ? -3.452 3.928 11.193 1 86.93 41 LEU B C 1
ATOM 2814 O O . LEU B 1 41 ? -3.567 5.037 11.72 1 86.93 41 LEU B O 1
ATOM 2818 N N . CYS B 1 42 ? -4.2 2.899 11.457 1 87.9 42 CYS B N 1
ATOM 2819 C CA . CYS B 1 42 ? -5.256 3.013 12.457 1 87.9 42 CYS B CA 1
ATOM 2820 C C . CYS B 1 42 ? -4.675 3.333 13.829 1 87.9 42 CYS B C 1
ATOM 2822 O O . CYS B 1 42 ? -5.208 4.177 14.551 1 87.9 42 CYS B O 1
ATOM 2824 N N . LEU B 1 43 ? -3.568 2.797 14.145 1 84.64 43 LEU B N 1
ATOM 2825 C CA . LEU B 1 43 ? -2.964 2.953 15.464 1 84.64 43 LEU B CA 1
ATOM 2826 C C . LEU B 1 43 ? -2.22 4.28 15.568 1 84.64 43 LEU B C 1
ATOM 2828 O O . LEU B 1 43 ? -2.069 4.828 16.662 1 84.64 43 LEU B O 1
ATOM 2832 N N . THR B 1 44 ? -1.874 4.877 14.42 1 77.77 44 THR B N 1
ATOM 2833 C CA . THR B 1 44 ? -1.057 6.085 14.468 1 77.77 44 THR B CA 1
ATOM 2834 C C . THR B 1 44 ? -1.905 7.323 14.19 1 77.77 44 THR B C 1
ATOM 2836 O O . THR B 1 44 ? -1.538 8.434 14.577 1 77.77 44 THR B O 1
ATOM 2839 N N . THR B 1 45 ? -2.927 7.164 13.452 1 78.01 45 THR B N 1
ATOM 2840 C CA . THR B 1 45 ? -3.732 8.308 13.039 1 78.01 45 THR B CA 1
ATOM 2841 C C . THR B 1 45 ? -4.682 8.733 14.155 1 78.01 45 THR B C 1
ATOM 2843 O O . THR B 1 45 ? -4.873 9.928 14.393 1 78.01 45 THR B O 1
ATOM 2846 N N . PHE B 1 46 ? -5.186 7.779 14.862 1 77.46 46 PHE B N 1
ATOM 2847 C CA . PHE B 1 46 ? -6.194 8.115 15.86 1 77.46 46 PHE B CA 1
ATOM 2848 C C . PHE B 1 46 ? -5.549 8.37 17.217 1 77.46 46 PHE B C 1
ATOM 2850 O O . PHE B 1 46 ? -4.631 7.651 17.619 1 77.46 46 PHE B O 1
ATOM 2857 N N . LYS B 1 47 ? -6.015 9.399 17.753 1 73.21 47 LYS B N 1
ATOM 2858 C CA . LYS B 1 47 ? -5.554 9.746 19.094 1 73.21 47 LYS B CA 1
ATOM 2859 C C . LYS B 1 47 ? -6.391 9.046 20.161 1 73.21 47 LYS B C 1
ATOM 2861 O O . LYS B 1 47 ? -5.886 8.719 21.237 1 73.21 47 LYS B O 1
ATOM 2866 N N . ARG B 1 48 ? -7.7 8.858 19.804 1 76.66 48 ARG B N 1
ATOM 2867 C CA . ARG B 1 48 ? -8.635 8.172 20.69 1 76.66 48 ARG B CA 1
ATOM 2868 C C . ARG B 1 48 ? -9.182 6.908 20.036 1 76.66 48 ARG B C 1
ATOM 2870 O O . ARG B 1 48 ? -9.573 6.927 18.867 1 76.66 48 ARG B O 1
ATOM 2877 N N . TYR B 1 49 ? -9.207 5.85 20.716 1 76.57 49 TYR B N 1
ATOM 2878 C CA . TYR B 1 49 ? -9.594 4.555 20.169 1 76.57 49 TYR B CA 1
ATOM 2879 C C . TYR B 1 49 ? -11.012 4.187 20.591 1 76.57 49 TYR B C 1
ATOM 2881 O O . TYR B 1 49 ? -11.329 3.007 20.759 1 76.57 49 TYR B O 1
ATOM 2889 N N . ARG B 1 50 ? -11.893 5.009 20.771 1 75.72 50 ARG B N 1
ATOM 2890 C CA . ARG B 1 50 ? -13.191 4.649 21.333 1 75.72 50 ARG B CA 1
ATOM 2891 C C . ARG B 1 50 ? -14.308 4.878 20.321 1 75.72 50 ARG B C 1
ATOM 2893 O O . ARG B 1 50 ? -15.437 4.426 20.522 1 75.72 50 ARG B O 1
ATOM 2900 N N . GLY B 1 51 ? -14.197 5.352 19.235 1 78.52 51 GLY B N 1
ATOM 2901 C CA . GLY B 1 51 ? -15.288 5.656 18.322 1 78.52 51 GLY B CA 1
ATOM 2902 C C . GLY B 1 51 ? -15.664 4.486 17.433 1 78.52 51 GLY B C 1
ATOM 2903 O O . GLY B 1 51 ? -14.842 3.605 17.176 1 78.52 51 GLY B O 1
ATOM 2904 N N . TRP B 1 52 ? -17.073 4.391 17.131 1 78.33 52 TRP B N 1
ATOM 2905 C CA . TRP B 1 52 ? -17.571 3.388 16.195 1 78.33 52 TRP B CA 1
ATOM 2906 C C . TRP B 1 52 ? -16.78 3.418 14.892 1 78.33 52 TRP B C 1
ATOM 2908 O O . TRP B 1 52 ? -16.537 2.375 14.282 1 78.33 52 TRP B O 1
ATOM 2918 N N . TYR B 1 53 ? -16.446 4.576 14.626 1 84.7 53 TYR B N 1
ATOM 2919 C CA . TYR B 1 53 ? -15.687 4.737 13.391 1 84.7 53 TYR B CA 1
ATOM 2920 C C . TYR B 1 53 ? -14.339 4.032 13.484 1 84.7 53 TYR B C 1
ATOM 2922 O O . TYR B 1 53 ? -13.962 3.279 12.583 1 84.7 53 TYR B O 1
ATOM 2930 N N . PHE B 1 54 ? -13.677 4.19 14.604 1 86.14 54 PHE B N 1
ATOM 2931 C CA . PHE B 1 54 ? -12.378 3.562 14.814 1 86.14 54 PHE B CA 1
ATOM 2932 C C . PHE B 1 54 ? -12.504 2.043 14.806 1 86.14 54 PHE B C 1
ATOM 2934 O O . PHE B 1 54 ? -11.762 1.357 14.1 1 86.14 54 PHE B O 1
ATOM 2941 N N . TRP B 1 55 ? -13.413 1.557 15.569 1 87.58 55 TRP B N 1
ATOM 2942 C CA . TRP B 1 55 ? -13.534 0.111 15.722 1 87.58 55 TRP B CA 1
ATOM 2943 C C . TRP B 1 55 ? -13.999 -0.537 14.422 1 87.58 55 TRP B C 1
ATOM 2945 O O . TRP B 1 55 ? -13.585 -1.651 14.094 1 87.58 55 TRP B O 1
ATOM 2955 N N . SER B 1 56 ? -14.911 0.077 13.708 1 89.64 56 SER B N 1
ATOM 2956 C CA . SER B 1 56 ? -15.325 -0.456 12.414 1 89.64 56 SER B CA 1
ATOM 2957 C C . SER B 1 56 ? -14.153 -0.518 11.441 1 89.64 56 SER B C 1
ATOM 2959 O O . SER B 1 56 ? -13.965 -1.523 10.751 1 89.64 56 SER B O 1
ATOM 2961 N N . LEU B 1 57 ? -13.43 0.534 11.504 1 91.8 57 LEU B N 1
ATOM 2962 C CA . LEU B 1 57 ? -12.278 0.585 10.61 1 91.8 57 LEU B CA 1
ATOM 2963 C C . LEU B 1 57 ? -11.223 -0.435 11.024 1 91.8 57 LEU B C 1
ATOM 2965 O O . LEU B 1 57 ? -10.642 -1.113 10.173 1 91.8 57 LEU B O 1
ATOM 2969 N N . PHE B 1 58 ? -10.967 -0.553 12.291 1 93.4 58 PHE B N 1
ATOM 2970 C CA . PHE B 1 58 ? -9.954 -1.461 12.816 1 93.4 58 PHE B CA 1
ATOM 2971 C C . PHE B 1 58 ? -10.331 -2.912 12.539 1 93.4 58 PHE B C 1
ATOM 2973 O O . PHE B 1 58 ? -9.519 -3.681 12.02 1 93.4 58 PHE B O 1
ATOM 2980 N N . ILE B 1 59 ? -11.543 -3.234 12.813 1 94.19 59 ILE B N 1
ATOM 2981 C CA . ILE B 1 59 ? -12.018 -4.601 12.63 1 94.19 59 ILE B CA 1
ATOM 2982 C C . ILE B 1 59 ? -12.068 -4.936 11.141 1 94.19 59 ILE B C 1
ATOM 2984 O O . ILE B 1 59 ? -11.682 -6.033 10.732 1 94.19 59 ILE B O 1
ATOM 2988 N N . ALA B 1 60 ? -12.541 -4.05 10.348 1 94.84 60 ALA B N 1
ATOM 2989 C CA . ALA B 1 60 ? -12.602 -4.271 8.906 1 94.84 60 ALA B CA 1
ATOM 2990 C C . ALA B 1 60 ? -11.205 -4.461 8.32 1 94.84 60 ALA B C 1
ATOM 2992 O O . ALA B 1 60 ? -11.002 -5.306 7.446 1 94.84 60 ALA B O 1
ATOM 2993 N N . SER B 1 61 ? -10.237 -3.701 8.785 1 95.58 61 SER B N 1
ATOM 2994 C CA . SER B 1 61 ? -8.863 -3.815 8.309 1 95.58 61 SER B CA 1
ATOM 2995 C C . SER B 1 61 ? -8.241 -5.143 8.728 1 95.58 61 SER B C 1
ATOM 2997 O O . SER B 1 61 ? -7.526 -5.774 7.947 1 95.58 61 SER B O 1
ATOM 2999 N N . CYS B 1 62 ? -8.508 -5.603 9.938 1 95.73 62 CYS B N 1
ATOM 3000 C CA . CYS B 1 62 ? -7.97 -6.857 10.455 1 95.73 62 CYS B CA 1
ATOM 3001 C C . CYS B 1 62 ? -8.59 -8.052 9.742 1 95.73 62 CYS B C 1
ATOM 3003 O O . CYS B 1 62 ? -7.943 -9.088 9.581 1 95.73 62 CYS B O 1
ATOM 3005 N N . SER B 1 63 ? -9.798 -7.871 9.361 1 96.82 63 SER B N 1
ATOM 3006 C CA . SER B 1 63 ? -10.533 -8.988 8.777 1 96.82 63 SER B CA 1
ATOM 3007 C C . SER B 1 63 ? -9.979 -9.356 7.404 1 96.82 63 SER B C 1
ATOM 3009 O O . SER B 1 63 ? -10.193 -10.47 6.922 1 96.82 63 SER B O 1
ATOM 3011 N N . LEU B 1 64 ? -9.26 -8.486 6.741 1 97.29 64 LEU B N 1
ATOM 3012 C CA . LEU B 1 64 ? -8.71 -8.717 5.41 1 97.29 64 LEU B CA 1
ATOM 3013 C C . LEU B 1 64 ? -7.698 -9.858 5.429 1 97.29 64 LEU B C 1
ATOM 3015 O O . LEU B 1 64 ? -7.595 -10.618 4.464 1 97.29 64 LEU B O 1
ATOM 3019 N N . ILE B 1 65 ? -7.015 -10.032 6.538 1 96.22 65 ILE B N 1
ATOM 3020 C CA . ILE B 1 65 ? -5.965 -11.039 6.648 1 96.22 65 ILE B CA 1
ATOM 3021 C C . ILE B 1 65 ? -6.586 -12.434 6.647 1 96.22 65 ILE B C 1
ATOM 3023 O O . ILE B 1 65 ? -6.261 -13.263 5.794 1 96.22 65 ILE B O 1
ATOM 3027 N N . PRO B 1 66 ? -7.542 -12.642 7.538 1 95.94 66 PRO B N 1
ATOM 3028 C CA . PRO B 1 66 ? -8.145 -13.977 7.505 1 95.94 66 PRO B CA 1
ATOM 3029 C C . PRO B 1 66 ? -8.972 -14.219 6.244 1 95.94 66 PRO B C 1
ATOM 3031 O O . PRO B 1 66 ? -9.132 -15.365 5.817 1 95.94 66 PRO B O 1
ATOM 3034 N N . HIS B 1 67 ? -9.504 -13.184 5.675 1 95.9 67 HIS B N 1
ATOM 3035 C CA . HIS B 1 67 ? -10.247 -13.357 4.432 1 95.9 67 HIS B CA 1
ATOM 3036 C C . HIS B 1 67 ? -9.351 -13.904 3.326 1 95.9 67 HIS B C 1
ATOM 3038 O O . HIS B 1 67 ? -9.717 -14.864 2.643 1 95.9 67 HIS B O 1
ATOM 3044 N N . GLY B 1 68 ? -8.207 -13.333 3.158 1 93.51 68 GLY B N 1
ATOM 3045 C CA . GLY B 1 68 ? -7.242 -13.837 2.194 1 93.51 68 GLY B CA 1
ATOM 3046 C C . GLY B 1 68 ? -6.761 -15.241 2.509 1 93.51 68 GLY B C 1
ATOM 3047 O O . GLY B 1 68 ? -6.632 -16.075 1.611 1 93.51 68 GLY B O 1
ATOM 3048 N N . LEU B 1 69 ? -6.578 -15.501 3.754 1 93.5 69 LEU B N 1
ATOM 3049 C CA . LEU B 1 69 ? -6.125 -16.82 4.184 1 93.5 69 LEU B CA 1
ATOM 3050 C C . LEU B 1 69 ? -7.184 -17.879 3.896 1 93.5 69 LEU B C 1
ATOM 3052 O O . LEU B 1 69 ? -6.86 -18.981 3.447 1 93.5 69 LEU B O 1
ATOM 3056 N N . GLY B 1 70 ? -8.362 -17.545 4.199 1 93.96 70 GLY B N 1
ATOM 3057 C CA . GLY B 1 70 ? -9.451 -18.469 3.927 1 93.96 70 GLY B CA 1
ATOM 3058 C C . GLY B 1 70 ? -9.524 -18.894 2.472 1 93.96 70 GLY B C 1
ATOM 3059 O O . GLY B 1 70 ? -9.69 -20.078 2.173 1 93.96 70 GLY B O 1
ATOM 3060 N N . PHE B 1 71 ? -9.356 -18.009 1.62 1 92.61 71 PHE B N 1
ATOM 3061 C CA . PHE B 1 71 ? -9.457 -18.336 0.202 1 92.61 71 PHE B CA 1
ATOM 3062 C C . PHE B 1 71 ? -8.201 -19.051 -0.279 1 92.61 71 PHE B C 1
ATOM 3064 O O . PHE B 1 71 ? -8.26 -19.869 -1.2 1 92.61 71 PHE B O 1
ATOM 3071 N N . ILE B 1 72 ? -7.075 -18.758 0.333 1 90 72 ILE B N 1
ATOM 3072 C CA . ILE B 1 72 ? -5.88 -19.53 0.008 1 90 72 ILE B CA 1
ATOM 3073 C C . ILE B 1 72 ? -6.101 -20.998 0.366 1 90 72 ILE B C 1
ATOM 3075 O O . ILE B 1 72 ? -5.775 -21.89 -0.421 1 90 72 ILE B O 1
ATOM 3079 N N . PHE B 1 73 ? -6.759 -21.244 1.489 1 91.09 73 PHE B N 1
ATOM 3080 C CA . PHE B 1 73 ? -7.073 -22.607 1.9 1 91.09 73 PHE B CA 1
ATOM 3081 C C . PHE B 1 73 ? -8.117 -23.224 0.977 1 91.09 73 PHE B C 1
ATOM 3083 O O . PHE B 1 73 ? -8.102 -24.432 0.733 1 91.09 73 PHE B O 1
ATOM 3090 N N . PHE B 1 74 ? -8.906 -22.369 0.465 1 89.24 74 PHE B N 1
ATOM 3091 C CA . PHE B 1 74 ? -10.044 -22.829 -0.322 1 89.24 74 PHE B CA 1
ATOM 3092 C C . PHE B 1 74 ? -9.624 -23.133 -1.755 1 89.24 74 PHE B C 1
ATOM 3094 O O . PHE B 1 74 ? -10.167 -24.042 -2.387 1 89.24 74 PHE B O 1
ATOM 3101 N N . ILE B 1 75 ? -8.679 -22.444 -2.292 1 86.86 75 ILE B N 1
ATOM 3102 C CA . ILE B 1 75 ? -8.33 -22.521 -3.707 1 86.86 75 ILE B CA 1
ATOM 3103 C C . ILE B 1 75 ? -7.135 -23.455 -3.893 1 86.86 75 ILE B C 1
ATOM 3105 O O . ILE B 1 75 ? -7.092 -24.235 -4.847 1 86.86 75 ILE B O 1
ATOM 3109 N N . TYR B 1 76 ? -6.184 -23.395 -2.99 1 84.17 76 TYR B N 1
ATOM 3110 C CA . TYR B 1 76 ? -4.995 -24.23 -3.115 1 84.17 76 TYR B CA 1
ATOM 3111 C C . TYR B 1 76 ? -5.137 -25.508 -2.297 1 84.17 76 TYR B C 1
ATOM 3113 O O . TYR B 1 76 ? -5.686 -25.488 -1.193 1 84.17 76 TYR B O 1
ATOM 3121 N N . PRO B 1 77 ? -4.748 -26.615 -2.849 1 82.13 77 PRO B N 1
ATOM 3122 C CA . PRO B 1 77 ? -4.865 -27.902 -2.158 1 82.13 77 PRO B CA 1
ATOM 3123 C C . PRO B 1 77 ? -3.852 -28.059 -1.027 1 82.13 77 PRO B C 1
ATOM 3125 O O . PRO B 1 77 ? -2.861 -28.778 -1.176 1 82.13 77 PRO B O 1
ATOM 3128 N N . LEU B 1 78 ? -4.053 -27.399 0.092 1 82.26 78 LEU B N 1
ATOM 3129 C CA . LEU B 1 78 ? -3.116 -27.414 1.21 1 82.26 78 LEU B CA 1
ATOM 3130 C C . LEU B 1 78 ? -3.534 -28.443 2.255 1 82.26 78 LEU B C 1
ATOM 3132 O O . LEU B 1 78 ? -2.88 -28.582 3.292 1 82.26 78 LEU B O 1
ATOM 3136 N N . GLY B 1 79 ? -4.608 -29.182 2.057 1 82.49 79 GLY B N 1
ATOM 3137 C CA . GLY B 1 79 ? -5.034 -30.246 2.952 1 82.49 79 GLY B CA 1
ATOM 3138 C C . GLY B 1 79 ? -5.812 -29.74 4.152 1 82.49 79 GLY B C 1
ATOM 3139 O O . GLY B 1 79 ? -5.922 -30.434 5.165 1 82.49 79 GLY B O 1
ATOM 3140 N N . VAL B 1 80 ? -6.196 -28.523 4.098 1 86.38 80 VAL B N 1
ATOM 3141 C CA . VAL B 1 80 ? -7.014 -27.965 5.17 1 86.38 80 VAL B CA 1
ATOM 3142 C C . VAL B 1 80 ? -8.488 -28.267 4.906 1 86.38 80 VAL B C 1
ATOM 3144 O O . VAL B 1 80 ? -8.923 -28.307 3.753 1 86.38 80 VAL B O 1
ATOM 3147 N N . SER B 1 81 ? -9.163 -28.583 6.02 1 88.77 81 SER B N 1
ATOM 3148 C CA . SER B 1 81 ? -10.59 -28.864 5.894 1 88.77 81 SER B CA 1
ATOM 3149 C C . SER B 1 81 ? -11.324 -27.708 5.225 1 88.77 81 SER B C 1
ATOM 3151 O O . SER B 1 81 ? -11.096 -26.544 5.559 1 88.77 81 SER B O 1
ATOM 3153 N N . PRO B 1 82 ? -12.104 -28.004 4.278 1 88.99 82 PRO B N 1
ATOM 3154 C CA . PRO B 1 82 ? -12.883 -26.954 3.616 1 88.99 82 PRO B CA 1
ATOM 3155 C C . PRO B 1 82 ? -13.785 -26.19 4.582 1 88.99 82 PRO B C 1
ATOM 3157 O O . PRO B 1 82 ? -14.091 -25.018 4.35 1 88.99 82 PRO B O 1
ATOM 3160 N N . TYR B 1 83 ? -14.188 -26.785 5.689 1 90.69 83 TYR B N 1
ATOM 3161 C CA . TYR B 1 83 ? -15.049 -26.132 6.669 1 90.69 83 TYR B CA 1
ATOM 3162 C C . TYR B 1 83 ? -14.308 -25.006 7.381 1 90.69 83 TYR B C 1
ATOM 3164 O O . TYR B 1 83 ? -14.893 -23.963 7.682 1 90.69 83 TYR B O 1
ATOM 3172 N N . VAL B 1 84 ? -13.074 -25.25 7.629 1 92.81 84 VAL B N 1
ATOM 3173 C CA . VAL B 1 84 ? -12.261 -24.221 8.267 1 92.81 84 VAL B CA 1
ATOM 3174 C C . VAL B 1 84 ? -12.072 -23.045 7.311 1 92.81 84 VAL B C 1
ATOM 3176 O O . VAL B 1 84 ? -12.199 -21.885 7.711 1 92.81 84 VAL B O 1
ATOM 3179 N N . ALA B 1 85 ? -11.814 -23.335 6.088 1 93.45 85 ALA B N 1
ATOM 3180 C CA . ALA B 1 85 ? -11.619 -22.299 5.077 1 93.45 85 ALA B CA 1
ATOM 3181 C C . ALA B 1 85 ? -12.877 -21.451 4.912 1 93.45 85 ALA B C 1
ATOM 3183 O O . ALA B 1 85 ? -12.815 -20.22 4.957 1 93.45 85 ALA B O 1
ATOM 3184 N N . VAL B 1 86 ? -14.011 -22.113 4.871 1 93.11 86 VAL B N 1
ATOM 3185 C CA . VAL B 1 86 ? -15.274 -21.422 4.633 1 93.11 86 VAL B CA 1
ATOM 3186 C C . VAL B 1 86 ? -15.644 -20.585 5.855 1 93.11 86 VAL B C 1
ATOM 3188 O O . VAL B 1 86 ? -16.155 -19.471 5.72 1 93.11 86 VAL B O 1
ATOM 3191 N N . THR B 1 87 ? -15.394 -21.063 7.01 1 95.32 87 THR B N 1
ATOM 3192 C CA . THR B 1 87 ? -15.684 -20.309 8.225 1 95.32 87 THR B CA 1
ATOM 3193 C C . THR B 1 87 ? -14.853 -19.031 8.28 1 95.32 87 THR B C 1
ATOM 3195 O O . THR B 1 87 ? -15.368 -17.963 8.617 1 95.32 87 THR B O 1
ATOM 3198 N N . LEU B 1 88 ? -13.6 -19.104 7.939 1 95.57 88 LEU B N 1
ATOM 3199 C CA . LEU B 1 88 ? -12.738 -17.927 7.903 1 95.57 88 LEU B CA 1
ATOM 3200 C C . LEU B 1 88 ? -13.237 -16.919 6.873 1 95.57 88 LEU B C 1
ATOM 3202 O O . LEU B 1 88 ? -13.268 -15.716 7.14 1 95.57 88 LEU B O 1
ATOM 3206 N N . ILE B 1 89 ? -13.67 -17.419 5.779 1 95.66 89 ILE B N 1
ATOM 3207 C CA . ILE B 1 89 ? -14.145 -16.578 4.685 1 95.66 89 ILE B CA 1
ATOM 3208 C C . ILE B 1 89 ? -15.418 -15.849 5.111 1 95.66 89 ILE B C 1
ATOM 3210 O O . ILE B 1 89 ? -15.531 -14.633 4.938 1 95.66 89 ILE B O 1
ATOM 3214 N N . ILE B 1 90 ? -16.318 -16.553 5.711 1 95.95 90 ILE B N 1
ATOM 3215 C CA . ILE B 1 90 ? -17.628 -15.998 6.033 1 95.95 90 ILE B CA 1
ATOM 3216 C C . ILE B 1 90 ? -17.486 -14.938 7.123 1 95.95 90 ILE B C 1
ATOM 3218 O O . ILE B 1 90 ? -18.009 -13.829 6.992 1 95.95 90 ILE B O 1
ATOM 3222 N N . ILE B 1 91 ? -16.742 -15.196 8.152 1 95.85 91 ILE B N 1
ATOM 3223 C CA . ILE B 1 91 ? -16.588 -14.261 9.262 1 95.85 91 ILE B CA 1
ATOM 3224 C C . ILE B 1 91 ? -15.903 -12.987 8.772 1 95.85 91 ILE B C 1
ATOM 3226 O O . ILE B 1 91 ? -16.353 -11.879 9.072 1 95.85 91 ILE B O 1
ATOM 3230 N N . SER B 1 92 ? -14.877 -13.169 8.078 1 96.68 92 SER B N 1
ATOM 3231 C CA . SER B 1 92 ? -14.126 -12.016 7.589 1 96.68 92 SER B CA 1
ATOM 3232 C C . SER B 1 92 ? -14.926 -11.235 6.552 1 96.68 92 SER B C 1
ATOM 3234 O O . SER B 1 92 ? -14.842 -10.007 6.493 1 96.68 92 SER B O 1
ATOM 3236 N N . TRP B 1 93 ? -15.693 -11.953 5.765 1 96.32 93 TRP B N 1
ATOM 3237 C CA . TRP B 1 93 ? -16.536 -11.332 4.748 1 96.32 93 TRP B CA 1
ATOM 3238 C C . TRP B 1 93 ? -17.584 -10.428 5.388 1 96.32 93 TRP B C 1
ATOM 3240 O O . TRP B 1 93 ? -17.782 -9.292 4.952 1 96.32 93 TRP B O 1
ATOM 3250 N N . VAL B 1 94 ? -18.206 -10.835 6.404 1 95.74 94 VAL B N 1
ATOM 3251 C CA . VAL B 1 94 ? -19.226 -10.061 7.104 1 95.74 94 VAL B CA 1
ATOM 3252 C C . VAL B 1 94 ? -18.6 -8.803 7.702 1 95.74 94 VAL B C 1
ATOM 3254 O O . VAL B 1 94 ? -19.143 -7.704 7.56 1 95.74 94 VAL B O 1
ATOM 3257 N N . CYS B 1 95 ? -17.452 -9.007 8.282 1 95.31 95 CYS B N 1
ATOM 3258 C CA . CYS B 1 95 ? -16.77 -7.882 8.911 1 95.31 95 CYS B CA 1
ATOM 3259 C C . CYS B 1 95 ? -16.291 -6.881 7.866 1 95.31 95 CYS B C 1
ATOM 3261 O O . CYS B 1 95 ? -16.358 -5.67 8.084 1 95.31 95 CYS B O 1
ATOM 3263 N N . MET B 1 96 ? -15.861 -7.33 6.794 1 95.25 96 MET B N 1
ATOM 3264 C CA . MET B 1 96 ? -15.306 -6.48 5.745 1 95.25 96 MET B CA 1
ATOM 3265 C C . MET B 1 96 ? -16.403 -5.666 5.067 1 95.25 96 MET B C 1
ATOM 3267 O O . MET B 1 96 ? -16.297 -4.443 4.957 1 95.25 96 MET B O 1
ATOM 3271 N N . VAL B 1 97 ? -17.502 -6.286 4.649 1 94.41 97 VAL B N 1
ATOM 3272 C CA . VAL B 1 97 ? -18.549 -5.648 3.857 1 94.41 97 VAL B CA 1
ATOM 3273 C C . VAL B 1 97 ? -19.413 -4.768 4.757 1 94.41 97 VAL B C 1
ATOM 3275 O O . VAL B 1 97 ? -19.643 -3.595 4.452 1 94.41 97 VAL B O 1
ATOM 3278 N N . THR B 1 98 ? -19.844 -5.335 5.851 1 92.75 98 THR B N 1
ATOM 3279 C CA . THR B 1 98 ? -20.66 -4.557 6.778 1 92.75 98 THR B CA 1
ATOM 3280 C C . THR B 1 98 ? -19.829 -3.462 7.441 1 92.75 98 THR B C 1
ATOM 3282 O O . THR B 1 98 ? -20.331 -2.367 7.702 1 92.75 98 THR B O 1
ATOM 3285 N N . GLY B 1 99 ? -18.561 -3.81 7.714 1 92.18 99 GLY B N 1
ATOM 3286 C CA . GLY B 1 99 ? -17.68 -2.789 8.259 1 92.18 99 GLY B CA 1
ATOM 3287 C C . GLY B 1 99 ? -17.54 -1.578 7.356 1 92.18 99 GLY B C 1
ATOM 3288 O O . GLY B 1 99 ? -17.611 -0.439 7.821 1 92.18 99 GLY B O 1
ATOM 3289 N N . HIS B 1 100 ? -17.362 -1.816 6.126 1 93.94 100 HIS B N 1
ATOM 3290 C CA . HIS B 1 100 ? -17.234 -0.713 5.179 1 93.94 100 HIS B CA 1
ATOM 3291 C C . HIS B 1 100 ? -18.515 0.112 5.119 1 93.94 100 HIS B C 1
ATOM 3293 O O . HIS B 1 100 ? -18.463 1.343 5.055 1 93.94 100 HIS B O 1
ATOM 3299 N N . SER B 1 101 ? -19.698 -0.513 5.117 1 92.87 101 SER B N 1
ATOM 3300 C CA . SER B 1 101 ? -20.976 0.191 5.086 1 92.87 101 SER B CA 1
ATOM 3301 C C . SER B 1 101 ? -21.154 1.068 6.32 1 92.87 101 SER B C 1
ATOM 3303 O O . SER B 1 101 ? -21.654 2.191 6.224 1 92.87 101 SER B O 1
ATOM 3305 N N . LEU B 1 102 ? -20.683 0.561 7.41 1 91.62 102 LEU B N 1
ATOM 3306 C CA . LEU B 1 102 ? -20.795 1.331 8.644 1 91.62 102 LEU B CA 1
ATOM 3307 C C . LEU B 1 102 ? -19.843 2.523 8.629 1 91.62 102 LEU B C 1
ATOM 3309 O O . LEU B 1 102 ? -20.164 3.586 9.165 1 91.62 102 LEU B O 1
ATOM 3313 N N . ILE B 1 103 ? -18.711 2.309 8.058 1 91.31 103 ILE B N 1
ATOM 3314 C CA . ILE B 1 103 ? -17.758 3.404 7.917 1 91.31 103 ILE B CA 1
ATOM 3315 C C . ILE B 1 103 ? -18.36 4.502 7.042 1 91.31 103 ILE B C 1
ATOM 3317 O O . ILE B 1 103 ? -18.288 5.685 7.383 1 91.31 103 ILE B O 1
ATOM 3321 N N . LEU B 1 104 ? -19.001 4.103 5.942 1 90.1 104 LEU B N 1
ATOM 3322 C CA . LEU B 1 104 ? -19.646 5.061 5.051 1 90.1 104 LEU B CA 1
ATOM 3323 C C . LEU B 1 104 ? -20.775 5.794 5.767 1 90.1 104 LEU B C 1
ATOM 3325 O O . LEU B 1 104 ? -20.926 7.009 5.616 1 90.1 104 LEU B O 1
ATOM 3329 N N . TRP B 1 105 ? -21.477 5.033 6.501 1 89.91 105 TRP B N 1
ATOM 3330 C CA . TRP B 1 105 ? -22.59 5.602 7.253 1 89.91 105 TRP B CA 1
ATOM 3331 C C . TRP B 1 105 ? -22.09 6.583 8.308 1 89.91 105 TRP B C 1
ATOM 3333 O O . TRP B 1 105 ? -22.662 7.662 8.483 1 89.91 105 TRP B O 1
ATOM 3343 N N . SER B 1 106 ? -21.026 6.285 8.979 1 86.2 106 SER B N 1
ATOM 3344 C CA . SER B 1 106 ? -20.468 7.135 10.027 1 86.2 106 SER B CA 1
ATOM 3345 C C . SER B 1 106 ? -19.932 8.441 9.452 1 86.2 106 SER B C 1
ATOM 3347 O O . SER B 1 106 ? -20.022 9.491 10.092 1 86.2 106 SER B O 1
ATOM 3349 N N . ARG B 1 107 ? -19.424 8.362 8.334 1 84.47 107 ARG B N 1
ATOM 3350 C CA . ARG B 1 107 ? -18.89 9.556 7.685 1 84.47 107 ARG B CA 1
ATOM 3351 C C . ARG B 1 107 ? -20.011 10.509 7.285 1 84.47 107 ARG B C 1
ATOM 3353 O O . ARG B 1 107 ? -19.819 11.727 7.265 1 84.47 107 ARG B O 1
ATOM 3360 N N . LEU B 1 108 ? -21.126 9.998 6.952 1 85.32 108 LEU B N 1
ATOM 3361 C CA . LEU B 1 108 ? -22.256 10.809 6.511 1 85.32 108 LEU B CA 1
ATOM 3362 C C . LEU B 1 108 ? -22.734 11.729 7.63 1 85.32 108 LEU B C 1
ATOM 3364 O O . LEU B 1 108 ? -23.344 12.767 7.367 1 85.32 108 LEU B O 1
ATOM 3368 N N . HIS B 1 109 ? -22.375 11.324 8.841 1 83.04 109 HIS B N 1
ATOM 3369 C CA . HIS B 1 109 ? -22.748 12.167 9.972 1 83.04 109 HIS B CA 1
ATOM 3370 C C . HIS B 1 109 ? -22.018 13.506 9.926 1 83.04 109 HIS B C 1
ATOM 3372 O O . HIS B 1 109 ? -22.473 14.486 10.52 1 83.04 109 HIS B O 1
ATOM 3378 N N . LEU B 1 110 ? -20.973 13.567 9.203 1 76.04 110 LEU B N 1
ATOM 3379 C CA . LEU B 1 110 ? -20.167 14.782 9.146 1 76.04 110 LEU B CA 1
ATOM 3380 C C . LEU B 1 110 ? -20.715 15.749 8.102 1 76.04 110 LEU B C 1
ATOM 3382 O O . LEU B 1 110 ? -20.457 16.953 8.169 1 76.04 110 LEU B O 1
ATOM 3386 N N . VAL B 1 111 ? -21.468 15.227 7.193 1 77.99 111 VAL B N 1
ATOM 3387 C CA . VAL B 1 111 ? -21.884 16.072 6.079 1 77.99 111 VAL B CA 1
ATOM 3388 C C . VAL B 1 111 ? -23.401 16.242 6.097 1 77.99 111 VAL B C 1
ATOM 3390 O O . VAL B 1 111 ? -23.923 17.267 5.652 1 77.99 111 VAL B O 1
ATOM 3393 N N . VAL B 1 112 ? -24.076 15.166 6.498 1 78.64 112 VAL B N 1
ATOM 3394 C CA . VAL B 1 112 ? -25.535 15.173 6.466 1 78.64 112 VAL B CA 1
ATOM 3395 C C . VAL B 1 112 ? -26.082 15.426 7.869 1 78.64 112 VAL B C 1
ATOM 3397 O O . VAL B 1 112 ? -25.68 14.763 8.827 1 78.64 112 VAL B O 1
ATOM 3400 N N . GLN B 1 113 ? -26.996 16.367 7.991 1 75.83 113 GLN B N 1
ATOM 3401 C CA . GLN B 1 113 ? -27.576 16.708 9.285 1 75.83 113 GLN B CA 1
ATOM 3402 C C . GLN B 1 113 ? -28.96 16.086 9.449 1 75.83 113 GLN B C 1
ATOM 3404 O O . GLN B 1 113 ? -29.497 16.035 10.557 1 75.83 113 GLN B O 1
ATOM 3409 N N . ALA B 1 114 ? -29.417 15.5 8.461 1 83.56 114 ALA B N 1
ATOM 3410 C CA . ALA B 1 114 ? -30.767 14.949 8.532 1 83.56 114 ALA B CA 1
ATOM 3411 C C . ALA B 1 114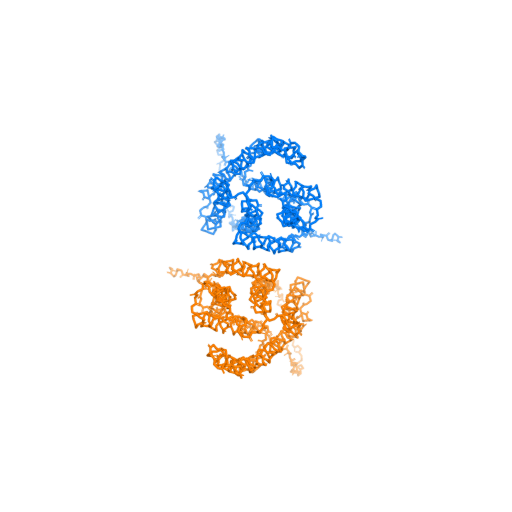 ? -30.774 13.605 9.254 1 83.56 114 ALA B C 1
ATOM 3413 O O . ALA B 1 114 ? -30.377 12.585 8.685 1 83.56 114 ALA B O 1
ATOM 3414 N N . ARG B 1 115 ? -31.295 13.507 10.42 1 85.19 115 ARG B N 1
ATOM 3415 C CA . ARG B 1 115 ? -31.31 12.313 11.26 1 85.19 115 ARG B CA 1
ATOM 3416 C C . ARG B 1 115 ? -32.169 11.217 10.638 1 85.19 115 ARG B C 1
ATOM 3418 O O . ARG B 1 115 ? -31.848 10.032 10.748 1 85.19 115 ARG B O 1
ATOM 3425 N N . LYS B 1 116 ? -33.246 11.6 10.054 1 91.3 116 LYS B N 1
ATOM 3426 C CA . LYS B 1 116 ? -34.134 10.618 9.438 1 91.3 116 LYS B CA 1
ATOM 3427 C C . LYS B 1 116 ? -33.428 9.87 8.311 1 91.3 116 LYS B C 1
ATOM 3429 O O . LYS B 1 116 ? -33.582 8.655 8.173 1 91.3 116 LYS B O 1
ATOM 3434 N N . LEU B 1 117 ? -32.748 10.537 7.507 1 90.55 117 LEU B N 1
ATOM 3435 C CA . LEU B 1 117 ? -32.002 9.931 6.409 1 90.55 117 LEU B CA 1
ATOM 3436 C C . LEU B 1 117 ? -30.94 8.974 6.937 1 90.55 117 LEU B C 1
ATOM 3438 O O . LEU B 1 117 ? -30.759 7.88 6.396 1 90.55 117 LEU B O 1
ATOM 3442 N N . LEU B 1 118 ? -30.234 9.365 8.006 1 91.35 118 LEU B N 1
ATOM 3443 C CA . LEU B 1 118 ? -29.2 8.53 8.606 1 91.35 118 LEU B CA 1
ATOM 3444 C C . LEU B 1 118 ? -29.799 7.247 9.173 1 91.35 118 LEU B C 1
ATOM 3446 O O . LEU B 1 118 ? -29.204 6.173 9.052 1 91.35 118 LEU B O 1
ATOM 3450 N N . ARG B 1 119 ? -30.953 7.38 9.77 1 92.67 119 ARG B N 1
ATOM 3451 C CA . ARG B 1 119 ? -31.634 6.206 10.306 1 92.67 119 ARG B CA 1
ATOM 3452 C C . ARG B 1 119 ? -32.093 5.28 9.184 1 92.67 119 ARG B C 1
ATOM 3454 O O . ARG B 1 119 ? -31.997 4.057 9.303 1 92.67 119 ARG B O 1
ATOM 3461 N N . PHE B 1 120 ? -32.632 5.847 8.175 1 93.16 120 PHE B N 1
ATOM 3462 C CA . PHE B 1 120 ? -33.06 5.068 7.019 1 93.16 120 PHE B CA 1
ATOM 3463 C C . PHE B 1 120 ? -31.891 4.286 6.431 1 93.16 120 PHE B C 1
ATOM 3465 O O . PHE B 1 120 ? -32.032 3.107 6.098 1 93.16 120 PHE B O 1
ATOM 3472 N N . LEU B 1 121 ? -30.741 4.946 6.305 1 93.53 121 LEU B N 1
ATOM 3473 C CA . LEU B 1 121 ? -29.565 4.297 5.737 1 93.53 121 LEU B CA 1
ATOM 3474 C C . LEU B 1 121 ? -29.071 3.176 6.644 1 93.53 121 LEU B C 1
ATOM 3476 O O . LEU B 1 121 ? -28.637 2.127 6.162 1 93.53 121 LEU B O 1
ATOM 3480 N N . LEU B 1 122 ? -29.136 3.347 7.925 1 93.63 122 LEU B N 1
ATOM 3481 C CA . LEU B 1 122 ? -28.735 2.307 8.866 1 93.63 122 LEU B CA 1
ATOM 3482 C C . LEU B 1 122 ? -29.638 1.084 8.742 1 93.63 122 LEU B C 1
ATOM 3484 O O . LEU B 1 122 ? -29.158 -0.052 8.756 1 93.63 122 LEU B O 1
ATOM 3488 N N . VAL B 1 123 ? -30.924 1.377 8.631 1 94.45 123 VAL B N 1
ATOM 3489 C CA . VAL B 1 123 ? -31.879 0.285 8.472 1 94.45 123 VAL B CA 1
ATOM 3490 C C . VAL B 1 123 ? -31.613 -0.447 7.158 1 94.45 123 VAL B C 1
ATOM 3492 O O . VAL B 1 123 ? -31.678 -1.677 7.101 1 94.45 123 VAL B O 1
ATOM 3495 N N . MET B 1 124 ? -31.326 0.217 6.13 1 94.91 124 MET B N 1
ATOM 3496 C CA . MET B 1 124 ? -31.006 -0.387 4.84 1 94.91 124 MET B CA 1
ATOM 3497 C C . MET B 1 124 ? -29.784 -1.292 4.952 1 94.91 124 MET B C 1
ATOM 3499 O O . MET B 1 124 ? -29.785 -2.411 4.434 1 94.91 124 MET B O 1
ATOM 3503 N N . ILE B 1 125 ? -28.738 -0.852 5.668 1 94.54 125 ILE B N 1
ATOM 3504 C CA . ILE B 1 125 ? -27.514 -1.625 5.848 1 94.54 125 ILE B CA 1
ATOM 3505 C C . ILE B 1 125 ? -27.825 -2.914 6.606 1 94.54 125 ILE B C 1
ATOM 3507 O O . ILE B 1 125 ? -27.367 -3.993 6.222 1 94.54 125 ILE B O 1
ATOM 3511 N N . LEU B 1 126 ? -28.639 -2.799 7.61 1 94.11 126 LEU B N 1
ATOM 3512 C CA . LEU B 1 126 ? -28.969 -3.953 8.438 1 94.11 126 LEU B CA 1
ATOM 3513 C C . LEU B 1 126 ? -29.821 -4.953 7.664 1 94.11 126 LEU B C 1
ATOM 3515 O O . LEU B 1 126 ? -29.6 -6.163 7.751 1 94.11 126 LEU B O 1
ATOM 3519 N N . VAL B 1 127 ? -30.756 -4.488 6.924 1 94.73 127 VAL B N 1
ATOM 3520 C CA . VAL B 1 127 ? -31.622 -5.351 6.127 1 94.73 127 VAL B CA 1
ATOM 3521 C C . VAL B 1 127 ? -30.799 -6.062 5.055 1 94.73 127 VAL B C 1
ATOM 3523 O O . VAL B 1 127 ? -30.942 -7.27 4.854 1 94.73 127 VAL B O 1
ATOM 3526 N N . ASP B 1 128 ? -29.948 -5.346 4.409 1 95.35 128 ASP B N 1
ATOM 3527 C CA . ASP B 1 128 ? -29.085 -5.929 3.387 1 95.35 128 ASP B CA 1
ATOM 3528 C C . ASP B 1 128 ? -28.149 -6.974 3.989 1 95.35 128 ASP B C 1
ATOM 3530 O O . ASP B 1 128 ? -27.903 -8.019 3.383 1 95.35 128 ASP B O 1
ATOM 3534 N N . ALA B 1 129 ? -27.63 -6.666 5.178 1 94.14 129 ALA B N 1
ATOM 3535 C CA . ALA B 1 129 ? -26.728 -7.605 5.84 1 94.14 129 ALA B CA 1
ATOM 3536 C C . ALA B 1 129 ? -27.426 -8.934 6.118 1 94.14 129 ALA B C 1
ATOM 3538 O O . ALA B 1 129 ? -26.901 -9.999 5.786 1 94.14 129 ALA B O 1
ATOM 3539 N N . VAL B 1 130 ? -28.578 -8.883 6.58 1 94.56 130 VAL B N 1
ATOM 3540 C CA . VAL B 1 130 ? -29.312 -10.097 6.92 1 94.56 130 VAL B CA 1
ATOM 3541 C C . VAL B 1 130 ? -29.751 -10.811 5.643 1 94.56 130 VAL B C 1
ATOM 3543 O O . VAL B 1 130 ? -29.588 -12.027 5.516 1 94.56 130 VAL B O 1
ATOM 3546 N N . ALA B 1 131 ? -30.239 -10.095 4.705 1 95.02 131 ALA B N 1
ATOM 3547 C CA . ALA B 1 131 ? -30.803 -10.648 3.476 1 95.02 131 ALA B CA 1
ATOM 3548 C C . ALA B 1 131 ? -29.719 -11.291 2.616 1 95.02 131 ALA B C 1
ATOM 3550 O O . ALA B 1 131 ? -29.982 -12.255 1.893 1 95.02 131 ALA B O 1
ATOM 3551 N N . PHE B 1 132 ? -28.539 -10.821 2.728 1 95.98 132 PHE B N 1
ATOM 3552 C CA . PHE B 1 132 ? -27.522 -11.315 1.808 1 95.98 132 PHE B CA 1
ATOM 35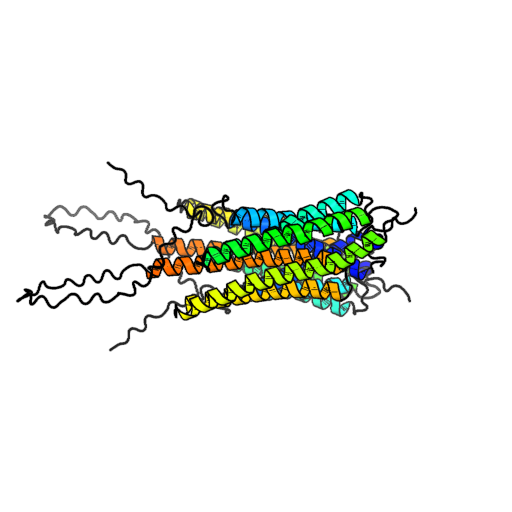53 C C . PHE B 1 132 ? -26.517 -12.199 2.537 1 95.98 132 PHE B C 1
ATOM 3555 O O . PHE B 1 132 ? -26.042 -13.194 1.984 1 95.98 132 PHE B O 1
ATOM 3562 N N . HI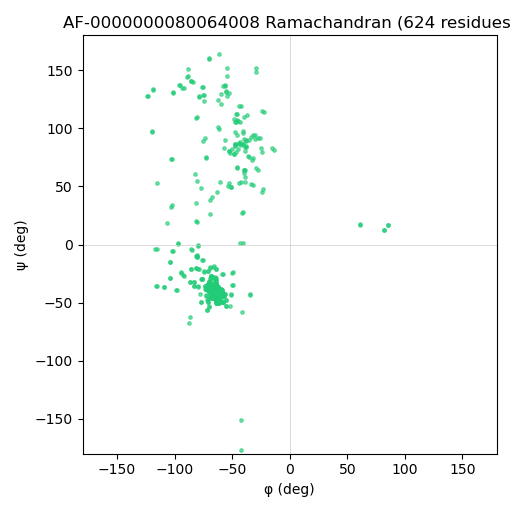S B 1 133 ? -26.12 -11.937 3.785 1 95.68 133 HIS B N 1
ATOM 3563 C CA . HIS B 1 133 ? -25.129 -12.746 4.487 1 95.68 133 HIS B CA 1
ATOM 3564 C C . HIS B 1 133 ? -25.688 -14.12 4.838 1 95.68 133 HIS B C 1
ATOM 3566 O O . HIS B 1 133 ? -25.007 -15.134 4.668 1 95.68 133 HIS B O 1
ATOM 3572 N N . VAL B 1 134 ? -26.887 -14.189 5.222 1 94.9 134 VAL B N 1
ATOM 3573 C CA . VAL B 1 134 ? -27.448 -15.425 5.76 1 94.9 134 VAL B CA 1
ATOM 3574 C C . VAL B 1 134 ? -27.638 -16.439 4.634 1 94.9 134 VAL B C 1
ATOM 3576 O O . VAL B 1 134 ? -27.086 -17.54 4.683 1 94.9 134 VAL B O 1
ATOM 3579 N N . PRO B 1 135 ? -28.379 -16.126 3.556 1 94.8 135 PRO B N 1
ATOM 3580 C CA . PRO B 1 135 ? -28.55 -17.128 2.501 1 94.8 135 PRO B CA 1
ATOM 3581 C C . PRO B 1 135 ? -27.228 -17.538 1.857 1 94.8 135 PRO B C 1
ATOM 3583 O O . PRO B 1 135 ? -27.033 -18.713 1.534 1 94.8 135 PRO B O 1
ATOM 3586 N N . THR B 1 136 ? -26.378 -16.596 1.652 1 94.4 136 THR B N 1
ATOM 3587 C CA . THR B 1 136 ? -25.092 -16.907 1.037 1 94.4 136 THR B CA 1
ATOM 3588 C C . THR B 1 136 ? -24.286 -17.855 1.919 1 94.4 136 THR B C 1
ATOM 3590 O O . THR B 1 136 ? -23.656 -18.791 1.421 1 94.4 136 THR B O 1
ATOM 3593 N N . THR B 1 137 ? -24.315 -17.603 3.273 1 94.43 137 THR B N 1
ATOM 3594 C CA . THR B 1 137 ? -23.596 -18.448 4.219 1 94.43 137 THR B CA 1
ATOM 3595 C C . THR B 1 137 ? -24.161 -19.866 4.217 1 94.43 137 THR B C 1
ATOM 3597 O O . THR B 1 137 ? -23.409 -20.84 4.142 1 94.43 137 THR B O 1
ATOM 3600 N N . VAL B 1 138 ? -25.445 -20.017 4.191 1 93.17 138 VAL B N 1
ATOM 3601 C CA . VAL B 1 138 ? -26.103 -21.318 4.223 1 93.17 138 VAL B CA 1
ATOM 3602 C C . VAL B 1 138 ? -25.808 -22.079 2.932 1 93.17 138 VAL B C 1
ATOM 3604 O O . VAL B 1 138 ? -25.488 -23.269 2.964 1 93.17 138 VAL B O 1
ATOM 3607 N N . LEU B 1 139 ? -25.851 -21.41 1.843 1 91.94 139 LEU B N 1
ATOM 3608 C CA . LEU B 1 139 ? -25.625 -22.055 0.554 1 91.94 139 LEU B CA 1
ATOM 3609 C C . LEU B 1 139 ? -24.162 -22.451 0.393 1 91.94 139 LEU B C 1
ATOM 3611 O O . LEU B 1 139 ? -23.856 -23.492 -0.193 1 91.94 139 LEU B O 1
ATOM 3615 N N . LEU B 1 140 ? -23.281 -21.673 0.87 1 91.29 140 LEU B N 1
ATOM 3616 C CA . LEU B 1 140 ? -21.861 -21.99 0.761 1 91.29 140 LEU B CA 1
ATOM 3617 C C . LEU B 1 140 ? -21.512 -23.216 1.597 1 91.29 140 LEU B C 1
ATOM 3619 O O . LEU B 1 140 ? -20.823 -24.121 1.122 1 91.29 140 LEU B O 1
ATOM 3623 N N . TYR B 1 141 ? -21.993 -23.291 2.872 1 90.35 141 TYR B N 1
ATOM 3624 C CA . TYR B 1 141 ? -21.767 -24.465 3.707 1 90.35 141 TYR B CA 1
ATOM 3625 C C . TYR B 1 141 ? -22.423 -25.7 3.102 1 90.35 141 TYR B C 1
ATOM 3627 O O . TYR B 1 141 ? -21.864 -26.798 3.158 1 90.35 141 TYR B O 1
ATOM 3635 N N . GLY B 1 142 ? -23.529 -25.524 2.505 1 88.75 142 GLY B N 1
ATOM 3636 C CA . GLY B 1 142 ? -24.236 -26.625 1.869 1 88.75 142 GLY B CA 1
ATOM 3637 C C . GLY B 1 142 ? -23.515 -27.173 0.652 1 88.75 142 GLY B C 1
ATOM 3638 O O . GLY B 1 142 ? -23.663 -28.349 0.314 1 88.75 142 GLY B O 1
ATOM 3639 N N . SER B 1 143 ? -22.766 -26.376 0.025 1 86.78 143 SER B N 1
ATOM 3640 C CA . SER B 1 143 ? -22.072 -26.792 -1.189 1 86.78 143 SER B CA 1
ATOM 3641 C C . SER B 1 143 ? -20.87 -27.672 -0.865 1 86.78 143 SER B C 1
ATOM 3643 O O . SER B 1 143 ? -20.285 -28.287 -1.759 1 86.78 143 SER B O 1
ATOM 3645 N N . LEU B 1 144 ? -20.452 -27.71 0.404 1 85.23 144 LEU B N 1
ATOM 3646 C CA . LEU B 1 144 ? -19.308 -28.514 0.817 1 85.23 144 LEU B CA 1
ATOM 3647 C C . LEU B 1 144 ? -19.709 -29.973 1.008 1 85.23 144 LEU B C 1
ATOM 3649 O O . LEU B 1 144 ? -18.849 -30.854 1.077 1 85.23 144 LEU B O 1
ATOM 3653 N N . HIS B 1 145 ? -20.969 -30.234 0.999 1 76.28 145 HIS B N 1
ATOM 3654 C CA . HIS B 1 145 ? -21.434 -31.602 1.198 1 76.28 145 HIS B CA 1
ATOM 3655 C C . HIS B 1 145 ? -21.412 -32.387 -0.109 1 76.28 145 HIS B C 1
ATOM 3657 O O . HIS B 1 145 ? -21.494 -31.801 -1.191 1 76.28 145 HIS B O 1
ATOM 3663 N N . PRO B 1 146 ? -21.012 -33.622 -0.081 1 62.45 146 PRO B N 1
ATOM 3664 C CA . PRO B 1 146 ? -20.839 -34.483 -1.253 1 62.45 146 PRO B CA 1
ATOM 3665 C C . PRO B 1 146 ? -21.968 -34.328 -2.27 1 62.45 146 PRO B C 1
ATOM 3667 O O . PRO B 1 146 ? -21.73 -34.403 -3.478 1 62.45 146 PRO B O 1
ATOM 3670 N N . ASN B 1 147 ? -23.148 -34.532 -1.98 1 56.59 147 ASN B N 1
ATOM 3671 C CA . ASN B 1 147 ? -24.18 -34.561 -3.011 1 56.59 147 ASN B CA 1
ATOM 3672 C C . ASN B 1 147 ? -24.633 -33.154 -3.391 1 56.59 147 ASN B C 1
ATOM 3674 O O . ASN B 1 147 ? -25.799 -32.943 -3.729 1 56.59 147 ASN B O 1
ATOM 3678 N N . ARG B 1 148 ? -23.674 -32.12 -3.4 1 74.75 148 ARG B N 1
ATOM 3679 C CA . ARG B 1 148 ? -24.386 -30.866 -3.176 1 74.75 148 ARG B CA 1
ATOM 3680 C C . ARG B 1 148 ? -24.283 -29.952 -4.392 1 74.75 148 ARG B C 1
ATOM 3682 O O . ARG B 1 148 ? -24.142 -28.735 -4.251 1 74.75 148 ARG B O 1
ATOM 3689 N N . ALA B 1 149 ? -24.644 -30.476 -5.601 1 79.45 149 ALA B N 1
ATOM 3690 C CA . ALA B 1 149 ? -24.704 -29.668 -6.816 1 79.45 149 ALA B CA 1
ATOM 3691 C C . ALA B 1 149 ? -25.747 -28.561 -6.688 1 79.45 149 ALA B C 1
ATOM 3693 O O . ALA B 1 149 ? -25.522 -27.433 -7.132 1 79.45 149 ALA B O 1
ATOM 3694 N N . ARG B 1 150 ? -26.913 -28.854 -6.12 1 83.89 150 ARG B N 1
ATOM 3695 C CA . ARG B 1 150 ? -27.979 -27.87 -5.966 1 83.89 150 ARG B CA 1
ATOM 3696 C C . ARG B 1 150 ? -27.519 -26.693 -5.111 1 83.89 150 ARG B C 1
ATOM 3698 O O . ARG B 1 150 ? -27.801 -25.537 -5.434 1 83.89 150 ARG B O 1
ATOM 3705 N N . PHE B 1 151 ? -26.863 -27.017 -4.123 1 87.71 151 PHE B N 1
ATOM 3706 C CA . PHE B 1 151 ? -26.372 -25.966 -3.24 1 87.71 151 PHE B CA 1
ATOM 3707 C C . PHE B 1 151 ? -25.3 -25.133 -3.933 1 87.71 151 PHE B C 1
ATOM 3709 O O . PHE B 1 151 ? -25.246 -23.913 -3.76 1 87.71 151 PHE B O 1
ATOM 3716 N N . ALA B 1 152 ? -24.537 -25.77 -4.724 1 86.67 152 ALA B N 1
ATOM 3717 C CA . ALA B 1 152 ? -23.486 -25.054 -5.443 1 86.67 152 ALA B CA 1
ATOM 3718 C C . ALA B 1 152 ? -24.08 -24.094 -6.469 1 86.67 152 ALA B C 1
ATOM 3720 O O . ALA B 1 152 ? -23.61 -22.963 -6.614 1 86.67 152 ALA B O 1
ATOM 3721 N N . ASN B 1 153 ? -25.095 -24.548 -7.15 1 87.95 153 ASN B N 1
ATOM 3722 C CA . ASN B 1 153 ? -25.764 -23.685 -8.117 1 87.95 153 ASN B CA 1
ATOM 3723 C C . ASN B 1 153 ? -26.479 -22.523 -7.431 1 87.95 153 ASN B C 1
ATOM 3725 O O . ASN B 1 153 ? -26.467 -21.398 -7.933 1 87.95 153 ASN B O 1
ATOM 3729 N N . GLY B 1 154 ? -27.136 -22.833 -6.369 1 89.08 154 GLY B N 1
ATOM 3730 C CA . GLY B 1 154 ? -27.759 -21.775 -5.589 1 89.08 154 GLY B CA 1
ATOM 3731 C C . GLY B 1 154 ? -26.77 -20.738 -5.094 1 89.08 154 GLY B C 1
ATOM 3732 O O . GLY B 1 154 ? -27.067 -19.541 -5.089 1 89.08 154 GLY B O 1
ATOM 3733 N N . TYR B 1 155 ? -25.63 -21.271 -4.711 1 90.97 155 TYR B N 1
ATOM 3734 C CA . TYR B 1 155 ? -24.591 -20.365 -4.236 1 90.97 155 TYR B CA 1
ATOM 3735 C C . TYR B 1 155 ? -24.109 -19.452 -5.357 1 90.97 155 TYR B C 1
ATOM 3737 O O . TYR B 1 155 ? -23.903 -18.254 -5.146 1 90.97 155 TYR B O 1
ATOM 3745 N N . LYS B 1 156 ? -23.959 -19.971 -6.489 1 88.73 156 LYS B N 1
ATOM 3746 C CA . LYS B 1 156 ? -23.513 -19.18 -7.632 1 88.73 156 LYS B CA 1
ATOM 3747 C C . LYS B 1 156 ? -24.495 -18.052 -7.936 1 88.73 156 LYS B C 1
ATOM 3749 O O . LYS B 1 156 ? -24.086 -16.913 -8.172 1 88.73 156 LYS B O 1
ATOM 3754 N N . VAL B 1 157 ? -25.738 -18.339 -7.901 1 90.07 157 VAL B N 1
ATOM 3755 C CA . VAL B 1 157 ? -26.774 -17.347 -8.173 1 90.07 157 VAL B CA 1
ATOM 3756 C C . VAL B 1 157 ? -26.787 -16.297 -7.064 1 90.07 157 VAL B C 1
ATOM 3758 O O . VAL B 1 157 ? -26.846 -15.096 -7.338 1 90.07 157 VAL B O 1
ATOM 3761 N N . MET B 1 158 ? -26.74 -16.779 -5.864 1 92.11 158 MET B N 1
ATOM 3762 C CA . MET B 1 158 ? -26.776 -15.862 -4.728 1 92.11 158 MET B CA 1
ATOM 3763 C C . MET B 1 158 ? -25.55 -14.955 -4.722 1 92.11 158 MET B C 1
ATOM 3765 O O . MET B 1 158 ? -25.633 -13.795 -4.313 1 92.11 158 MET B O 1
ATOM 3769 N N . GLU B 1 159 ? -24.443 -15.449 -5.106 1 90.9 159 GLU B N 1
ATOM 3770 C CA . GLU B 1 159 ? -23.229 -14.644 -5.207 1 90.9 159 GLU B CA 1
ATOM 3771 C C . GLU B 1 159 ? -23.422 -13.473 -6.167 1 90.9 159 GLU B C 1
ATOM 3773 O O . GLU B 1 159 ? -23.018 -12.347 -5.869 1 90.9 159 GLU B O 1
ATOM 3778 N N . HIS B 1 160 ? -24.097 -13.685 -7.253 1 92.27 160 HIS B N 1
ATOM 3779 C CA . HIS B 1 160 ? -24.385 -12.628 -8.216 1 92.27 160 HIS B CA 1
ATOM 3780 C C . HIS B 1 160 ? -25.331 -11.588 -7.626 1 92.27 160 HIS B C 1
ATOM 3782 O O . HIS B 1 160 ? -25.081 -10.385 -7.729 1 92.27 160 HIS B O 1
ATOM 3788 N N . ILE B 1 161 ? -26.229 -12.065 -6.955 1 93.23 161 ILE B N 1
ATOM 3789 C CA . ILE B 1 161 ? -27.266 -11.192 -6.416 1 93.23 161 ILE B CA 1
ATOM 3790 C C . ILE B 1 161 ? -26.689 -10.339 -5.289 1 93.23 161 ILE B C 1
ATOM 3792 O O . ILE B 1 161 ? -26.916 -9.128 -5.241 1 93.23 161 ILE B O 1
ATOM 3796 N N . GLN B 1 162 ? -26.002 -10.991 -4.433 1 94.08 162 GLN B N 1
ATOM 3797 C CA . GLN B 1 162 ? -25.495 -10.245 -3.287 1 94.08 162 GLN B CA 1
ATOM 3798 C C . GLN B 1 162 ? -24.45 -9.219 -3.716 1 94.08 162 GLN B C 1
ATOM 3800 O O . GLN B 1 162 ? -24.375 -8.127 -3.149 1 94.08 162 GLN B O 1
ATOM 3805 N N . LEU B 1 163 ? -23.6 -9.52 -4.671 1 93.55 163 LEU B N 1
ATOM 3806 C CA . LEU B 1 163 ? -22.601 -8.575 -5.159 1 93.55 163 LEU B CA 1
ATOM 3807 C C . LEU B 1 163 ? -23.267 -7.323 -5.72 1 93.55 163 LEU B C 1
ATOM 3809 O O . LEU B 1 163 ? -22.842 -6.203 -5.426 1 93.55 163 LEU B O 1
ATOM 3813 N N . ILE B 1 164 ? -24.309 -7.544 -6.482 1 93.22 164 ILE B N 1
ATOM 3814 C CA . ILE B 1 164 ? -25.045 -6.422 -7.054 1 93.22 164 ILE B CA 1
ATOM 3815 C C . ILE B 1 164 ? -25.764 -5.657 -5.946 1 93.22 164 ILE B C 1
ATOM 3817 O O . ILE B 1 164 ? -25.791 -4.424 -5.951 1 93.22 164 ILE B O 1
ATOM 3821 N N . GLY B 1 165 ? -26.33 -6.393 -5.098 1 94.08 165 GLY B N 1
ATOM 3822 C CA . GLY B 1 165 ? -27.047 -5.766 -3.999 1 94.08 165 GLY B CA 1
ATOM 3823 C C . GLY B 1 165 ? -26.173 -4.853 -3.16 1 94.08 165 GLY B C 1
ATOM 3824 O O . GLY B 1 165 ? -26.544 -3.71 -2.887 1 94.08 165 GLY B O 1
ATOM 3825 N N . PHE B 1 166 ? -25.036 -5.311 -2.742 1 93.95 166 PHE B N 1
ATOM 3826 C CA . PHE B 1 166 ? -24.126 -4.501 -1.94 1 93.95 166 PHE B CA 1
ATOM 3827 C C . PHE B 1 166 ? -23.584 -3.331 -2.752 1 93.95 166 PHE B C 1
ATOM 3829 O O . PHE B 1 166 ? -23.384 -2.238 -2.219 1 93.95 166 PHE B O 1
ATOM 3836 N N . ALA B 1 167 ? -23.352 -3.577 -4.024 1 93.06 167 ALA B N 1
ATOM 3837 C CA . ALA B 1 167 ? -22.877 -2.494 -4.881 1 93.06 167 ALA B CA 1
ATOM 3838 C C . ALA B 1 167 ? -23.918 -1.383 -4.988 1 93.06 167 ALA B C 1
ATOM 3840 O O . ALA B 1 167 ? -23.577 -0.198 -4.959 1 93.06 167 ALA B O 1
ATOM 3841 N N . VAL B 1 168 ? -25.156 -1.761 -5.117 1 93.85 168 VAL B N 1
ATOM 3842 C CA . VAL B 1 168 ? -26.243 -0.791 -5.203 1 93.85 168 VAL B CA 1
ATOM 3843 C C . VAL B 1 168 ? -26.346 -0.012 -3.893 1 93.85 168 VAL B C 1
ATOM 3845 O O . VAL B 1 168 ? -26.509 1.21 -3.902 1 93.85 168 VAL B O 1
ATOM 3848 N N . GLN B 1 169 ? -26.295 -0.724 -2.812 1 94.57 169 GLN B N 1
ATOM 3849 C CA . GLN B 1 169 ? -26.328 -0.069 -1.508 1 94.57 169 GLN B CA 1
ATOM 3850 C C . GLN B 1 169 ? -25.222 0.976 -1.391 1 94.57 169 GLN B C 1
ATOM 3852 O O . GLN B 1 169 ? -25.475 2.113 -0.988 1 94.57 169 GLN B O 1
ATOM 3857 N N . GLU B 1 170 ? -24.026 0.63 -1.743 1 91.58 170 GLU B N 1
ATOM 3858 C CA . GLU B 1 170 ? -22.889 1.542 -1.663 1 91.58 170 GLU B CA 1
ATOM 3859 C C . GLU B 1 170 ? -23.05 2.71 -2.632 1 91.58 170 GLU B C 1
ATOM 3861 O O . GLU B 1 170 ? -22.639 3.833 -2.333 1 91.58 170 GLU B O 1
ATOM 3866 N N . CYS B 1 171 ? -23.653 2.403 -3.739 1 91.96 171 CYS B N 1
ATOM 3867 C CA . CYS B 1 171 ? -23.912 3.46 -4.71 1 91.96 171 CYS B CA 1
ATOM 3868 C C . CYS B 1 171 ? -24.909 4.473 -4.16 1 91.96 171 CYS B C 1
ATOM 3870 O O . CYS B 1 171 ? -24.743 5.68 -4.349 1 91.96 171 CYS B O 1
ATOM 3872 N N . VAL B 1 172 ? -25.877 3.992 -3.536 1 93.69 172 VAL B N 1
ATOM 3873 C CA . VAL B 1 172 ? -26.888 4.862 -2.943 1 93.69 172 VAL B CA 1
ATOM 3874 C C . VAL B 1 172 ? -26.246 5.748 -1.877 1 93.69 172 VAL B C 1
ATOM 3876 O O . VAL B 1 172 ? -26.419 6.969 -1.889 1 93.69 172 VAL B O 1
ATOM 3879 N N . ILE B 1 173 ? -25.476 5.167 -0.97 1 91.92 173 ILE B N 1
ATOM 3880 C CA . ILE B 1 173 ? -24.837 5.906 0.113 1 91.92 173 ILE B CA 1
ATOM 3881 C C . ILE B 1 173 ? -23.856 6.923 -0.465 1 91.92 173 ILE B C 1
ATOM 3883 O O . ILE B 1 173 ? -23.864 8.093 -0.074 1 91.92 173 ILE B O 1
ATOM 3887 N N . SER B 1 174 ? -23.103 6.521 -1.469 1 89.88 174 SER B N 1
ATOM 3888 C CA . SER B 1 174 ? -22.109 7.395 -2.084 1 89.88 174 SER B CA 1
ATOM 3889 C C . SER B 1 174 ? -22.773 8.543 -2.837 1 89.88 174 SER B C 1
ATOM 3891 O O . SER B 1 174 ? -22.273 9.67 -2.829 1 89.88 174 SER B O 1
ATOM 3893 N N . SER B 1 175 ? -23.881 8.207 -3.491 1 89.68 175 SER B N 1
ATOM 3894 C CA . SER B 1 175 ? -24.592 9.246 -4.228 1 89.68 175 SER B CA 1
ATOM 3895 C C . SER B 1 175 ? -25.142 10.313 -3.287 1 89.68 175 SER B C 1
ATOM 3897 O O . SER B 1 175 ? -25.086 11.506 -3.593 1 89.68 175 SER B O 1
ATOM 3899 N N . ILE B 1 176 ? -25.668 9.907 -2.211 1 90.49 176 ILE B N 1
ATOM 3900 C CA . ILE B 1 176 ? -26.163 10.846 -1.21 1 90.49 176 ILE B CA 1
ATOM 3901 C C . ILE B 1 176 ? -25.006 11.688 -0.676 1 90.49 176 ILE B C 1
ATOM 3903 O O . ILE B 1 176 ? -25.138 12.904 -0.514 1 90.49 176 ILE B O 1
ATOM 3907 N N . TYR B 1 177 ? -23.902 11.104 -0.411 1 87.77 177 TYR B N 1
ATOM 3908 C CA . TYR B 1 177 ? -22.71 11.813 0.042 1 87.77 177 TYR B CA 1
ATOM 3909 C C . TYR B 1 177 ? -22.291 12.875 -0.968 1 87.77 177 TYR B C 1
ATOM 3911 O O . TYR B 1 177 ? -22.018 14.02 -0.598 1 87.77 177 TYR B O 1
ATOM 3919 N N . ILE B 1 178 ? -22.212 12.461 -2.179 1 86.84 178 ILE B N 1
ATOM 3920 C CA . ILE B 1 178 ? -21.786 13.361 -3.245 1 86.84 178 ILE B CA 1
ATOM 3921 C C . ILE B 1 178 ? -22.773 14.52 -3.368 1 86.84 178 ILE B C 1
ATOM 3923 O O . ILE B 1 178 ? -22.369 15.676 -3.508 1 86.84 178 ILE B O 1
ATOM 3927 N N . TRP B 1 179 ? -24.12 14.241 -3.291 1 88.4 179 TRP B N 1
ATOM 3928 C CA . TRP B 1 179 ? -25.173 15.247 -3.395 1 88.4 179 TRP B CA 1
ATOM 3929 C C . TRP B 1 179 ? -25.081 16.251 -2.252 1 88.4 179 TRP B C 1
ATOM 3931 O O . TRP B 1 179 ? -25.1 17.463 -2.479 1 88.4 179 TRP B O 1
ATOM 3941 N N . GLU B 1 180 ? -24.907 15.848 -1.069 1 84.99 180 GLU B N 1
ATOM 3942 C CA . GLU B 1 180 ? -24.83 16.711 0.106 1 84.99 180 GLU B CA 1
ATOM 3943 C C . GLU B 1 180 ? -23.537 17.521 0.112 1 84.99 180 GLU B C 1
ATOM 3945 O O . GLU B 1 180 ? -23.533 18.691 0.502 1 84.99 180 GLU B O 1
ATOM 3950 N N . THR B 1 181 ? -22.456 16.928 -0.257 1 83.68 181 THR B N 1
ATOM 3951 C CA . THR B 1 181 ? -21.175 17.624 -0.303 1 83.68 181 THR B CA 1
ATOM 3952 C C . THR B 1 181 ? -21.184 18.702 -1.384 1 83.68 181 THR B C 1
ATOM 3954 O O . THR B 1 181 ? -20.609 19.777 -1.201 1 83.68 181 THR B O 1
ATOM 3957 N N . SER B 1 182 ? -21.852 18.395 -2.512 1 83.9 182 SER B N 1
ATOM 3958 C CA . SER B 1 182 ? -21.961 19.383 -3.58 1 83.9 182 SER B CA 1
ATOM 3959 C C . SER B 1 182 ? -22.757 20.602 -3.125 1 83.9 182 SER B C 1
ATOM 3961 O O . SER B 1 182 ? -22.459 21.729 -3.525 1 83.9 182 SER B O 1
ATOM 3963 N N . LYS B 1 183 ? -23.705 20.441 -2.322 1 83.88 183 LYS B N 1
ATOM 3964 C CA . LYS B 1 183 ? -24.468 21.547 -1.751 1 83.88 183 LYS B CA 1
ATOM 3965 C C . LYS B 1 183 ? -23.591 22.414 -0.853 1 83.88 183 LYS B C 1
ATOM 3967 O O . LYS B 1 183 ? -23.704 23.642 -0.864 1 83.88 183 LYS B O 1
ATOM 3972 N N . LEU B 1 184 ? -22.78 21.767 -0.109 1 78.39 184 LEU B N 1
ATOM 3973 C CA . LEU B 1 184 ? -21.876 22.477 0.79 1 78.39 184 LEU B CA 1
ATOM 3974 C C . LEU B 1 184 ? -20.876 23.317 0.002 1 78.39 184 LEU B C 1
ATOM 3976 O O . LEU B 1 184 ? -20.514 24.417 0.425 1 78.39 184 LEU B O 1
ATOM 3980 N N . LEU B 1 185 ? -20.392 22.83 -1.097 1 78.03 185 LEU B N 1
ATOM 3981 C CA . LEU B 1 185 ? -19.437 23.535 -1.946 1 78.03 185 LEU B CA 1
ATOM 3982 C C . LEU B 1 185 ? -20.064 24.79 -2.544 1 78.03 185 LEU B C 1
ATOM 3984 O O . LEU B 1 185 ? -19.376 25.791 -2.759 1 78.03 185 LEU B O 1
ATOM 3988 N N . ARG B 1 186 ? -21.277 24.834 -2.732 1 78.85 186 ARG B N 1
ATOM 3989 C CA . ARG B 1 186 ? -21.975 25.975 -3.317 1 78.85 186 ARG B CA 1
ATOM 3990 C C . ARG B 1 186 ? -22.192 27.074 -2.281 1 78.85 186 ARG B C 1
ATOM 3992 O O . ARG B 1 186 ? -22.281 28.253 -2.629 1 78.85 186 ARG B O 1
ATOM 3999 N N . LEU B 1 187 ? -22.161 26.797 -1.066 1 76.03 187 LEU B N 1
ATOM 4000 C CA . LEU B 1 187 ? -22.46 27.742 0.005 1 76.03 187 LEU B CA 1
ATOM 4001 C C . LEU B 1 187 ? -21.19 28.429 0.494 1 76.03 187 LEU B C 1
ATOM 4003 O O . LEU B 1 187 ? -21.248 29.525 1.056 1 76.03 187 LEU B O 1
ATOM 4007 N N . ARG B 1 188 ? -20.039 27.675 0.296 1 68.69 188 ARG B N 1
ATOM 4008 C CA . ARG B 1 188 ? -18.802 28.231 0.835 1 68.69 188 ARG B CA 1
ATOM 4009 C C . ARG B 1 188 ? -17.778 28.462 -0.271 1 68.69 188 ARG B C 1
ATOM 4011 O O . ARG B 1 188 ? -17.035 27.549 -0.637 1 68.69 188 ARG B O 1
ATOM 4018 N N . PRO B 1 189 ? -17.691 29.735 -0.798 1 66.8 189 PRO B N 1
ATOM 4019 C CA . PRO B 1 189 ? -16.877 29.982 -1.991 1 66.8 189 PRO B CA 1
ATOM 4020 C C . PRO B 1 189 ? -15.388 30.106 -1.675 1 66.8 189 PRO B C 1
ATOM 4022 O O . PRO B 1 189 ? -14.605 30.532 -2.528 1 66.8 189 PRO B O 1
ATOM 4025 N N . ASP B 1 190 ? -14.893 29.607 -0.513 1 76.21 190 ASP B N 1
ATOM 4026 C CA . ASP B 1 190 ? -13.452 29.728 -0.316 1 76.21 190 ASP B CA 1
ATOM 4027 C C . ASP B 1 190 ? -12.694 28.715 -1.17 1 76.21 190 ASP B C 1
ATOM 4029 O O . ASP B 1 190 ? -13.123 27.568 -1.309 1 76.21 190 ASP B O 1
ATOM 4033 N N . ARG B 1 191 ? -11.733 29.084 -1.929 1 74.53 191 ARG B N 1
ATOM 4034 C CA . ARG B 1 191 ? -10.953 28.279 -2.864 1 74.53 191 ARG B CA 1
ATOM 4035 C C . ARG B 1 191 ? -10.411 27.025 -2.186 1 74.53 191 ARG B C 1
ATOM 4037 O O . ARG B 1 191 ? -10.469 25.932 -2.754 1 74.53 191 ARG B O 1
ATOM 4044 N N . LEU B 1 192 ? -9.895 27.169 -0.937 1 75.8 192 LEU B N 1
ATOM 4045 C CA . LEU B 1 192 ? -9.307 26.04 -0.225 1 75.8 192 LEU B CA 1
ATOM 4046 C C . LEU B 1 192 ? -10.361 24.981 0.081 1 75.8 192 LEU B C 1
ATOM 4048 O O . LEU B 1 192 ? -10.125 23.788 -0.12 1 75.8 192 LEU B O 1
ATOM 4052 N N . HIS B 1 193 ? -11.517 25.47 0.375 1 79.83 193 HIS B N 1
ATOM 4053 C CA . HIS B 1 193 ? -12.617 24.563 0.682 1 79.83 193 HIS B CA 1
ATOM 4054 C C . HIS B 1 193 ? -13.083 23.82 -0.565 1 79.83 193 HIS B C 1
ATOM 4056 O O . HIS B 1 193 ? -13.368 22.621 -0.509 1 79.83 193 HIS B O 1
ATOM 4062 N N . HIS B 1 194 ? -12.99 24.477 -1.666 1 83.31 194 HIS B N 1
ATOM 4063 C CA . HIS B 1 194 ? -13.428 23.875 -2.92 1 83.31 194 HIS B CA 1
ATOM 4064 C C . HIS B 1 194 ? -12.468 22.778 -3.369 1 83.31 194 HIS B C 1
ATOM 4066 O O . HIS B 1 194 ? -12.9 21.728 -3.852 1 83.31 194 HIS B O 1
ATOM 4072 N N . THR B 1 195 ? -11.264 22.999 -3.19 1 83.73 195 THR B N 1
ATOM 4073 C CA . THR B 1 195 ? -10.264 22.012 -3.58 1 83.73 195 THR B CA 1
ATOM 4074 C C . THR B 1 195 ? -10.395 20.747 -2.736 1 83.73 195 THR B C 1
ATOM 4076 O O . THR B 1 195 ? -10.355 19.634 -3.266 1 83.73 195 THR B O 1
ATOM 4079 N N . ILE B 1 196 ? -10.56 20.969 -1.467 1 84.85 196 ILE B N 1
ATOM 4080 C CA . ILE B 1 196 ? -10.694 19.842 -0.55 1 84.85 196 ILE B CA 1
ATOM 4081 C C . ILE B 1 196 ? -11.959 19.054 -0.883 1 84.85 196 ILE B C 1
ATOM 4083 O O . ILE B 1 196 ? -11.934 17.822 -0.937 1 84.85 196 ILE B O 1
ATOM 4087 N N . LEU B 1 197 ? -13.015 19.75 -1.154 1 84.72 197 LEU B N 1
ATOM 4088 C CA . LEU B 1 197 ? -14.29 19.102 -1.441 1 84.72 197 LEU B CA 1
ATOM 4089 C C . LEU B 1 197 ? -14.236 18.363 -2.774 1 84.72 197 LEU B C 1
ATOM 4091 O O . LEU B 1 197 ? -14.802 17.276 -2.909 1 84.72 197 LEU B O 1
ATOM 4095 N N . THR B 1 198 ? -13.632 18.907 -3.755 1 86.59 198 THR B N 1
ATOM 4096 C CA . THR B 1 198 ? -13.483 18.24 -5.044 1 86.59 198 THR B CA 1
ATOM 4097 C C . THR B 1 198 ? -12.665 16.96 -4.898 1 86.59 198 THR B C 1
ATOM 4099 O O . THR B 1 198 ? -12.939 15.962 -5.567 1 86.59 198 THR B O 1
ATOM 4102 N N . GLN B 1 199 ? -11.694 17.017 -4.081 1 86.65 199 GLN B N 1
ATOM 4103 C CA . GLN B 1 199 ? -10.9 15.825 -3.804 1 86.65 199 GLN B CA 1
ATOM 4104 C C . GLN B 1 199 ? -11.741 14.749 -3.122 1 86.65 199 GLN B C 1
ATOM 4106 O O . GLN B 1 199 ? -11.627 13.566 -3.447 1 86.65 199 GLN B O 1
ATOM 4111 N N . LEU B 1 200 ? -12.558 15.138 -2.242 1 87.2 200 LEU B N 1
ATOM 4112 C CA . LEU B 1 200 ? -13.451 14.204 -1.564 1 87.2 200 LEU B CA 1
ATOM 4113 C C . LEU B 1 200 ? -14.392 13.532 -2.559 1 87.2 200 LEU B C 1
ATOM 4115 O O . LEU B 1 200 ? -14.616 12.322 -2.487 1 87.2 200 LEU B O 1
ATOM 4119 N N . LEU B 1 201 ? -14.898 14.295 -3.472 1 88.44 201 LEU B N 1
ATOM 4120 C CA . LEU B 1 201 ? -15.776 13.763 -4.509 1 88.44 201 LEU B CA 1
ATOM 4121 C C . LEU B 1 201 ? -15.027 12.781 -5.404 1 88.44 201 LEU B C 1
ATOM 4123 O O . LEU B 1 201 ? -15.547 11.712 -5.731 1 88.44 201 LEU B O 1
ATOM 4127 N N . GLY B 1 202 ? -13.875 13.22 -5.756 1 89.53 202 GLY B N 1
ATOM 4128 C CA . GLY B 1 202 ? -13.049 12.34 -6.566 1 89.53 202 GLY B CA 1
ATOM 4129 C C . GLY B 1 202 ? -12.792 10.995 -5.914 1 89.53 202 GLY B C 1
ATOM 4130 O O . GLY B 1 202 ? -12.879 9.955 -6.57 1 89.53 202 GLY B O 1
ATOM 4131 N N . ILE B 1 203 ? -12.468 10.952 -4.635 1 90.72 203 ILE B N 1
ATOM 4132 C CA . ILE B 1 203 ? -12.207 9.722 -3.897 1 90.72 203 ILE B CA 1
ATOM 4133 C C . ILE B 1 203 ? -13.465 8.857 -3.874 1 90.72 203 ILE B C 1
ATOM 4135 O O . ILE B 1 203 ? -13.395 7.642 -4.077 1 90.72 203 ILE B O 1
ATOM 4139 N N . ASN B 1 204 ? -14.635 9.431 -3.73 1 89.93 204 ASN B N 1
ATOM 4140 C CA . ASN B 1 204 ? -15.888 8.683 -3.713 1 89.93 204 ASN B CA 1
ATOM 4141 C C . ASN B 1 204 ? -16.17 8.032 -5.063 1 89.93 204 ASN B C 1
ATOM 4143 O O . ASN B 1 204 ? -16.678 6.911 -5.122 1 89.93 204 ASN B O 1
ATOM 4147 N N . ILE B 1 205 ? -15.797 8.717 -6.045 1 92.17 205 ILE B N 1
ATOM 4148 C CA . ILE B 1 205 ? -16 8.181 -7.386 1 92.17 205 ILE B CA 1
ATOM 4149 C C . ILE B 1 205 ? -15.087 6.976 -7.603 1 92.17 205 ILE B C 1
ATOM 4151 O O . ILE B 1 205 ? -15.501 5.973 -8.19 1 92.17 205 ILE B O 1
ATOM 4155 N N . ILE B 1 206 ? -13.897 7.055 -7.116 1 92.68 206 ILE B N 1
ATOM 4156 C CA . ILE B 1 206 ? -12.967 5.936 -7.222 1 92.68 206 ILE B CA 1
ATOM 4157 C C . ILE B 1 206 ? -13.521 4.73 -6.468 1 92.68 206 ILE B C 1
ATOM 4159 O O . ILE B 1 206 ? -13.46 3.601 -6.959 1 92.68 206 ILE B O 1
ATOM 4163 N N . ILE B 1 207 ? -14.067 4.919 -5.334 1 93.31 207 ILE B N 1
ATOM 4164 C CA . ILE B 1 207 ? -14.645 3.855 -4.521 1 93.31 207 ILE B CA 1
ATOM 4165 C C . ILE B 1 207 ? -15.793 3.193 -5.278 1 93.31 207 ILE B C 1
ATOM 4167 O O . ILE B 1 207 ? -15.91 1.965 -5.292 1 93.31 207 ILE B O 1
ATOM 4171 N N . LEU B 1 208 ? -16.584 3.981 -5.999 1 92.38 208 LEU B N 1
ATOM 4172 C CA . LEU B 1 208 ? -17.698 3.454 -6.78 1 92.38 208 LEU B CA 1
ATOM 4173 C C . LEU B 1 208 ? -17.193 2.633 -7.962 1 92.38 208 LEU B C 1
ATOM 4175 O O . LEU B 1 208 ? -17.758 1.584 -8.281 1 92.38 208 LEU B O 1
ATOM 4179 N N . ILE B 1 209 ? -16.135 3.07 -8.549 1 94.5 209 ILE B N 1
ATOM 4180 C CA . ILE B 1 209 ? -15.545 2.366 -9.682 1 94.5 209 ILE B CA 1
ATOM 4181 C C . ILE B 1 209 ? -15.035 0.999 -9.231 1 94.5 209 ILE B C 1
ATOM 4183 O O . ILE B 1 209 ? -15.181 0.007 -9.949 1 94.5 209 ILE B O 1
ATOM 4187 N N . LEU B 1 210 ? -14.47 0.942 -8.082 1 95.52 210 LEU B N 1
ATOM 4188 C CA . LEU B 1 210 ? -13.97 -0.321 -7.55 1 95.52 210 LEU B CA 1
ATOM 4189 C C . LEU B 1 210 ? -15.111 -1.31 -7.335 1 95.52 210 LEU B C 1
ATOM 4191 O O . LEU B 1 210 ? -14.964 -2.503 -7.611 1 95.52 210 LEU B O 1
ATOM 4195 N N . ASP B 1 211 ? -16.281 -0.834 -6.925 1 93.78 211 ASP B N 1
ATOM 4196 C CA . ASP B 1 211 ? -17.453 -1.686 -6.748 1 93.78 211 ASP B CA 1
ATOM 4197 C C . ASP B 1 211 ? -17.92 -2.263 -8.083 1 93.78 211 ASP B C 1
ATOM 4199 O O . ASP B 1 211 ? -18.221 -3.454 -8.179 1 93.78 211 ASP B O 1
ATOM 4203 N N . VAL B 1 212 ? -17.932 -1.431 -9.022 1 93.4 212 VAL B N 1
ATOM 4204 C CA . VAL B 1 212 ? -18.379 -1.848 -10.347 1 93.4 212 VAL B CA 1
ATOM 4205 C C . VAL B 1 212 ? -17.382 -2.842 -10.94 1 93.4 212 VAL B C 1
ATOM 4207 O O . VAL B 1 212 ? -17.773 -3.787 -11.628 1 93.4 212 VAL B O 1
ATOM 4210 N N . ALA B 1 213 ? -16.169 -2.602 -10.647 1 94.45 213 ALA B N 1
ATOM 4211 C CA . ALA B 1 213 ? -15.133 -3.503 -11.146 1 94.45 213 ALA B CA 1
ATOM 4212 C C . ALA B 1 213 ? -15.305 -4.907 -10.574 1 94.45 213 ALA B C 1
ATOM 4214 O O . ALA B 1 213 ? -15.16 -5.899 -11.293 1 94.45 213 ALA B O 1
ATOM 4215 N N . VAL B 1 214 ? -15.591 -5.012 -9.303 1 95.33 214 VAL B N 1
ATOM 4216 C CA . VAL B 1 214 ? -15.792 -6.311 -8.67 1 95.33 214 VAL B CA 1
ATOM 4217 C C . VAL B 1 214 ? -16.965 -7.033 -9.33 1 95.33 214 VAL B C 1
ATOM 4219 O O . VAL B 1 214 ? -16.867 -8.217 -9.66 1 95.33 214 VAL B O 1
ATOM 4222 N N . VAL B 1 215 ? -18.06 -6.347 -9.574 1 94.1 215 VAL B N 1
ATOM 4223 C CA . VAL B 1 215 ? -19.243 -6.913 -10.215 1 94.1 215 VAL B CA 1
ATOM 4224 C C . VAL B 1 215 ? -18.911 -7.318 -11.649 1 94.1 215 VAL B C 1
ATOM 4226 O O . VAL B 1 215 ? -19.319 -8.387 -12.109 1 94.1 215 VAL B O 1
ATOM 4229 N N . GLY B 1 216 ? -18.13 -6.513 -12.316 1 93.43 216 GLY B N 1
ATOM 4230 C CA . GLY B 1 216 ? -17.752 -6.792 -13.692 1 93.43 216 GLY B CA 1
ATOM 4231 C C . GLY B 1 216 ? -16.934 -8.06 -13.84 1 93.43 216 GLY B C 1
ATOM 4232 O O . GLY B 1 216 ? -17.151 -8.84 -14.77 1 93.43 216 GLY B O 1
ATOM 4233 N N . ILE B 1 217 ? -16.031 -8.333 -12.923 1 92.72 217 ILE B N 1
ATOM 4234 C CA . ILE B 1 217 ? -15.207 -9.537 -12.966 1 92.72 217 ILE B CA 1
ATOM 4235 C C . ILE B 1 217 ? -16.08 -10.768 -12.738 1 92.72 217 ILE B C 1
ATOM 4237 O O . ILE B 1 217 ? -15.879 -11.806 -13.374 1 92.72 217 ILE B O 1
ATOM 4241 N N . GLU B 1 218 ? -17.049 -10.654 -11.872 1 91.25 218 GLU B N 1
ATOM 4242 C CA . GLU B 1 218 ? -17.967 -11.76 -11.615 1 91.25 218 GLU B CA 1
ATOM 4243 C C . GLU B 1 218 ? -18.782 -12.101 -12.86 1 91.25 218 GLU B C 1
ATOM 4245 O O . GLU B 1 218 ? -18.934 -13.274 -13.206 1 91.25 218 GLU B O 1
ATOM 4250 N N . TYR B 1 219 ? -19.186 -11.151 -13.559 1 90.24 219 TYR B N 1
ATOM 4251 C CA . TYR B 1 219 ? -20.051 -11.369 -14.713 1 90.24 219 TYR B CA 1
ATOM 4252 C C . TYR B 1 219 ? -19.239 -11.799 -15.929 1 90.24 219 TYR B C 1
ATOM 4254 O O . TYR B 1 219 ? -19.797 -12.289 -16.914 1 90.24 219 TYR B O 1
ATOM 4262 N N . ALA B 1 220 ? -17.954 -11.737 -15.847 1 90.62 220 ALA B N 1
ATOM 4263 C CA . ALA B 1 220 ? -17.068 -12.272 -16.877 1 90.62 220 ALA B CA 1
ATOM 4264 C C . ALA B 1 220 ? -16.799 -13.757 -16.651 1 90.62 220 ALA B C 1
ATOM 4266 O O . ALA B 1 220 ? -16.059 -14.383 -17.414 1 90.62 220 ALA B O 1
ATOM 4267 N N . GLY B 1 221 ? -17.334 -14.246 -15.545 1 88.14 221 GLY B N 1
ATOM 4268 C CA . GLY B 1 221 ? -17.213 -15.669 -15.271 1 88.14 221 GLY B CA 1
ATOM 4269 C C . GLY B 1 221 ? -15.915 -16.035 -14.578 1 88.14 221 GLY B C 1
ATOM 4270 O O . GLY B 1 221 ? -15.486 -17.19 -14.62 1 88.14 221 GLY B O 1
ATOM 4271 N N . LEU B 1 222 ? -15.284 -15.063 -14.041 1 88.75 222 LEU B N 1
ATOM 4272 C CA . LEU B 1 222 ? -14.017 -15.295 -13.356 1 88.75 222 LEU B CA 1
ATOM 4273 C C . LEU B 1 222 ? -14.207 -15.288 -11.843 1 88.75 222 LEU B C 1
ATOM 4275 O O . LEU B 1 222 ? -13.689 -14.408 -11.152 1 88.75 222 LEU B O 1
ATOM 4279 N N . TYR B 1 223 ? -14.809 -16.352 -11.321 1 86.28 223 TYR B N 1
ATOM 4280 C CA . TYR B 1 223 ? -15.195 -16.44 -9.918 1 86.28 223 TYR B CA 1
ATOM 4281 C C . TYR B 1 223 ? -13.976 -16.342 -9.009 1 86.28 223 TYR B C 1
ATOM 4283 O O . TYR B 1 223 ? -13.942 -15.518 -8.091 1 86.28 223 TYR B O 1
ATOM 4291 N N . ALA B 1 224 ? -12.972 -17.136 -9.29 1 87.96 224 ALA B N 1
ATOM 4292 C CA . ALA B 1 224 ? -11.808 -17.193 -8.41 1 87.96 224 ALA B CA 1
ATOM 4293 C C . ALA B 1 224 ? -11.077 -15.854 -8.379 1 87.96 224 ALA B C 1
ATOM 4295 O O . ALA B 1 224 ? -10.576 -15.437 -7.332 1 87.96 224 ALA B O 1
ATOM 4296 N N . LEU B 1 225 ? -11.065 -15.144 -9.484 1 90.4 225 LEU B N 1
ATOM 4297 C CA . LEU B 1 225 ? -10.43 -13.832 -9.542 1 90.4 225 LEU B CA 1
ATOM 4298 C C . LEU B 1 225 ? -11.27 -12.788 -8.814 1 90.4 225 LEU B C 1
ATOM 4300 O O . LEU B 1 225 ? -10.73 -11.925 -8.119 1 90.4 225 LEU B O 1
ATOM 4304 N N . GLN B 1 226 ? -12.543 -12.971 -8.938 1 92.73 226 GLN B N 1
ATOM 4305 C CA . GLN B 1 226 ? -13.455 -12.017 -8.317 1 92.73 226 GLN B CA 1
ATOM 4306 C C . GLN B 1 226 ? -13.377 -12.094 -6.794 1 92.73 226 GLN B C 1
ATOM 4308 O O . GLN B 1 226 ? -13.311 -11.065 -6.119 1 92.73 226 GLN B O 1
ATOM 4313 N N . VAL B 1 227 ? -13.342 -13.257 -6.258 1 91.49 227 VAL B N 1
ATOM 4314 C CA . VAL B 1 227 ? -13.397 -13.424 -4.81 1 91.49 227 VAL B CA 1
ATOM 4315 C C . VAL B 1 227 ? -12.084 -12.957 -4.185 1 91.49 227 VAL B C 1
ATOM 4317 O O . VAL B 1 227 ? -12.054 -12.546 -3.022 1 91.49 227 VAL B O 1
ATOM 4320 N N . MET B 1 228 ? -11.024 -12.945 -4.974 1 93.77 228 MET B N 1
ATOM 4321 C CA . MET B 1 228 ? -9.744 -12.481 -4.445 1 93.77 228 MET B CA 1
ATOM 4322 C C . MET B 1 228 ? -9.537 -11 -4.743 1 93.77 228 MET B C 1
ATOM 4324 O O . MET B 1 228 ? -8.772 -10.325 -4.051 1 93.77 228 MET B O 1
ATOM 4328 N N . PHE B 1 229 ? -10.194 -10.555 -5.743 1 95.5 229 PHE B N 1
ATOM 4329 C CA . PHE B 1 229 ? -10.105 -9.133 -6.054 1 95.5 229 PHE B CA 1
ATOM 4330 C C . PHE B 1 229 ? -10.949 -8.314 -5.086 1 95.5 229 PHE B C 1
ATOM 4332 O O . PHE B 1 229 ? -10.624 -7.161 -4.793 1 95.5 229 PHE B O 1
ATOM 4339 N N . LYS B 1 230 ? -11.953 -8.876 -4.627 1 95.47 230 LYS B N 1
ATOM 4340 C CA . LYS B 1 230 ? -12.872 -8.193 -3.722 1 95.47 230 LYS B CA 1
ATOM 4341 C C . LYS B 1 230 ? -12.134 -7.634 -2.508 1 95.47 230 LYS B C 1
ATOM 4343 O O . LYS B 1 230 ? -12.228 -6.44 -2.213 1 95.47 230 LYS B O 1
ATOM 4348 N N . PRO B 1 231 ? -11.373 -8.415 -1.792 1 96.14 231 PRO B N 1
ATOM 4349 C CA . PRO B 1 231 ? -10.65 -7.845 -0.652 1 96.14 231 PRO B CA 1
ATOM 4350 C C . PRO B 1 231 ? -9.602 -6.817 -1.073 1 96.14 231 PRO B C 1
ATOM 4352 O O . PRO B 1 231 ? -9.291 -5.9 -0.309 1 96.14 231 PRO B O 1
ATOM 4355 N N . VAL B 1 232 ? -9.022 -6.945 -2.22 1 96.54 232 VAL B N 1
ATOM 4356 C CA . VAL B 1 232 ? -8.122 -5.913 -2.725 1 96.54 232 VAL B CA 1
ATOM 4357 C C . VAL B 1 232 ? -8.874 -4.59 -2.856 1 96.54 232 VAL B C 1
ATOM 4359 O O . VAL B 1 232 ? -8.402 -3.552 -2.387 1 96.54 232 VAL B O 1
ATOM 4362 N N . ALA B 1 233 ? -10.019 -4.667 -3.47 1 96.32 233 ALA B N 1
ATOM 4363 C CA . ALA B 1 233 ? -10.846 -3.476 -3.644 1 96.32 233 ALA B CA 1
ATOM 4364 C C . ALA B 1 233 ? -11.197 -2.851 -2.296 1 96.32 233 ALA B C 1
ATOM 4366 O O . ALA B 1 233 ? -11.088 -1.635 -2.122 1 96.32 233 ALA B O 1
ATOM 4367 N N . TYR B 1 234 ? -11.56 -3.656 -1.35 1 96.6 234 TYR B N 1
ATOM 4368 C CA . TYR B 1 234 ? -11.929 -3.147 -0.034 1 96.6 234 TYR B CA 1
ATOM 4369 C C . TYR B 1 234 ? -10.72 -2.559 0.682 1 96.6 234 TYR B C 1
ATOM 4371 O O . TYR B 1 234 ? -10.831 -1.538 1.365 1 96.6 234 TYR B O 1
ATOM 4379 N N . SER B 1 235 ? -9.625 -3.224 0.559 1 96.27 235 SER B N 1
ATOM 4380 C CA . SER B 1 235 ? -8.43 -2.679 1.195 1 96.27 235 SER B CA 1
ATOM 4381 C C . SER B 1 235 ? -8.096 -1.295 0.65 1 96.27 235 SER B C 1
ATOM 4383 O O . SER B 1 235 ? -7.677 -0.411 1.401 1 96.27 235 SER B O 1
ATOM 4385 N N . VAL B 1 236 ? -8.279 -1.088 -0.614 1 95.44 236 VAL B N 1
ATOM 4386 C CA . VAL B 1 236 ? -8.053 0.216 -1.228 1 95.44 236 VAL B CA 1
ATOM 4387 C C . VAL B 1 236 ? -9.106 1.207 -0.738 1 95.44 236 VAL B C 1
ATOM 4389 O O . VAL B 1 236 ? -8.787 2.356 -0.422 1 95.44 236 VAL B O 1
ATOM 4392 N N . LYS B 1 237 ? -10.296 0.734 -0.688 1 94.84 237 LYS B N 1
ATOM 4393 C CA . LYS B 1 237 ? -11.369 1.583 -0.178 1 94.84 237 LYS B CA 1
ATOM 4394 C C . LYS B 1 237 ? -11.066 2.059 1.24 1 94.84 237 LYS B C 1
ATOM 4396 O O . LYS B 1 237 ? -11.26 3.234 1.56 1 94.84 237 LYS B O 1
ATOM 4401 N N . PHE B 1 238 ? -10.558 1.184 2.048 1 95.04 238 PHE B N 1
ATOM 4402 C CA . PHE B 1 238 ? -10.226 1.539 3.423 1 95.04 238 PHE B CA 1
ATOM 4403 C C . PHE B 1 238 ? -9.092 2.556 3.46 1 95.04 238 PHE B C 1
ATOM 4405 O O . PHE B 1 238 ? -9.1 3.473 4.284 1 95.04 238 PHE B O 1
ATOM 4412 N N . LYS B 1 239 ? -8.183 2.381 2.585 1 92.4 239 LYS B N 1
ATOM 4413 C CA . LYS B 1 239 ? -7.084 3.34 2.511 1 92.4 239 LYS B CA 1
ATOM 4414 C C . LYS B 1 239 ? -7.585 4.719 2.094 1 92.4 239 LYS B C 1
ATOM 4416 O O . LYS B 1 239 ? -7.144 5.735 2.635 1 92.4 239 LYS B O 1
ATOM 4421 N N . LEU B 1 240 ? -8.489 4.727 1.176 1 92.47 240 LEU B N 1
ATOM 4422 C CA . LEU B 1 240 ? -9.048 5.984 0.691 1 92.47 240 LEU B CA 1
ATOM 4423 C C . LEU B 1 240 ? -9.892 6.655 1.769 1 92.47 240 LEU B C 1
ATOM 4425 O O . LEU B 1 240 ? -10.003 7.883 1.802 1 92.47 240 LEU B O 1
ATOM 4429 N N . GLU B 1 241 ? -10.42 5.858 2.623 1 90.08 241 GLU B N 1
ATOM 4430 C CA . GLU B 1 241 ? -11.168 6.402 3.752 1 90.08 241 GLU B CA 1
ATOM 4431 C C . GLU B 1 241 ? -10.263 7.22 4.67 1 90.08 241 GLU B C 1
ATOM 4433 O O . GLU B 1 241 ? -10.689 8.234 5.227 1 90.08 241 GLU B O 1
ATOM 4438 N N . TYR B 1 242 ? -9.065 6.845 4.778 1 87.12 242 TYR B N 1
ATOM 4439 C CA . TYR B 1 242 ? -8.125 7.626 5.575 1 87.12 242 TYR B CA 1
ATOM 4440 C C . TYR B 1 242 ? -7.822 8.961 4.907 1 87.12 242 TYR B C 1
ATOM 4442 O O . TYR B 1 242 ? -7.642 9.975 5.586 1 87.12 242 TYR B O 1
ATOM 4450 N N . ALA B 1 243 ? -7.752 8.886 3.686 1 84.92 243 ALA B N 1
ATOM 4451 C CA . ALA B 1 243 ? -7.547 10.128 2.947 1 84.92 243 ALA B CA 1
ATOM 4452 C C . ALA B 1 243 ? -8.732 11.073 3.123 1 84.92 243 ALA B C 1
ATOM 4454 O O . ALA B 1 243 ? -8.551 12.28 3.298 1 84.92 243 ALA B O 1
ATOM 4455 N N . ILE B 1 244 ? -9.875 10.536 3.103 1 87.41 244 ILE B N 1
ATOM 4456 C CA . ILE B 1 244 ? -11.092 11.317 3.296 1 87.41 244 ILE B CA 1
ATOM 4457 C C . ILE B 1 244 ? -11.103 11.916 4.701 1 87.41 244 ILE B C 1
ATOM 4459 O O . ILE B 1 244 ? -11.405 13.099 4.876 1 87.41 244 ILE B O 1
ATOM 4463 N N . LEU B 1 245 ? -10.747 11.119 5.67 1 83.03 245 LEU B N 1
ATOM 4464 C CA . LEU B 1 245 ? -10.688 11.586 7.051 1 83.03 245 LEU B CA 1
ATOM 4465 C C . LEU B 1 245 ? -9.717 12.754 7.19 1 83.03 245 LEU B C 1
ATOM 4467 O O . LEU B 1 245 ? -10.025 13.747 7.853 1 83.03 245 LEU B O 1
ATOM 4471 N N . GLY B 1 246 ? -8.614 12.606 6.54 1 81.67 246 GLY B N 1
ATOM 4472 C CA . GLY B 1 246 ? -7.643 13.689 6.565 1 81.67 246 GLY B CA 1
ATOM 4473 C C . GLY B 1 246 ? -8.174 14.98 5.97 1 81.67 246 GLY B C 1
ATOM 4474 O O . GLY B 1 246 ? -7.958 16.059 6.525 1 81.67 246 GLY B O 1
ATOM 4475 N N . LYS B 1 247 ? -8.858 14.857 4.951 1 83.72 247 LYS B N 1
ATOM 4476 C CA . LYS B 1 247 ? -9.425 16.027 4.287 1 83.72 247 LYS B CA 1
ATOM 4477 C C . LYS B 1 247 ? -10.543 16.644 5.122 1 83.72 247 LYS B C 1
ATOM 4479 O O . LYS B 1 247 ? -10.684 17.868 5.172 1 83.72 247 LYS B O 1
ATOM 4484 N N . LEU B 1 248 ? -11.289 15.832 5.761 1 80.66 248 LEU B N 1
ATOM 4485 C CA . LEU B 1 248 ? -12.379 16.327 6.595 1 80.66 248 LEU B CA 1
ATOM 4486 C C . LEU B 1 248 ? -11.839 17.056 7.82 1 80.66 248 LEU B C 1
ATOM 4488 O O . LEU B 1 248 ? -12.413 18.056 8.257 1 80.66 248 LEU B O 1
ATOM 4492 N N . ILE B 1 249 ? -10.762 16.567 8.296 1 79.26 249 ILE B N 1
ATOM 4493 C CA . ILE B 1 249 ? -10.113 17.244 9.414 1 79.26 249 ILE B CA 1
ATOM 4494 C C . ILE B 1 249 ? -9.6 18.609 8.964 1 79.26 249 ILE B C 1
ATOM 4496 O O . ILE B 1 249 ? -9.699 19.591 9.703 1 79.26 249 ILE B O 1
ATOM 4500 N N . GLN B 1 250 ? -9.137 18.694 7.81 1 78.84 250 GLN B N 1
ATOM 4501 C CA . GLN B 1 250 ? -8.658 19.959 7.261 1 78.84 250 GLN B CA 1
ATOM 4502 C C . GLN B 1 250 ? -9.801 20.958 7.106 1 78.84 250 GLN B C 1
ATOM 4504 O O . GLN B 1 250 ? -9.643 22.142 7.412 1 78.84 250 GLN B O 1
ATOM 4509 N N . VAL B 1 251 ? -10.908 20.512 6.682 1 76.91 251 VAL B N 1
ATOM 4510 C CA . VAL B 1 251 ? -12.079 21.368 6.528 1 76.91 251 VAL B CA 1
ATOM 4511 C C . VAL B 1 251 ? -12.54 21.865 7.897 1 76.91 251 VAL B C 1
ATOM 4513 O O . VAL B 1 251 ? -12.9 23.034 8.051 1 76.91 251 VAL B O 1
ATOM 4516 N N . ALA B 1 252 ? -12.473 21.038 8.874 1 75.39 252 ALA B N 1
ATOM 4517 C CA . ALA B 1 252 ? -12.875 21.395 10.232 1 75.39 252 ALA B CA 1
ATOM 4518 C C . ALA B 1 252 ? -11.929 22.433 10.829 1 75.39 252 ALA B C 1
ATOM 4520 O O . ALA B 1 252 ? -12.363 23.339 11.544 1 75.39 252 ALA B O 1
ATOM 4521 N N . ARG B 1 253 ? -10.737 22.363 10.508 1 73.37 253 ARG B N 1
ATOM 4522 C CA . ARG B 1 253 ? -9.746 23.304 11.019 1 73.37 253 ARG B CA 1
ATOM 4523 C C . ARG B 1 253 ? -9.904 24.674 10.367 1 73.37 253 ARG B C 1
ATOM 4525 O O . ARG B 1 253 ? -9.783 25.703 11.035 1 73.37 253 ARG B O 1
ATOM 4532 N N . VAL B 1 254 ? -10.202 24.735 9.169 1 70.94 254 VAL B N 1
ATOM 4533 C CA . VAL B 1 254 ? -10.382 25.985 8.438 1 70.94 254 VAL B CA 1
ATOM 4534 C C . VAL B 1 254 ? -11.649 26.688 8.921 1 70.94 254 VAL B C 1
ATOM 4536 O O . VAL B 1 254 ? -11.677 27.915 9.045 1 70.94 254 VAL B O 1
ATOM 4539 N N . SER B 1 255 ? -12.616 26.017 9.284 1 66.16 255 SER B N 1
ATOM 4540 C CA . SER B 1 255 ? -13.865 26.586 9.779 1 66.16 255 SER B CA 1
ATOM 4541 C C . SER B 1 255 ? -13.685 27.193 11.166 1 66.16 255 SER B C 1
ATOM 4543 O O . SER B 1 255 ? -14.298 28.213 11.488 1 66.16 255 SER B O 1
ATOM 4545 N N . ILE B 1 256 ? -12.907 26.642 11.942 1 63.54 256 ILE B N 1
ATOM 4546 C CA . ILE B 1 256 ? -12.646 27.157 13.282 1 63.54 256 ILE B CA 1
ATOM 4547 C C . ILE B 1 256 ? -11.802 28.426 13.191 1 63.54 256 ILE B C 1
ATOM 4549 O O . ILE B 1 256 ? -12.048 29.395 13.913 1 63.54 256 ILE B O 1
ATOM 4553 N N . SER B 1 257 ? -10.853 28.519 12.299 1 60.17 257 SER B N 1
ATOM 4554 C CA . SER B 1 257 ? -10.008 29.697 12.136 1 60.17 257 SER B CA 1
ATOM 4555 C C . SER B 1 257 ? -10.791 30.86 11.535 1 60.17 257 SER B C 1
ATOM 4557 O O . SER B 1 257 ? -10.508 32.023 11.828 1 60.17 257 SER B O 1
ATOM 4559 N N . SER B 1 258 ? -11.667 30.688 10.734 1 56.88 258 SER B N 1
ATOM 4560 C CA . SER B 1 258 ? -12.468 31.755 10.143 1 56.88 258 SER B CA 1
ATOM 4561 C C . SER B 1 258 ? -13.482 32.303 11.142 1 56.88 258 SER B C 1
ATOM 4563 O O . SER B 1 258 ? -13.948 33.436 11.004 1 56.88 258 SER B O 1
ATOM 4565 N N . GLU B 1 259 ? -13.906 31.669 12.105 1 50.75 259 GLU B N 1
ATOM 4566 C CA . GLU B 1 259 ? -14.817 32.17 13.129 1 50.75 259 GLU B CA 1
ATOM 4567 C C . GLU B 1 259 ? -14.078 33.02 14.158 1 50.75 259 GLU B C 1
ATOM 4569 O O . GLU B 1 259 ? -14.686 33.531 15.101 1 50.75 259 GLU B O 1
ATOM 4574 N N . GLU B 1 260 ? -12.74 33.273 14.141 1 46.16 260 GLU B N 1
ATOM 4575 C CA . GLU B 1 260 ? -12.202 34.316 15.009 1 46.16 260 GLU B CA 1
ATOM 4576 C C . GLU B 1 260 ? -12.798 35.679 14.668 1 46.16 260 GLU B C 1
ATOM 4578 O O . GLU B 1 260 ? -12.706 36.134 13.526 1 46.16 260 GLU B O 1
ATOM 4583 N N . PRO B 1 261 ? -13.764 36.181 15.359 1 41.64 261 PRO B N 1
ATOM 4584 C CA . PRO B 1 261 ? -14.435 37.479 15.254 1 41.64 261 PRO B CA 1
ATOM 4585 C C . PRO B 1 261 ? -13.458 38.634 15.049 1 41.64 261 PRO B C 1
ATOM 4587 O O . PRO B 1 261 ? -12.399 38.672 15.682 1 41.64 261 PRO B O 1
ATOM 4590 N N . LEU B 1 262 ? -13.315 39.227 13.9 1 38.1 262 LEU B N 1
ATOM 4591 C CA . LEU B 1 262 ? -12.898 40.624 13.854 1 38.1 262 LEU B CA 1
ATOM 4592 C C . LEU B 1 262 ? -13.428 41.39 15.061 1 38.1 262 LEU B C 1
ATOM 4594 O O . LEU B 1 262 ? -14.639 41.575 15.201 1 38.1 262 LEU B O 1
ATOM 4598 N N . SER B 1 263 ? -12.905 41.23 16.217 1 36.46 263 SER B N 1
ATOM 4599 C CA . SER B 1 263 ? -13.136 42.269 17.215 1 36.46 263 SER B CA 1
ATOM 4600 C C . SER B 1 263 ? -13.012 43.661 16.604 1 36.46 263 SER B C 1
ATOM 4602 O O . SER B 1 263 ? -11.908 44.111 16.291 1 36.46 263 SER B O 1
ATOM 4604 N N . SER B 1 264 ? -13.728 43.969 15.54 1 33.36 264 SER B N 1
ATOM 4605 C CA . SER B 1 264 ? -13.904 45.388 15.25 1 33.36 264 SER B CA 1
ATOM 4606 C C . SER B 1 264 ? -14.094 46.195 16.53 1 33.36 264 SER B C 1
ATOM 4608 O O . SER B 1 264 ? -15.035 45.953 17.289 1 33.36 264 SER B O 1
ATOM 4610 N N . ASN B 1 265 ? -12.968 46.502 17.196 1 33.25 265 ASN B N 1
ATOM 4611 C CA . ASN B 1 265 ? -12.929 47.617 18.136 1 33.25 265 ASN B CA 1
ATOM 4612 C C . ASN B 1 265 ? -13.688 48.827 17.601 1 33.25 265 ASN B C 1
ATOM 4614 O O . ASN B 1 265 ? -13.101 49.702 16.962 1 33.25 265 ASN B O 1
ATOM 4618 N N . SER B 1 266 ? -14.68 48.746 16.764 1 31.18 266 SER B N 1
ATOM 4619 C CA . SER B 1 266 ? -15.387 49.994 16.496 1 31.18 266 SER B CA 1
ATOM 4620 C C . SER B 1 266 ? -15.832 50.667 17.791 1 31.18 266 SER B C 1
ATOM 4622 O O . SER B 1 266 ? -16.612 50.097 18.557 1 31.18 266 SER B O 1
ATOM 4624 N N . GLN B 1 267 ? -14.855 51.383 18.428 1 33.29 267 GLN B N 1
ATOM 4625 C CA . GLN B 1 267 ? -15.15 52.461 19.365 1 33.29 267 GLN B CA 1
ATOM 4626 C C . GLN B 1 267 ? -16.321 53.309 18.877 1 33.29 267 GLN B C 1
ATOM 4628 O O . GLN B 1 267 ? -16.201 54.028 17.882 1 33.29 267 GLN B O 1
ATOM 4633 N N . GLY B 1 268 ? -17.518 52.75 18.774 1 30.52 268 GLY B N 1
ATOM 4634 C CA . GLY B 1 268 ? -18.732 53.525 18.566 1 30.52 268 GLY B CA 1
ATOM 4635 C C . GLY B 1 268 ? -18.785 54.787 19.406 1 30.52 268 GLY B C 1
ATOM 4636 O O . GLY B 1 268 ? -18.622 54.734 20.627 1 30.52 268 GLY B O 1
ATOM 4637 N N . TYR B 1 269 ? -18.157 55.888 18.849 1 32.3 269 TYR B N 1
ATOM 4638 C CA . TYR B 1 269 ? -18.461 57.228 19.338 1 32.3 269 TYR B CA 1
ATOM 4639 C C . TYR B 1 269 ? -19.948 57.374 19.639 1 32.3 269 TYR B C 1
ATOM 4641 O O . TYR B 1 269 ? -20.793 56.972 18.836 1 32.3 269 TYR B O 1
ATOM 4649 N N . ASP B 1 270 ? -20.32 57.47 20.906 1 32.62 270 ASP B N 1
ATOM 4650 C CA . ASP B 1 270 ? -21.604 57.688 21.565 1 32.62 270 ASP B CA 1
ATOM 4651 C C . ASP B 1 270 ? -22.319 58.907 20.986 1 32.62 270 ASP B C 1
ATOM 4653 O O . ASP B 1 270 ? -21.911 60.045 21.227 1 32.62 270 ASP B O 1
ATOM 4657 N N . ILE B 1 271 ? -22.442 59.021 19.615 1 32.26 271 ILE B N 1
ATOM 4658 C CA . ILE B 1 271 ? -23.188 60.215 19.231 1 32.26 271 ILE B CA 1
ATOM 4659 C C . ILE B 1 271 ? -24.539 60.23 19.942 1 32.26 271 ILE B C 1
ATOM 4661 O O . ILE B 1 271 ? -25.223 59.206 20.011 1 32.26 271 ILE B O 1
ATOM 4665 N N . PRO B 1 272 ? -24.871 61.346 20.633 1 33.47 272 PRO B N 1
ATOM 4666 C CA . PRO B 1 272 ? -26.101 61.624 21.378 1 33.47 272 PRO B CA 1
ATOM 4667 C C . PRO B 1 272 ? -27.354 61.503 20.514 1 33.47 272 PRO B C 1
ATOM 4669 O O . PRO B 1 272 ? -27.417 62.082 19.427 1 33.47 272 PRO B O 1
ATOM 4672 N N . SER B 1 273 ? -27.935 60.25 20.287 1 28.84 273 SER B N 1
ATOM 4673 C CA . SER B 1 273 ? -29.135 59.929 19.521 1 28.84 273 SER B CA 1
ATOM 4674 C C . SER B 1 273 ? -30.308 60.811 19.936 1 28.84 273 SER B C 1
ATOM 4676 O O . SER B 1 273 ? -30.688 60.835 21.109 1 28.84 273 SER B O 1
ATOM 4678 N N . SER B 1 274 ? -30.396 62.053 19.41 1 28.88 274 SER B N 1
ATOM 4679 C CA . SER B 1 274 ? -31.642 62.806 19.508 1 28.88 274 SER B CA 1
ATOM 4680 C C . SER B 1 274 ? -32.849 61.915 19.237 1 28.88 274 SER B C 1
ATOM 4682 O O . SER B 1 274 ? -32.714 60.838 18.654 1 28.88 274 SER B O 1
ATOM 4684 N N . ASP B 1 275 ? -34.136 62.519 19.219 1 29.34 275 ASP B N 1
ATOM 4685 C CA . ASP B 1 275 ? -35.511 62.215 19.603 1 29.34 275 ASP B CA 1
ATOM 4686 C C . ASP B 1 275 ? -36.194 61.341 18.554 1 29.34 275 ASP B C 1
ATOM 4688 O O . ASP B 1 275 ? -37.41 61.142 18.599 1 29.34 275 ASP B O 1
ATOM 4692 N N . ARG B 1 276 ? -35.561 61.122 17.334 1 28.91 276 ARG B N 1
ATOM 4693 C CA . ARG B 1 276 ? -36.547 60.991 16.265 1 28.91 276 ARG B CA 1
ATOM 4694 C C . ARG B 1 276 ? -37.468 59.801 16.513 1 28.91 276 ARG B C 1
ATOM 4696 O O . ARG B 1 276 ? -37.12 58.885 17.26 1 28.91 276 ARG B O 1
ATOM 4703 N N . VAL B 1 277 ? -38.601 59.825 15.772 1 33.22 277 VAL B N 1
ATOM 4704 C CA . VAL B 1 277 ? -39.941 59.273 15.608 1 33.22 277 VAL B CA 1
ATOM 4705 C C . VAL B 1 277 ? -39.853 57.772 15.34 1 33.22 277 VAL B C 1
ATOM 4707 O O . VAL B 1 277 ? -38.97 57.316 14.61 1 33.22 277 VAL B O 1
ATOM 4710 N N . SER B 1 278 ? -40.538 56.971 16.155 1 27.6 278 SER B N 1
ATOM 4711 C CA . SER B 1 278 ? -40.59 55.557 16.51 1 27.6 278 SER B CA 1
ATOM 4712 C C . SER B 1 278 ? -41.099 54.713 15.346 1 27.6 278 SER B C 1
ATOM 4714 O O . SER B 1 278 ? -42.308 54.53 15.187 1 27.6 278 SER B O 1
ATOM 4716 N N . PRO B 1 279 ? -40.66 55.009 13.998 1 29.98 279 PRO B N 1
ATOM 4717 C CA . PRO B 1 279 ? -41.526 54.244 13.098 1 29.98 279 PRO B CA 1
ATOM 4718 C C . PRO B 1 279 ? -41.55 52.753 13.427 1 29.98 279 PRO B C 1
ATOM 4720 O O . PRO B 1 279 ? -40.637 52.248 14.086 1 29.98 279 PRO B O 1
ATOM 4723 N N . PRO B 1 280 ? -42.74 52.069 13.085 1 30.95 280 PRO B N 1
ATOM 4724 C CA . PRO B 1 280 ? -43.142 50.712 13.462 1 30.95 280 PRO B CA 1
ATOM 4725 C C . PRO B 1 280 ? -42.158 49.649 12.977 1 30.95 280 PRO B C 1
ATOM 4727 O O . PRO B 1 280 ? -41.451 49.862 11.988 1 30.95 280 PRO B O 1
ATOM 4730 N N . ALA B 1 281 ? -41.739 48.799 13.865 1 27.86 281 ALA B N 1
ATOM 4731 C CA . ALA B 1 281 ? -40.75 47.729 13.956 1 27.86 281 ALA B CA 1
ATOM 4732 C C . ALA B 1 281 ? -41.043 46.623 12.946 1 27.86 281 ALA B C 1
ATOM 4734 O O . ALA B 1 281 ? -41.995 45.858 13.113 1 27.86 281 ALA B O 1
ATOM 4735 N N . ASN B 1 282 ? -41.174 47.05 11.559 1 26.63 282 ASN B N 1
ATOM 4736 C CA . ASN B 1 282 ? -41.353 45.884 10.7 1 26.63 282 ASN B CA 1
ATOM 4737 C C . ASN B 1 282 ? -40.364 44.775 11.046 1 26.63 282 ASN B C 1
ATOM 4739 O O . ASN B 1 282 ? -39.178 45.038 11.257 1 26.63 282 ASN B O 1
ATOM 4743 N N . THR B 1 283 ? -40.863 43.654 11.583 1 25.39 283 THR B N 1
ATOM 4744 C CA . THR B 1 283 ? -40.295 42.394 12.049 1 25.39 283 THR B CA 1
ATOM 4745 C C . THR B 1 283 ? -39.416 41.765 10.972 1 25.39 283 THR B C 1
ATOM 4747 O O . THR B 1 283 ? -39.923 41.243 9.976 1 25.39 283 THR B O 1
ATOM 4750 N N . ALA B 1 284 ? -38.466 42.501 10.44 1 28.02 284 ALA B N 1
ATOM 4751 C CA . ALA B 1 284 ? -37.592 41.852 9.466 1 28.02 284 ALA B CA 1
ATOM 4752 C C . ALA B 1 284 ? -37.092 40.508 9.987 1 28.02 284 ALA B C 1
ATOM 4754 O O . ALA B 1 284 ? -36.613 40.413 11.12 1 28.02 284 ALA B O 1
ATOM 4755 N N . LEU B 1 285 ? -37.791 39.445 9.553 1 29.17 285 LEU B N 1
ATOM 4756 C CA . LEU B 1 285 ? -37.473 38.024 9.64 1 29.17 285 LEU B CA 1
ATOM 4757 C C . LEU B 1 285 ? -35.988 37.783 9.394 1 29.17 285 LEU B C 1
ATOM 4759 O O . LEU B 1 285 ? -35.506 37.947 8.27 1 29.17 285 LEU B O 1
ATOM 4763 N N . GLY B 1 286 ? -35.134 38.498 10.182 1 25.03 286 GLY B N 1
ATOM 4764 C CA . GLY B 1 286 ? -33.722 38.177 10.048 1 25.03 286 GLY B CA 1
ATOM 4765 C C . GLY B 1 286 ? -33.458 36.688 9.925 1 25.03 286 GLY B C 1
ATOM 4766 O O . GLY B 1 286 ? -33.952 35.896 10.729 1 25.03 286 GLY B O 1
ATOM 4767 N N . HIS B 1 287 ? -33.523 36.193 8.715 1 27.02 287 HIS B N 1
ATOM 4768 C CA . HIS B 1 287 ? -33.047 34.842 8.439 1 27.02 287 HIS B CA 1
ATOM 4769 C C . HIS B 1 287 ? -31.761 34.544 9.203 1 27.02 287 HIS B C 1
ATOM 4771 O O . HIS B 1 287 ? -30.728 35.171 8.957 1 27.02 287 HIS B O 1
ATOM 4777 N N . HIS B 1 288 ? -31.887 34.537 10.572 1 25.66 288 HIS B N 1
ATOM 4778 C CA . HIS B 1 288 ? -30.746 34.051 11.34 1 25.66 288 HIS B CA 1
ATOM 4779 C C . HIS B 1 288 ? -30.112 32.834 10.674 1 25.66 288 HIS B C 1
ATOM 4781 O O . HIS B 1 288 ? -30.804 31.866 10.353 1 25.66 288 HIS B O 1
ATOM 4787 N N . LEU B 1 289 ? -29.251 33.128 9.794 1 28.42 289 LEU B N 1
ATOM 4788 C CA . LEU B 1 289 ? -28.407 32.029 9.336 1 28.42 289 LEU B CA 1
ATOM 4789 C C . LEU B 1 289 ? -28.042 31.105 10.492 1 28.42 289 LEU B C 1
ATOM 4791 O O . LEU B 1 289 ? -27.548 31.561 11.525 1 28.42 289 LEU B O 1
ATOM 4795 N N . PRO B 1 290 ? -28.921 30.049 10.716 1 28.65 290 PRO B N 1
ATOM 4796 C CA . PRO B 1 290 ? -28.541 29.116 11.779 1 28.65 290 PRO B CA 1
ATOM 4797 C C . PRO B 1 290 ? -27.028 28.989 11.94 1 28.65 290 PRO B C 1
ATOM 4799 O O . PRO B 1 290 ? -26.296 28.985 10.947 1 28.65 290 PRO B O 1
ATOM 4802 N N . VAL B 1 291 ? -26.484 29.781 12.863 1 27.85 291 VAL B N 1
ATOM 4803 C CA . VAL B 1 291 ? -25.143 29.524 13.377 1 27.85 291 VAL B CA 1
ATOM 4804 C C . VAL B 1 291 ? -24.831 28.032 13.285 1 27.85 291 VAL B C 1
ATOM 4806 O O . VAL B 1 291 ? -25.636 27.196 13.702 1 27.85 291 VAL B O 1
ATOM 4809 N N . LEU B 1 292 ? -24.261 27.688 12.229 1 28.67 292 LEU B N 1
ATOM 4810 C CA . LEU B 1 292 ? -23.647 26.365 12.259 1 28.67 292 LEU B CA 1
ATOM 4811 C C . LEU B 1 292 ? -23.21 26.001 13.674 1 28.67 292 LEU B C 1
ATOM 4813 O O . LEU B 1 292 ? -22.311 26.633 14.233 1 28.67 292 LEU B O 1
ATOM 4817 N N . ARG B 1 293 ? -24.256 25.844 14.581 1 29.47 293 ARG B N 1
ATOM 4818 C CA . ARG B 1 293 ? -23.982 25.279 15.898 1 29.47 293 ARG B CA 1
ATOM 4819 C C . ARG B 1 293 ? -22.718 24.426 15.876 1 29.47 293 ARG B C 1
ATOM 4821 O O . ARG B 1 293 ? -22.448 23.733 14.893 1 29.47 293 ARG B O 1
ATOM 4828 N N . SER B 1 294 ? -21.795 24.962 16.629 1 27.56 294 SER B N 1
ATOM 4829 C CA . SER B 1 294 ? -20.592 24.253 17.052 1 27.56 294 SER B CA 1
ATOM 4830 C C . SER B 1 294 ? -20.87 22.769 17.263 1 27.56 294 SER B C 1
ATOM 4832 O O . SER B 1 294 ? -21.585 22.392 18.194 1 27.56 294 SER B O 1
ATOM 4834 N N . CYS B 1 295 ? -21.426 22.238 16.288 1 27.25 295 CYS B N 1
ATOM 4835 C CA . CYS B 1 295 ? -21.424 20.801 16.537 1 27.25 295 CYS B CA 1
ATOM 4836 C C . CYS B 1 295 ? -20.287 20.411 17.474 1 27.25 295 CYS B C 1
ATOM 4838 O O . CYS B 1 295 ? -19.121 20.688 17.19 1 27.25 295 CYS B O 1
ATOM 4840 N N . THR B 1 296 ? -20.547 20.583 18.892 1 26.4 296 THR B N 1
ATOM 4841 C CA . THR B 1 296 ? -19.873 19.668 19.807 1 26.4 296 THR B CA 1
ATOM 4842 C C . THR B 1 296 ? -19.509 18.366 19.099 1 26.4 296 THR B C 1
ATOM 4844 O O . THR B 1 296 ? -20.383 17.549 18.802 1 26.4 296 THR B O 1
ATOM 4847 N N . PHE B 1 297 ? -19.009 18.341 18.006 1 29.43 297 PHE B N 1
ATOM 4848 C CA . PHE B 1 297 ? -18.27 17.225 17.427 1 29.43 297 PHE B CA 1
ATOM 4849 C C . PHE B 1 297 ? -17.865 16.226 18.504 1 29.43 297 PHE B C 1
ATOM 4851 O O . PHE B 1 297 ? -17.036 16.533 19.363 1 29.43 297 PHE B O 1
ATOM 4858 N N . CYS B 1 298 ? -18.804 15.268 18.91 1 29.02 298 CYS B N 1
ATOM 4859 C CA . CYS B 1 298 ? -19.036 14.146 19.814 1 29.02 298 CYS B CA 1
ATOM 4860 C C . CYS B 1 298 ? -17.735 13.412 20.117 1 29.02 298 CYS B C 1
ATOM 4862 O O . CYS B 1 298 ? -16.797 13.447 19.318 1 29.02 298 CYS B O 1
ATOM 4864 N N . ALA B 1 299 ? -17.649 12.718 21.431 1 27.9 299 ALA B N 1
ATOM 4865 C CA . ALA B 1 299 ? -16.793 11.7 22.034 1 27.9 299 ALA B CA 1
ATOM 4866 C C . ALA B 1 299 ? -16.336 10.68 20.995 1 27.9 299 ALA B C 1
ATOM 4868 O O . ALA B 1 299 ? -15.351 9.969 21.205 1 27.9 299 ALA B O 1
ATOM 4869 N N . PHE B 1 300 ? -17.285 10.292 20.146 1 30.24 300 PHE B N 1
ATOM 4870 C CA . PHE B 1 300 ? -16.923 9.176 19.282 1 30.24 300 PHE B CA 1
ATOM 4871 C C . PHE B 1 300 ? -15.784 9.563 18.346 1 30.24 300 PHE B C 1
ATOM 4873 O O . PHE B 1 300 ? -14.914 8.743 18.045 1 30.24 300 PHE B O 1
ATOM 4880 N N . CYS B 1 301 ? -15.857 10.659 17.633 1 30.74 301 CYS B N 1
ATOM 4881 C CA . CYS B 1 301 ? -14.797 10.99 16.688 1 30.74 301 CYS B CA 1
ATOM 4882 C C . CYS B 1 301 ? -13.672 11.755 17.377 1 30.74 301 CYS B C 1
ATOM 4884 O O . CYS B 1 301 ? -12.505 11.617 17.006 1 30.74 301 CYS B O 1
ATOM 4886 N N . THR B 1 302 ? -13.936 13.05 17.971 1 31.12 302 THR B N 1
ATOM 4887 C CA . THR B 1 302 ? -12.912 14.071 18.168 1 31.12 302 THR B CA 1
ATOM 4888 C C . THR B 1 302 ? -12.094 13.781 19.423 1 31.12 302 THR B C 1
ATOM 4890 O O . THR B 1 302 ? -12.606 13.876 20.54 1 31.12 302 THR B O 1
ATOM 4893 N N . GLY B 1 303 ? -11.545 12.719 19.582 1 30.44 303 GLY B N 1
ATOM 4894 C CA . GLY B 1 303 ? -10.695 12.525 20.745 1 30.44 303 GLY B CA 1
ATOM 4895 C C . GLY B 1 303 ? -9.794 13.711 21.031 1 30.44 303 GLY B C 1
ATOM 4896 O O . GLY B 1 303 ? -8.767 13.572 21.699 1 30.44 303 GLY B O 1
ATOM 4897 N N . PHE B 1 304 ? -9.929 14.77 20.205 1 31.38 304 PHE B N 1
ATOM 4898 C CA . PHE B 1 304 ? -8.927 15.769 20.558 1 31.38 304 PHE B CA 1
ATOM 4899 C C . PHE B 1 304 ? -9.293 16.466 21.863 1 31.38 304 PHE B C 1
ATOM 4901 O O . PHE B 1 304 ? -10.403 16.983 22.006 1 31.38 304 PHE B O 1
ATOM 4908 N N . ARG B 1 305 ? -8.853 16.01 22.987 1 30.03 305 ARG B N 1
ATOM 4909 C CA . ARG B 1 305 ? -9.042 16.562 24.325 1 30.03 305 ARG B CA 1
ATOM 4910 C C . ARG B 1 305 ? -8.744 18.057 24.347 1 30.03 305 ARG B C 1
ATOM 4912 O O . ARG B 1 305 ? -7.707 18.497 23.847 1 30.03 305 ARG B O 1
ATOM 4919 N N . LYS B 1 306 ? -9.769 18.882 24.425 1 32.09 306 LYS B N 1
ATOM 4920 C CA . LYS B 1 306 ? -9.528 20.239 24.906 1 32.09 306 LYS B CA 1
ATOM 4921 C C . LYS B 1 306 ? -8.659 20.231 26.161 1 32.09 306 LYS B C 1
ATOM 4923 O O . LYS B 1 306 ? -8.931 19.487 27.105 1 32.09 306 LYS B O 1
ATOM 4928 N N . HIS B 1 307 ? -7.395 20.578 26.162 1 28.31 307 HIS B N 1
ATOM 4929 C CA . HIS B 1 307 ? -6.642 20.855 27.381 1 28.31 307 HIS B CA 1
ATOM 4930 C C . HIS B 1 307 ? -7.415 21.789 28.306 1 28.31 307 HIS B C 1
ATOM 4932 O O . HIS B 1 307 ? -7.831 22.874 27.893 1 28.31 307 HIS B O 1
ATOM 4938 N N . ALA B 1 308 ? -8.283 21.232 29.149 1 29.88 308 ALA B N 1
ATOM 4939 C CA . ALA B 1 308 ? -8.901 21.946 30.263 1 29.88 308 ALA B CA 1
ATOM 4940 C C . ALA B 1 308 ? -7.893 22.856 30.958 1 29.88 308 ALA B C 1
ATOM 4942 O O . ALA B 1 308 ? -6.829 22.402 31.385 1 29.88 308 ALA B O 1
ATOM 4943 N N . ARG B 1 309 ? -7.829 24.153 30.623 1 31.06 309 ARG B N 1
ATOM 4944 C CA . ARG B 1 309 ? -7.159 25.147 31.455 1 31.06 309 ARG B CA 1
ATOM 4945 C C . ARG B 1 309 ? -7.509 24.954 32.927 1 31.06 309 ARG B C 1
ATOM 4947 O O . ARG B 1 309 ? -8.682 25.009 33.303 1 31.06 309 ARG B O 1
ATOM 4954 N N . HIS B 1 310 ? -6.816 24.123 33.641 1 28.69 310 HIS B N 1
ATOM 4955 C CA . HIS B 1 310 ? -6.872 24.135 35.099 1 28.69 310 HIS B CA 1
ATOM 4956 C C . HIS B 1 310 ? -6.707 25.55 35.644 1 28.69 310 HIS B C 1
ATOM 4958 O O . HIS B 1 310 ? -5.678 26.191 35.419 1 28.69 310 HIS B O 1
ATOM 4964 N N . ARG B 1 311 ? -7.755 26.419 35.612 1 27.47 311 ARG B N 1
ATOM 4965 C CA . ARG B 1 311 ? -7.739 27.593 36.478 1 27.47 311 ARG B CA 1
ATOM 4966 C C . ARG B 1 311 ? -7.354 27.216 37.905 1 27.47 311 ARG B C 1
ATOM 4968 O O . ARG B 1 311 ? -8.039 26.419 38.548 1 27.47 311 ARG B O 1
ATOM 4975 N N . SER B 1 312 ? -6.068 27.129 38.219 1 26.58 312 SER B N 1
ATOM 4976 C CA . SER B 1 312 ? -5.625 27.169 39.608 1 26.58 312 SER B CA 1
ATOM 4977 C C . SER B 1 312 ? -6.328 28.281 40.381 1 26.58 312 SER B C 1
ATOM 4979 O O . SER B 1 312 ? -6.264 29.449 39.994 1 26.58 312 SER B O 1
ATOM 4981 N N . ARG B 1 313 ? -7.522 28.013 40.839 1 29.79 313 ARG B N 1
ATOM 4982 C CA . ARG B 1 313 ? -8.012 28.831 41.944 1 29.79 313 ARG B CA 1
ATOM 4983 C C . ARG B 1 313 ? -6.943 28.999 43.018 1 29.79 313 ARG B C 1
ATOM 4985 O O . ARG B 1 313 ? -6.562 28.03 43.678 1 29.79 313 ARG B O 1
ATOM 4992 N N . VAL B 1 314 ? -5.822 29.702 42.749 1 27.05 314 VAL B N 1
ATOM 4993 C CA . VAL B 1 314 ? -5.444 30.446 43.946 1 27.05 314 VAL B CA 1
ATOM 4994 C C . VAL B 1 314 ? -6.369 31.648 44.122 1 27.05 314 VAL B C 1
ATOM 4996 O O . VAL B 1 314 ? -6.74 32.302 43.144 1 27.05 314 VAL B O 1
#

Solvent-accessible surface area (backbone atoms only — not comparable to full-atom values): 34703 Å² total; per-residue (Å²): 127,81,77,63,74,25,61,44,35,71,57,66,72,48,82,79,51,71,68,55,51,36,50,44,40,15,33,40,39,38,24,43,52,44,23,53,50,44,50,51,46,55,66,68,71,47,85,46,87,72,8,69,57,48,53,30,50,51,50,22,30,56,21,39,44,48,28,43,49,13,48,47,44,31,54,41,71,74,82,57,60,65,67,60,18,50,51,35,31,51,55,19,46,51,37,34,56,54,22,49,53,49,42,55,53,55,53,41,61,78,70,49,84,56,62,68,60,54,52,52,52,52,50,50,52,53,51,49,48,54,67,39,51,50,58,45,51,54,23,50,61,44,32,74,42,87,89,20,61,67,29,24,54,51,27,55,54,42,51,55,50,39,51,51,48,52,40,49,51,51,47,52,56,49,49,52,51,48,53,50,50,52,54,52,48,72,74,42,82,49,66,70,57,41,54,50,50,51,50,47,46,51,54,53,50,52,50,51,48,46,44,50,48,42,50,50,37,43,75,70,68,36,57,72,56,25,68,40,43,42,52,38,44,49,47,49,44,54,54,51,48,52,54,45,51,54,49,51,51,50,54,54,51,53,55,59,62,66,63,60,69,77,72,70,77,71,77,71,74,80,68,85,79,74,85,81,76,76,73,81,78,75,76,70,77,67,76,66,65,73,64,77,64,72,64,76,68,48,77,47,75,50,43,72,72,74,79,72,78,75,74,73,82,119,129,80,77,66,74,24,61,43,35,71,58,65,73,48,83,79,51,71,69,56,51,36,51,44,40,15,33,41,41,38,24,44,52,44,22,55,50,44,50,51,46,55,66,67,70,47,87,48,88,72,10,68,57,48,52,31,50,50,48,22,29,58,22,41,44,47,29,42,50,13,47,48,44,31,55,40,72,75,83,56,60,64,66,60,19,49,51,35,30,53,56,19,45,51,37,35,56,53,21,50,53,49,43,54,55,56,53,41,62,78,70,49,84,57,62,66,61,55,51,51,52,50,51,50,53,52,51,50,47,55,68,38,50,51,59,44,52,54,22,51,61,43,34,72,42,86,88,22,62,69,29,26,53,50,27,55,53,42,51,54,50,41,51,51,49,54,40,50,52,50,47,52,55,49,49,52,50,48,55,49,51,52,54,52,47,72,74,43,83,50,67,72,55,41,52,51,50,52,49,50,47,52,53,52,50,52,49,50,49,45,44,50,48,42,49,51,36,43,75,69,68,35,56,73,56,24,67,39,42,44,54,38,45,49,47,50,44,54,54,48,49,53,54,45,51,55,49,51,50,51,54,55,52,53,56,58,63,66,63,62,72,78,74,70,77,69,76,72,74,82,68,84,78,73,86,76,80,81,72,81,77,74,77,71,77,66,75,66,68,75,65,78,64,73,65,76,70,49,78,49,77,51,48,71,71,75,79,72,77,75,74,71,83,120

Radius of gyration: 31.01 Å; Cα contacts (8 Å, |Δi|>4): 550; chains: 2; bounding box: 77×103×72 Å